Protein AF-0000000077135229 (afdb_homodimer)

Solvent-accessible surface area (backbone atoms only — not comparable to full-atom values): 32106 Å² total; per-residue (Å²): 139,83,82,78,82,80,84,83,83,83,83,83,78,80,79,79,79,79,80,78,79,81,76,78,78,77,78,77,78,74,79,75,79,81,74,82,72,80,78,78,76,81,74,76,79,72,74,76,69,78,47,70,62,56,52,45,46,47,46,44,55,57,62,52,47,89,39,40,66,57,46,25,53,42,28,49,50,28,46,51,35,31,69,74,59,44,48,7,38,28,45,39,34,13,60,58,48,51,78,85,39,72,63,26,54,50,42,15,51,40,31,17,50,50,22,53,77,52,73,19,17,30,32,29,44,67,43,47,24,39,21,38,22,27,48,51,12,7,49,73,44,72,34,52,56,35,33,34,34,72,58,50,67,42,98,77,58,75,55,66,66,87,54,63,93,80,60,66,72,82,41,44,42,66,28,81,44,69,66,22,37,51,52,27,51,49,61,24,23,42,19,83,45,89,83,52,52,41,24,39,35,40,44,69,40,32,56,62,24,50,23,53,50,29,44,54,48,32,24,49,74,60,71,61,64,79,44,76,42,91,58,56,30,39,36,49,26,52,93,51,73,42,49,47,52,50,44,26,55,69,45,51,29,28,73,74,51,43,34,59,87,72,64,58,58,87,52,41,46,81,21,60,46,62,68,52,46,53,51,50,52,53,53,58,61,53,68,76,100,139,84,82,80,81,81,84,82,84,83,85,82,80,79,80,79,80,78,78,78,82,79,79,77,78,79,78,75,79,75,80,76,79,80,74,80,72,80,82,80,75,82,75,76,78,73,76,77,70,78,47,71,63,57,50,46,47,45,47,47,56,59,60,50,48,87,39,39,66,57,46,25,52,42,27,48,49,28,47,50,36,31,68,74,60,43,48,6,37,27,46,39,35,12,59,60,49,51,79,85,39,70,66,25,54,50,42,14,51,40,32,18,49,50,22,53,76,51,73,19,16,31,31,29,45,68,44,48,25,38,20,37,22,27,48,50,12,9,49,72,45,73,34,52,55,37,34,33,32,70,57,51,65,41,97,78,58,77,52,69,66,86,55,62,95,82,59,64,71,81,39,44,41,65,25,82,45,68,65,24,38,52,52,27,51,49,60,22,21,40,17,83,45,90,82,52,51,42,23,39,34,38,43,69,39,33,57,63,26,49,22,55,48,29,45,53,50,32,24,50,73,62,71,62,63,78,43,75,41,91,59,55,32,39,35,48,26,52,93,52,73,43,49,48,52,50,46,24,56,70,45,49,28,29,74,73,50,42,36,59,84,73,63,58,58,87,53,41,46,81,22,61,45,62,66,53,46,53,52,49,52,51,51,56,61,52,67,76,100

Nearest PDB structures (foldseek):
  5wq3-assembly1_B-2  TM=8.815E-01  e=2.530E-15  Corynebacterium glutamicum
  5wq3-assembly1_C-3  TM=8.885E-01  e=1.637E-14  Corynebacterium glutamicum
  1wek-assembly1_B  TM=8.469E-01  e=7.260E-13  Thermus thermophilus
  1wek-assembly1_E  TM=8.684E-01  e=1.379E-12  Thermus thermophilus
  1wek-assembly1_C  TM=8.619E-01  e=1.797E-11  Thermus thermophilus

InterPro domains:
  IPR031100 LOG family [PF03641] (131-280)

Foldseek 3Di:
DCPPDDDPPDDPPPPPPCPPDPPPPPPPPPPPDDPPDDDPDPPPPPPPPCDPVNVVVVVCVVVVPPPPVQLVVLLVVLVQLCVVQDAAEEEQAALPADCPDPVLQQLLCLLLVRCLVLVGEYEYQLHHHSNVSNQNSCVVNVGHYAYEHEFDCPVPPDTDDQDRPPDDPSNYGYGPDPVSRLSSSLSRAAAADLSDYHAYEQDYYDPRSVVSVVVQLVCQLVVNSPHPDDHEYEYACAVNSCVVVCCCVQPVCCVVPVDPHCSSVSPYYYDHGSVRVVVVSVVVSVVSD/DCCVDDDPPDPPPPPPPCPPDCPPPPPPPPDPDDDPDDDPDPPPPPPPPCDPVNVVVVVVVVVVPPPPVQLVVLLVVLVQLCVVQDAAEEEQAAQPADCPDPVLQQLLCLLLVRCLVLVGEYEYQLHHHSNVSNQNSCVVNVGHYAYEHEFDCPVPPDTDDQDRPPDDPSNYGYGPDPVSRLSSSLSRAAAADLSDYHAYEQDYYDPRSVVSVVVQLVCQLVVNSPHPDDHEYEYACAVNSCVVVCCCVQPVCCVVPVDPHCSSVSPYYYDHGSVRVVVVSVVVSVVSD

pLDDT: mean 79.4, std 29.54, range [18.83, 99.0]

Structure (mmCIF, N/CA/C/O backbone):
data_AF-0000000077135229-model_v1
#
loop_
_entity.id
_entity.type
_entity.pdbx_description
1 polymer 'Lysine decarboxylase'
#
loop_
_atom_site.group_PDB
_atom_site.id
_atom_site.type_symbol
_atom_site.label_atom_id
_atom_site.label_alt_id
_atom_site.label_comp_id
_atom_site.label_asym_id
_atom_site.label_entity_id
_atom_site.label_seq_id
_atom_site.pdbx_PDB_ins_code
_atom_site.Cartn_x
_atom_site.Cartn_y
_atom_site.Cartn_z
_atom_site.occupancy
_atom_site.B_iso_or_equiv
_atom_site.auth_seq_id
_atom_site.auth_comp_id
_atom_site.auth_asym_id
_atom_site.auth_atom_id
_atom_site.pdbx_PDB_model_num
ATOM 1 N N . MET A 1 1 ? -25.891 65.625 -12.852 1 21.44 1 MET A N 1
ATOM 2 C CA . MET A 1 1 ? -25.469 65.062 -14.117 1 21.44 1 MET A CA 1
ATOM 3 C C . MET A 1 1 ? -23.969 64.812 -14.117 1 21.44 1 MET A C 1
ATOM 5 O O . MET A 1 1 ? -23.172 65.688 -13.906 1 21.44 1 MET A O 1
ATOM 9 N N . ARG A 1 2 ? -23.547 63.406 -13.789 1 21.59 2 ARG A N 1
ATOM 10 C CA . ARG A 1 2 ? -22.547 62.562 -13.133 1 21.59 2 ARG A CA 1
ATOM 11 C C . ARG A 1 2 ? -21.328 62.375 -14.031 1 21.59 2 ARG A C 1
ATOM 13 O O . ARG A 1 2 ? -21.125 61.281 -14.578 1 21.59 2 ARG A O 1
ATOM 20 N N . SER A 1 3 ? -21.016 63.281 -14.938 1 21.92 3 SER A N 1
ATOM 21 C CA . SER A 1 3 ? -20.25 62.969 -16.141 1 21.92 3 SER A CA 1
ATOM 22 C C . SER A 1 3 ? -18.797 62.656 -15.812 1 21.92 3 SER A C 1
ATOM 24 O O . SER A 1 3 ? -18.031 63.562 -15.477 1 21.92 3 SER A O 1
ATOM 26 N N . LEU A 1 4 ? -18.531 61.406 -15.062 1 25.11 4 LEU A N 1
ATOM 27 C CA . LEU A 1 4 ? -17.312 60.875 -14.453 1 25.11 4 LEU A CA 1
ATOM 28 C C . LEU A 1 4 ? -16.266 60.531 -15.516 1 25.11 4 LEU A C 1
ATOM 30 O O . LEU A 1 4 ? -16.484 59.656 -16.344 1 25.11 4 LEU A O 1
ATOM 34 N N . THR A 1 5 ? -15.477 61.5 -16.062 1 23.7 5 THR A N 1
ATOM 35 C CA . THR A 1 5 ? -14.516 61.562 -17.172 1 23.7 5 THR A CA 1
ATOM 36 C C . THR A 1 5 ? -13.344 60.625 -16.922 1 23.7 5 THR A C 1
ATOM 38 O O . THR A 1 5 ? -12.789 60.594 -15.82 1 23.7 5 THR A O 1
ATOM 41 N N . THR A 1 6 ? -13.18 59.375 -17.641 1 25.62 6 THR A N 1
ATOM 42 C CA . THR A 1 6 ? -12.445 58.125 -17.781 1 25.62 6 THR A CA 1
ATOM 43 C C . THR A 1 6 ? -10.984 58.406 -18.125 1 25.62 6 THR A C 1
ATOM 45 O O . THR A 1 6 ? -10.68 59.062 -19.125 1 25.62 6 THR A O 1
ATOM 48 N N . PRO A 1 7 ? -9.953 58.344 -17.125 1 22.84 7 PRO A N 1
ATOM 49 C CA . PRO A 1 7 ? -8.562 58.781 -17.25 1 22.84 7 PRO A CA 1
ATOM 50 C C . PRO A 1 7 ? -7.746 57.906 -18.188 1 22.84 7 PRO A C 1
ATOM 52 O O . PRO A 1 7 ? -7.945 56.688 -18.219 1 22.84 7 PRO A O 1
ATOM 55 N N . SER A 1 8 ? -7.254 58.281 -19.391 1 21.02 8 SER A N 1
ATOM 56 C CA . SER A 1 8 ? -6.57 57.781 -20.578 1 21.02 8 SER A CA 1
ATOM 57 C C . SER A 1 8 ? -5.137 57.375 -20.266 1 21.02 8 SER A C 1
ATOM 59 O O . SER A 1 8 ? -4.273 58.219 -20.047 1 21.02 8 SER A O 1
ATOM 61 N N . SER A 1 9 ? -4.879 56.281 -19.297 1 20.23 9 SER A N 1
ATOM 62 C CA . SER A 1 9 ? -3.549 55.938 -18.812 1 20.23 9 SER A CA 1
ATOM 63 C C . SER A 1 9 ? -2.643 55.469 -19.953 1 20.23 9 SER A C 1
ATOM 65 O O . SER A 1 9 ? -3.053 54.688 -20.812 1 20.23 9 SER A O 1
ATOM 67 N N . LEU A 1 10 ? -1.443 56.125 -20.281 1 18.83 10 LEU A N 1
ATOM 68 C CA . LEU A 1 10 ? -0.363 56.312 -21.25 1 18.83 10 LEU A CA 1
ATOM 69 C C . LEU A 1 10 ? 0.516 55.062 -21.297 1 18.83 10 LEU A C 1
ATOM 71 O O . LEU A 1 10 ? 0.853 54.5 -20.25 1 18.83 10 LEU A O 1
ATOM 75 N N . ARG A 1 11 ? 0.738 54.312 -22.484 1 20.06 11 ARG A N 1
ATOM 76 C CA . ARG A 1 11 ? 1.272 53.125 -23.156 1 20.06 11 ARG A CA 1
ATOM 77 C C . ARG A 1 11 ? 2.797 53.156 -23.172 1 20.06 11 ARG A C 1
ATOM 79 O O . ARG A 1 11 ? 3.408 53.781 -24.031 1 20.06 11 ARG A O 1
ATOM 86 N N . PHE A 1 12 ? 3.672 53.344 -22 1 19.83 12 PHE A N 1
ATOM 87 C CA . PHE A 1 12 ? 5.094 53.594 -22.219 1 19.83 12 PHE A CA 1
ATOM 88 C C . PHE A 1 12 ? 5.789 52.344 -22.719 1 19.83 12 PHE A C 1
ATOM 90 O O . PHE A 1 12 ? 5.742 51.281 -22.062 1 19.83 12 PHE A O 1
ATOM 97 N N . ILE A 1 13 ? 5.996 52.062 -24.062 1 21 13 ILE A N 1
ATOM 98 C CA . ILE A 1 13 ? 6.539 50.969 -24.844 1 21 13 ILE A CA 1
ATOM 99 C C . ILE A 1 13 ? 8.055 50.906 -24.672 1 21 13 ILE A C 1
ATOM 101 O O . ILE A 1 13 ? 8.781 51.719 -25.234 1 21 13 ILE A O 1
ATOM 105 N N . ALA A 1 14 ? 8.695 50.812 -23.453 1 20.44 14 ALA A N 1
ATOM 106 C CA . ALA A 1 14 ? 10.148 50.969 -23.391 1 20.44 14 ALA A CA 1
ATOM 107 C C . ALA A 1 14 ? 10.867 49.844 -24.094 1 20.44 14 ALA A C 1
ATOM 109 O O . ALA A 1 14 ? 10.633 48.656 -23.797 1 20.44 14 ALA A O 1
ATOM 110 N N . THR A 1 15 ? 11.344 49.969 -25.328 1 21.58 15 THR A N 1
ATOM 111 C CA . THR A 1 15 ? 12.031 49.125 -26.312 1 21.58 15 THR A CA 1
ATOM 112 C C . THR A 1 15 ? 13.445 48.781 -25.844 1 21.58 15 THR A C 1
ATOM 114 O O . THR A 1 15 ? 14.344 49.625 -25.875 1 21.58 15 THR A O 1
ATOM 117 N N . ALA A 1 16 ? 13.766 48.312 -24.578 1 20.73 16 ALA A N 1
ATOM 118 C CA . ALA A 1 16 ? 15.172 48.281 -24.172 1 20.73 16 ALA A CA 1
ATOM 119 C C . 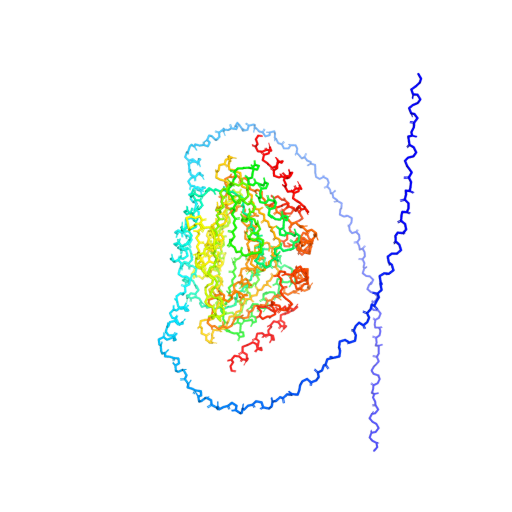ALA A 1 16 ? 15.961 47.281 -25 1 20.73 16 ALA A C 1
ATOM 121 O O . ALA A 1 16 ? 15.586 46.125 -25.109 1 20.73 16 ALA A O 1
ATOM 122 N N . THR A 1 17 ? 16.766 47.688 -26 1 21.95 17 THR A N 1
ATOM 123 C CA . THR A 1 17 ? 17.609 47.094 -27.047 1 21.95 17 THR A CA 1
ATOM 124 C C . THR A 1 17 ? 18.828 46.406 -26.438 1 21.95 17 THR A C 1
ATOM 126 O O . THR A 1 17 ? 19.734 47.094 -25.938 1 21.95 17 THR A O 1
ATOM 129 N N . THR A 1 18 ? 18.781 45.469 -25.422 1 20.81 18 THR A N 1
ATOM 130 C CA . THR A 1 18 ? 20 45.031 -24.734 1 20.81 18 THR A CA 1
ATOM 131 C C . THR A 1 18 ? 20.938 44.312 -25.688 1 20.81 18 THR A C 1
ATOM 133 O O . THR A 1 18 ? 20.562 43.312 -26.312 1 20.81 18 THR A O 1
ATOM 136 N N . ASN A 1 19 ? 21.859 44.969 -26.375 1 21.44 19 ASN A N 1
ATOM 137 C CA . ASN A 1 19 ? 22.891 44.562 -27.312 1 21.44 19 ASN A CA 1
ATOM 138 C C . ASN A 1 19 ? 23.922 43.656 -26.672 1 21.44 19 ASN A C 1
ATOM 140 O O . ASN A 1 19 ? 24.875 44.125 -26.031 1 21.44 19 ASN A O 1
ATOM 144 N N . ALA A 1 20 ? 23.594 42.719 -25.797 1 21.94 20 ALA A N 1
ATOM 145 C CA . ALA A 1 20 ? 24.641 42.062 -25 1 21.94 20 ALA A CA 1
ATOM 146 C C . ALA A 1 20 ? 25.656 41.375 -25.906 1 21.94 20 ALA A C 1
ATOM 148 O O . ALA A 1 20 ? 25.266 40.625 -26.812 1 21.94 20 ALA A O 1
ATOM 149 N N . ILE A 1 21 ? 26.922 41.781 -25.906 1 21.2 21 ILE A N 1
ATOM 150 C CA . ILE A 1 21 ? 28.203 41.594 -26.578 1 21.2 21 ILE A CA 1
ATOM 151 C C . ILE A 1 21 ? 28.672 40.156 -26.344 1 21.2 21 ILE A C 1
ATOM 153 O O . ILE A 1 21 ? 28.734 39.688 -25.203 1 21.2 21 ILE A O 1
ATOM 157 N N . GLU A 1 22 ? 28.656 39.219 -27.297 1 21.11 22 GLU A N 1
ATOM 158 C CA . GLU A 1 22 ? 28.953 37.781 -27.484 1 21.11 22 GLU A CA 1
ATOM 159 C C . GLU A 1 22 ? 30.438 37.5 -27.312 1 21.11 22 GLU A C 1
ATOM 161 O O . GLU A 1 22 ? 31.203 37.656 -28.266 1 21.11 22 GLU A O 1
ATOM 166 N N . SER A 1 23 ? 31.125 38.094 -26.297 1 20.38 23 SER A N 1
ATOM 167 C CA . SER A 1 23 ? 32.562 37.906 -26.391 1 20.38 23 SER A CA 1
ATOM 168 C C . SER A 1 23 ? 32.938 36.406 -26.297 1 20.38 23 SER A C 1
ATOM 170 O O . SER A 1 23 ? 32.469 35.719 -25.406 1 20.38 23 SER A O 1
ATOM 172 N N . ARG A 1 24 ? 33.344 35.75 -27.375 1 22.31 24 ARG A N 1
ATOM 173 C CA . ARG A 1 24 ? 33.75 34.375 -27.719 1 22.31 24 ARG A CA 1
ATOM 174 C C . ARG A 1 24 ? 35.062 34.031 -27.016 1 22.31 24 ARG A C 1
ATOM 176 O O . ARG A 1 24 ? 36.125 34.375 -27.484 1 22.31 24 ARG A O 1
ATOM 183 N N . ALA A 1 25 ? 35.156 34.25 -25.641 1 20.84 25 ALA A N 1
ATOM 184 C CA . ALA A 1 25 ? 36.469 33.938 -25.078 1 20.84 25 ALA A CA 1
ATOM 185 C C . ALA A 1 25 ? 36.906 32.531 -25.422 1 20.84 25 ALA A C 1
ATOM 187 O O . ALA A 1 25 ? 36.188 31.562 -25.188 1 20.84 25 ALA A O 1
ATOM 188 N N . ARG A 1 26 ? 37.781 32.312 -26.359 1 22.91 26 ARG A N 1
ATOM 189 C CA . ARG A 1 26 ? 38.5 31.172 -26.938 1 22.91 26 ARG A CA 1
ATOM 190 C C . ARG A 1 26 ? 39.312 30.438 -25.891 1 22.91 26 ARG A C 1
ATOM 192 O O . ARG A 1 26 ? 40.312 30.938 -25.406 1 22.91 26 ARG A O 1
ATOM 199 N N . TRP A 1 27 ? 38.656 29.812 -24.781 1 22 27 TRP A N 1
ATOM 200 C CA . TRP A 1 27 ? 39.375 29.109 -23.734 1 22 27 TRP A CA 1
ATOM 201 C C . TRP A 1 27 ? 40.312 28.047 -24.344 1 22 27 TRP A C 1
ATOM 203 O O . TRP A 1 27 ? 39.844 27.172 -25.094 1 22 27 TRP A O 1
ATOM 213 N N . ARG A 1 28 ? 41.5 28.422 -24.703 1 23.56 28 ARG A N 1
ATOM 214 C CA . ARG A 1 28 ? 42.594 27.609 -25.203 1 23.56 28 ARG A CA 1
ATOM 215 C C . ARG A 1 28 ? 42.875 26.453 -24.234 1 23.56 28 ARG A C 1
ATOM 217 O O . ARG A 1 28 ? 43.281 26.688 -23.094 1 23.56 28 ARG A O 1
ATOM 224 N N . TRP A 1 29 ? 42.156 25.344 -24.281 1 23.55 29 TRP A N 1
ATOM 225 C CA . TRP A 1 29 ? 42.281 24.109 -23.516 1 23.55 29 TRP A CA 1
ATOM 226 C C . TRP A 1 29 ? 43.656 23.5 -23.656 1 23.55 29 TRP A C 1
ATOM 228 O O . TRP A 1 29 ? 44.094 23.172 -24.766 1 23.55 29 TRP A O 1
ATOM 238 N N . HIS A 1 30 ? 44.656 24.141 -23.016 1 24.97 30 HIS A N 1
ATOM 239 C CA . HIS A 1 30 ? 46.031 23.594 -23.078 1 24.97 30 HIS A CA 1
ATOM 240 C C . HIS A 1 30 ? 46.062 22.125 -22.672 1 24.97 30 HIS A C 1
ATOM 242 O O . HIS A 1 30 ? 45.312 21.719 -21.766 1 24.97 30 HIS A O 1
ATOM 248 N N . HIS A 1 31 ? 46.469 21.25 -23.531 1 24.52 31 HIS A N 1
ATOM 249 C CA . HIS A 1 31 ? 46.656 19.797 -23.609 1 24.52 31 HIS A CA 1
ATOM 250 C C . HIS A 1 31 ? 47.656 19.312 -22.562 1 24.52 31 HIS A C 1
ATOM 252 O O . HIS A 1 31 ? 48.844 19.625 -22.641 1 24.52 31 HIS A O 1
ATOM 258 N N . VAL A 1 32 ? 47.344 19.438 -21.266 1 27.25 32 VAL A N 1
ATOM 259 C CA . VAL A 1 32 ? 48.406 19.016 -20.344 1 27.25 32 VAL A CA 1
ATOM 260 C C . VAL A 1 32 ? 48.719 17.547 -20.547 1 27.25 32 VAL A C 1
ATOM 262 O O . VAL A 1 32 ? 47.844 16.719 -20.734 1 27.25 32 VAL A O 1
ATOM 265 N N . PRO A 1 33 ? 49.938 17.234 -20.797 1 28.05 33 PRO A N 1
ATOM 266 C CA . PRO A 1 33 ? 50.5 15.93 -21.141 1 28.05 33 PRO A CA 1
ATOM 267 C C . PRO A 1 33 ? 50.312 14.898 -20.031 1 28.05 33 PRO A C 1
ATOM 269 O O . PRO A 1 33 ? 50.344 15.242 -18.844 1 28.05 33 PRO A O 1
ATOM 272 N N . ARG A 1 34 ? 49.688 13.766 -20.297 1 25.73 34 ARG A N 1
ATOM 273 C CA . ARG A 1 34 ? 49.25 12.617 -19.5 1 25.73 34 ARG A CA 1
ATOM 274 C C . ARG A 1 34 ? 50.469 11.875 -18.938 1 25.73 34 ARG A C 1
ATOM 276 O O . ARG A 1 34 ? 51.281 11.344 -19.688 1 25.73 34 ARG A O 1
ATOM 283 N N . ARG A 1 35 ? 51.062 12.445 -17.938 1 27.47 35 ARG A N 1
ATOM 284 C CA . ARG A 1 35 ? 52.188 11.703 -17.375 1 27.47 35 ARG A CA 1
ATOM 285 C C . ARG A 1 35 ? 51.781 10.297 -16.969 1 27.47 35 ARG A C 1
ATOM 287 O O . ARG A 1 35 ? 50.688 10.094 -16.469 1 27.47 35 ARG A O 1
ATOM 294 N N . ARG A 1 36 ? 52.438 9.25 -17.469 1 30.02 36 ARG A N 1
ATOM 295 C CA . ARG A 1 36 ? 52.344 7.797 -17.391 1 30.02 36 ARG A CA 1
ATOM 296 C C . ARG A 1 36 ? 52.5 7.32 -15.945 1 30.02 36 ARG A C 1
ATOM 298 O O . ARG A 1 36 ? 53.531 7.559 -15.312 1 30.02 36 ARG A O 1
ATOM 305 N N . GLY A 1 37 ? 51.5 7.598 -15.047 1 25.8 37 GLY A N 1
ATOM 306 C CA . GLY A 1 37 ? 51.719 7.23 -13.656 1 25.8 37 GLY A CA 1
ATOM 307 C C . GLY A 1 37 ? 52.062 5.766 -13.469 1 25.8 37 GLY A C 1
ATOM 308 O O . GLY A 1 37 ? 51.875 4.957 -14.375 1 25.8 37 GLY A O 1
ATOM 309 N N . PRO A 1 38 ? 52.906 5.504 -12.414 1 32.59 38 PRO A N 1
ATOM 310 C CA . PRO A 1 38 ? 53.594 4.238 -12.133 1 32.59 38 PRO A CA 1
ATOM 311 C C . PRO A 1 38 ? 52.594 3.068 -11.992 1 32.59 38 PRO A C 1
ATOM 313 O O . PRO A 1 38 ? 51.406 3.275 -11.742 1 32.59 38 PRO A O 1
ATOM 316 N N . GLU A 1 39 ? 53.062 1.867 -12.461 1 27.48 39 GLU A N 1
ATOM 317 C CA . GLU A 1 39 ? 52.375 0.589 -12.562 1 27.48 39 GLU A CA 1
ATOM 318 C C . GLU A 1 39 ? 51.844 0.134 -11.203 1 27.48 39 GLU A C 1
ATOM 320 O O . GLU A 1 39 ? 52.594 0.166 -10.211 1 27.48 39 GLU A O 1
ATOM 325 N N . PRO A 1 40 ? 50.5 0.237 -11.016 1 27.17 40 PRO A N 1
ATOM 326 C CA . PRO A 1 40 ? 50 -0.16 -9.695 1 27.17 40 PRO A CA 1
ATOM 327 C C . PRO A 1 40 ? 50.406 -1.584 -9.32 1 27.17 40 PRO A C 1
ATOM 329 O O . PRO A 1 40 ? 50.438 -2.473 -10.172 1 27.17 40 PRO A O 1
ATOM 332 N N . ARG A 1 41 ? 51.312 -1.7 -8.312 1 33.5 41 ARG A N 1
ATOM 333 C CA . ARG A 1 41 ? 51.656 -2.986 -7.719 1 33.5 41 ARG A CA 1
ATOM 334 C C . ARG A 1 41 ? 50.438 -3.787 -7.355 1 33.5 41 ARG A C 1
ATOM 336 O O . ARG A 1 41 ? 49.469 -3.242 -6.793 1 33.5 41 ARG A O 1
ATOM 343 N N . ALA A 1 42 ? 50.25 -5.027 -7.895 1 27.28 42 ALA A N 1
ATOM 344 C CA . ALA A 1 42 ? 49.188 -6.004 -7.746 1 27.28 42 ALA A CA 1
ATOM 345 C C . ALA A 1 42 ? 48.938 -6.324 -6.273 1 27.28 42 ALA A C 1
ATOM 347 O O . ALA A 1 42 ? 49.812 -6.883 -5.598 1 27.28 42 ALA A O 1
ATOM 348 N N . VAL A 1 43 ? 48.344 -5.391 -5.504 1 25.64 43 VAL A N 1
ATOM 349 C CA . VAL A 1 43 ? 48 -5.848 -4.164 1 25.64 43 VAL A CA 1
ATOM 350 C C . VAL A 1 43 ? 47.25 -7.176 -4.246 1 25.64 43 VAL A C 1
ATOM 352 O O . VAL A 1 43 ? 46.281 -7.309 -5.02 1 25.64 43 VAL A O 1
ATOM 355 N N . ALA A 1 44 ? 47.812 -8.273 -3.805 1 29.28 44 ALA A N 1
ATOM 356 C CA . ALA A 1 44 ? 47.312 -9.625 -3.6 1 29.28 44 ALA A CA 1
ATOM 357 C C . ALA A 1 44 ? 45.938 -9.602 -2.914 1 29.28 44 ALA A C 1
ATOM 359 O O . ALA A 1 44 ? 45.781 -8.953 -1.877 1 29.28 44 ALA A O 1
ATOM 360 N N . ALA A 1 45 ? 44.938 -9.906 -3.67 1 28.56 45 ALA A N 1
ATOM 361 C CA . ALA A 1 45 ? 43.562 -10.094 -3.254 1 28.56 45 ALA A CA 1
ATOM 362 C C . ALA A 1 45 ? 43.469 -10.984 -2.021 1 28.56 45 ALA A C 1
ATOM 364 O O . ALA A 1 45 ? 43.781 -12.18 -2.092 1 28.56 45 ALA A O 1
ATOM 365 N N . ARG A 1 46 ? 43.875 -10.477 -0.872 1 30.02 46 ARG A N 1
ATOM 366 C CA . ARG A 1 46 ? 43.562 -11.297 0.29 1 30.02 46 ARG A CA 1
ATOM 367 C C . ARG A 1 46 ? 42.094 -11.703 0.267 1 30.02 46 ARG A C 1
ATOM 369 O O . ARG A 1 46 ? 41.188 -10.859 0.142 1 30.02 46 ARG A O 1
ATOM 376 N N . GLY A 1 47 ? 41.812 -12.891 -0.123 1 28.3 47 GLY A N 1
ATOM 377 C CA . GLY A 1 47 ? 40.531 -13.57 -0.076 1 28.3 47 GLY A CA 1
ATOM 378 C C . GLY A 1 47 ? 39.812 -13.391 1.248 1 28.3 47 GLY A C 1
ATOM 379 O O . GLY A 1 47 ? 40.312 -13.805 2.295 1 28.3 47 GLY A O 1
ATOM 380 N N . THR A 1 48 ? 39.281 -12.227 1.448 1 33.94 48 THR A N 1
ATOM 381 C CA . THR A 1 48 ? 38.406 -12.062 2.625 1 33.94 48 THR A CA 1
ATOM 382 C C . THR A 1 48 ? 37.469 -13.242 2.76 1 33.94 48 THR A C 1
ATOM 384 O O . THR A 1 48 ? 36.625 -13.469 1.886 1 33.94 48 THR A O 1
ATOM 387 N N . HIS A 1 49 ? 37.938 -14.234 3.426 1 34.44 49 HIS A N 1
ATOM 388 C CA . HIS A 1 49 ? 37.156 -15.344 3.936 1 34.44 49 HIS A CA 1
ATOM 389 C C . HIS A 1 49 ? 35.938 -14.852 4.691 1 34.44 49 HIS A C 1
ATOM 391 O O . HIS A 1 49 ? 36.062 -14.18 5.719 1 34.44 49 HIS A O 1
ATOM 397 N N . ARG A 1 50 ? 35 -14.516 3.99 1 38.03 50 ARG A N 1
ATOM 398 C CA . ARG A 1 50 ? 33.75 -14.297 4.672 1 38.03 50 ARG A CA 1
ATOM 399 C C . ARG A 1 50 ? 33.438 -15.422 5.66 1 38.03 50 ARG A C 1
ATOM 401 O O . ARG A 1 50 ? 33.375 -16.594 5.277 1 38.03 50 ARG A O 1
ATOM 408 N N . THR A 1 51 ? 33.875 -15.219 6.949 1 40.25 51 THR A N 1
ATOM 409 C CA . THR A 1 51 ? 33.75 -16.188 8.023 1 40.25 51 THR A CA 1
ATOM 410 C C . THR A 1 51 ? 32.281 -16.594 8.211 1 40.25 51 THR A C 1
ATOM 412 O O . THR A 1 51 ? 31.391 -15.859 7.828 1 40.25 51 THR A O 1
ATOM 415 N N . ALA A 1 52 ? 32.031 -17.828 8.695 1 38.62 52 ALA A N 1
ATOM 416 C CA . ALA A 1 52 ? 30.797 -18.469 9.117 1 38.62 52 ALA A CA 1
ATOM 417 C C . ALA A 1 52 ? 29.938 -17.5 9.93 1 38.62 52 ALA A C 1
ATOM 419 O O . ALA A 1 52 ? 28.703 -17.562 9.883 1 38.62 52 ALA A O 1
ATOM 420 N N . ALA A 1 53 ? 30.594 -16.609 10.602 1 43.06 53 ALA A N 1
ATOM 421 C CA . ALA A 1 53 ? 29.875 -15.648 11.438 1 43.06 53 ALA A CA 1
ATOM 422 C C . ALA A 1 53 ? 29.188 -14.594 10.578 1 43.06 53 ALA A C 1
ATOM 424 O O . ALA A 1 53 ? 28.094 -14.141 10.906 1 43.06 53 ALA A O 1
ATOM 425 N N . SER A 1 54 ? 29.828 -14.211 9.539 1 39.97 54 SER A N 1
ATOM 426 C CA . SER A 1 54 ? 29.219 -13.219 8.656 1 39.97 54 SER A CA 1
ATOM 427 C C . SER A 1 54 ? 28.047 -13.82 7.883 1 39.97 54 SER A C 1
ATOM 429 O O . SER A 1 54 ? 27.016 -13.156 7.691 1 39.97 54 SER A O 1
ATOM 431 N N . LEU A 1 55 ? 28.203 -15.055 7.477 1 38.69 55 LEU A N 1
ATOM 432 C CA . LEU A 1 55 ? 27.078 -15.75 6.867 1 38.69 55 LEU A CA 1
ATOM 433 C C . LEU A 1 55 ? 25.969 -15.984 7.883 1 38.69 55 LEU A C 1
ATOM 435 O O . LEU A 1 55 ? 24.781 -15.859 7.555 1 38.69 55 LEU A O 1
ATOM 439 N N . ALA A 1 56 ? 26.312 -16.469 9.078 1 38.25 56 ALA A N 1
ATOM 440 C CA . ALA A 1 56 ? 25.344 -16.656 10.148 1 38.25 56 ALA A CA 1
ATOM 441 C C . ALA A 1 56 ? 24.641 -15.328 10.484 1 38.25 56 ALA A C 1
ATOM 443 O O . ALA A 1 56 ? 23.453 -15.312 10.773 1 38.25 56 ALA A O 1
ATOM 444 N N . ALA A 1 57 ? 25.375 -14.227 10.492 1 36.72 57 ALA A N 1
ATOM 445 C CA . ALA A 1 57 ? 24.766 -12.93 10.758 1 36.72 57 ALA A CA 1
ATOM 446 C C . ALA A 1 57 ? 23.875 -12.5 9.609 1 36.72 57 ALA A C 1
ATOM 448 O O . ALA A 1 57 ? 22.812 -11.898 9.828 1 36.72 57 ALA A O 1
ATOM 449 N N . ALA A 1 58 ? 24.266 -12.766 8.414 1 38.12 58 ALA A N 1
ATOM 450 C CA . ALA A 1 58 ? 23.422 -12.547 7.246 1 38.12 58 ALA A CA 1
ATOM 451 C C . ALA A 1 58 ? 22.219 -13.484 7.258 1 38.12 58 ALA A C 1
ATOM 453 O O . ALA A 1 58 ? 21.094 -13.078 6.934 1 38.12 58 ALA A O 1
ATOM 454 N N . ASP A 1 59 ? 22.469 -14.781 7.523 1 40.66 59 ASP A N 1
ATOM 455 C CA . ASP A 1 59 ? 21.375 -15.734 7.738 1 40.66 59 ASP A CA 1
ATOM 456 C C . ASP A 1 59 ? 20.516 -15.32 8.938 1 40.66 59 ASP A C 1
ATOM 458 O O . ASP A 1 59 ? 19.297 -15.438 8.891 1 40.66 59 ASP A O 1
ATOM 462 N N . ALA A 1 60 ? 21.219 -15.062 10.07 1 38.94 60 ALA A N 1
ATOM 463 C CA . ALA A 1 60 ? 20.531 -14.547 11.258 1 38.94 60 ALA A CA 1
ATOM 464 C C . ALA A 1 60 ? 19.797 -13.25 10.945 1 38.94 60 ALA A C 1
ATOM 466 O O . ALA A 1 60 ? 18.672 -13.039 11.414 1 38.94 60 ALA A O 1
ATOM 467 N N . ALA A 1 61 ? 20.391 -12.352 10.266 1 37.03 61 ALA A N 1
ATOM 468 C CA . ALA A 1 61 ? 19.797 -11.117 9.773 1 37.03 61 ALA A CA 1
ATOM 469 C C . ALA A 1 61 ? 18.719 -11.406 8.734 1 37.03 61 ALA A C 1
ATOM 471 O O . ALA A 1 61 ? 17.688 -10.727 8.695 1 37.03 61 ALA A O 1
ATOM 472 N N . ALA A 1 62 ? 18.938 -12.281 7.809 1 40.31 62 ALA A N 1
ATOM 473 C CA . ALA A 1 62 ? 17.922 -12.828 6.922 1 40.31 62 ALA A CA 1
ATOM 474 C C . ALA A 1 62 ? 16.844 -13.562 7.719 1 40.31 62 ALA A C 1
ATOM 476 O O . ALA A 1 62 ? 15.664 -13.492 7.387 1 40.31 62 ALA A O 1
ATOM 477 N N . ASN A 1 63 ? 17.281 -14.453 8.672 1 42.19 63 ASN A N 1
ATOM 478 C CA . ASN A 1 63 ? 16.359 -15.117 9.602 1 42.19 63 ASN A CA 1
ATOM 479 C C . ASN A 1 63 ? 15.781 -14.133 10.609 1 42.19 63 ASN A C 1
ATOM 481 O O . ASN A 1 63 ? 15.008 -14.516 11.484 1 42.19 63 ASN A O 1
ATOM 485 N N . GLU A 1 64 ? 16.562 -13.18 10.875 1 41.28 64 GLU A N 1
ATOM 486 C CA . GLU A 1 64 ? 15.852 -12.195 11.68 1 41.28 64 GLU A CA 1
ATOM 487 C C . GLU A 1 64 ? 14.555 -11.758 11.008 1 41.28 64 GLU A C 1
ATOM 489 O O . GLU A 1 64 ? 14.539 -10.789 10.25 1 41.28 64 GLU A O 1
ATOM 494 N N . ARG A 1 65 ? 13.984 -12.484 10.102 1 44.94 65 ARG A N 1
ATOM 495 C CA . ARG A 1 65 ? 12.586 -12.422 9.68 1 44.94 65 ARG A CA 1
ATOM 496 C C . ARG A 1 65 ? 11.797 -11.43 10.531 1 44.94 65 ARG A C 1
ATOM 498 O O . ARG A 1 65 ? 12.117 -11.227 11.711 1 44.94 65 ARG A O 1
ATOM 505 N N . GLU A 1 66 ? 10.953 -10.727 9.727 1 58.84 66 GLU A N 1
ATOM 506 C CA . GLU A 1 66 ? 9.93 -9.789 10.18 1 58.84 66 GLU A CA 1
ATOM 507 C C . GLU A 1 66 ? 9.18 -10.336 11.391 1 58.84 66 GLU A C 1
ATOM 509 O O . GLU A 1 66 ? 8.289 -11.18 11.242 1 58.84 66 GLU A O 1
ATOM 514 N N . SER A 1 67 ? 9.898 -10.367 12.414 1 82.31 67 SER A N 1
ATOM 515 C CA . SER A 1 67 ? 9.305 -10.852 13.656 1 82.31 67 SER A CA 1
ATOM 516 C C . SER A 1 67 ? 8.008 -10.109 13.977 1 82.31 67 SER A C 1
ATOM 518 O O . SER A 1 67 ? 8.008 -8.875 14.078 1 82.31 67 SER A O 1
ATOM 520 N N . PRO A 1 68 ? 6.934 -10.891 13.695 1 94.69 68 PRO A N 1
ATOM 521 C CA . PRO A 1 68 ? 5.672 -10.281 14.117 1 94.69 68 PRO A CA 1
ATOM 522 C C . PRO A 1 68 ? 5.781 -9.57 15.469 1 94.69 68 PRO A C 1
ATOM 524 O O . PRO A 1 68 ? 5.156 -8.523 15.672 1 94.69 68 PRO A O 1
ATOM 527 N N . GLY A 1 69 ? 6.637 -10.102 16.312 1 95.88 69 GLY A N 1
ATOM 528 C CA . GLY A 1 69 ? 6.852 -9.461 17.594 1 95.88 69 GLY A CA 1
ATOM 529 C C . GLY A 1 69 ? 7.52 -8.102 17.484 1 95.88 69 GLY A C 1
ATOM 530 O O . GLY A 1 69 ? 7.148 -7.168 18.203 1 95.88 69 GLY A O 1
ATOM 531 N N . LYS A 1 70 ? 8.516 -8.023 16.672 1 95.44 70 LYS A N 1
ATOM 532 C CA . LYS A 1 70 ? 9.188 -6.746 16.453 1 95.44 70 LYS A CA 1
ATOM 533 C C . LYS A 1 70 ? 8.25 -5.734 15.797 1 95.44 70 LYS A C 1
ATOM 535 O O . LYS A 1 70 ? 8.258 -4.555 16.141 1 95.44 70 LYS A O 1
ATOM 540 N N . VAL A 1 71 ? 7.477 -6.176 14.844 1 96.12 71 VAL A N 1
ATOM 541 C CA . VAL A 1 71 ? 6.508 -5.297 14.195 1 96.12 71 VAL A CA 1
ATOM 542 C C . VAL A 1 71 ? 5.535 -4.742 15.234 1 96.12 71 VAL A C 1
ATOM 544 O O . VAL A 1 71 ? 5.242 -3.545 15.242 1 96.12 71 VAL A O 1
ATOM 547 N N . LYS A 1 72 ? 5.043 -5.656 16.109 1 97.44 72 LYS A N 1
ATOM 548 C CA . LYS A 1 72 ? 4.133 -5.246 17.172 1 97.44 72 LYS A CA 1
ATOM 549 C C . LYS A 1 72 ? 4.766 -4.172 18.062 1 97.44 72 LYS A C 1
ATOM 551 O O . LYS A 1 72 ? 4.125 -3.166 18.375 1 97.44 72 LYS A O 1
ATOM 556 N N . LYS A 1 73 ? 5.961 -4.395 18.438 1 97.5 73 LYS A N 1
ATOM 557 C CA . LYS A 1 73 ? 6.668 -3.451 19.312 1 97.5 73 LYS A CA 1
ATOM 558 C C . LYS A 1 73 ? 6.82 -2.092 18.625 1 97.5 73 LYS A C 1
ATOM 560 O O . LYS A 1 73 ? 6.633 -1.053 19.266 1 97.5 73 LYS A O 1
ATOM 565 N N . GLU A 1 74 ? 7.145 -2.119 17.359 1 96.81 74 GLU A N 1
ATOM 566 C CA . GLU A 1 74 ? 7.32 -0.865 16.641 1 96.81 74 GLU A CA 1
ATOM 567 C C . GLU A 1 74 ? 5.984 -0.152 16.438 1 96.81 74 GLU A C 1
ATOM 569 O O . GLU A 1 74 ? 5.918 1.077 16.484 1 96.81 74 GLU A O 1
ATOM 574 N N . MET A 1 75 ? 4.941 -0.907 16.219 1 97.94 75 MET A N 1
ATOM 575 C CA . MET A 1 75 ? 3.617 -0.298 16.141 1 97.94 75 MET A CA 1
ATOM 576 C C . MET A 1 75 ? 3.26 0.394 17.453 1 97.94 75 MET A C 1
ATOM 578 O O . MET A 1 75 ? 2.773 1.525 17.453 1 97.94 75 MET A O 1
ATOM 582 N N . ASP A 1 76 ? 3.545 -0.314 18.531 1 98.06 76 ASP A N 1
ATOM 583 C CA . ASP A 1 76 ? 3.295 0.274 19.844 1 98.06 76 ASP A CA 1
ATOM 584 C C . ASP A 1 76 ? 4.07 1.579 20.016 1 98.06 76 ASP A C 1
ATOM 586 O O . ASP A 1 76 ? 3.529 2.564 20.531 1 98.06 76 ASP A O 1
ATOM 590 N N . ALA A 1 77 ? 5.281 1.571 19.594 1 98.06 77 ALA A N 1
ATOM 591 C CA . ALA A 1 77 ? 6.117 2.766 19.719 1 98.06 77 ALA A CA 1
ATOM 592 C C . ALA A 1 77 ? 5.547 3.912 18.875 1 98.06 77 ALA A C 1
ATOM 594 O O . ALA A 1 77 ? 5.547 5.062 19.312 1 98.06 77 ALA A O 1
ATOM 595 N N . CYS A 1 78 ? 5.125 3.609 17.719 1 98.44 78 CYS A N 1
ATOM 596 C CA . CYS A 1 78 ? 4.523 4.625 16.859 1 98.44 78 CYS A CA 1
ATOM 597 C C . CYS A 1 78 ? 3.264 5.199 17.5 1 98.44 78 CYS A C 1
ATOM 599 O O . CYS A 1 78 ? 3.066 6.414 17.516 1 98.44 78 CYS A O 1
ATOM 601 N N . PHE A 1 79 ? 2.412 4.328 18.047 1 98.12 79 PHE A N 1
ATOM 602 C CA . PHE A 1 79 ? 1.172 4.77 18.672 1 98.12 79 PHE A CA 1
ATOM 603 C C . PHE A 1 79 ? 1.46 5.637 19.891 1 98.12 79 PHE A C 1
ATOM 605 O O . PHE A 1 79 ? 0.733 6.594 20.172 1 98.12 79 PHE A O 1
ATOM 612 N N . ASP A 1 80 ? 2.496 5.262 20.594 1 98.38 80 ASP A N 1
ATOM 613 C CA . ASP A 1 80 ? 2.893 6.066 21.75 1 98.38 80 ASP A CA 1
ATOM 614 C C . ASP A 1 80 ? 3.25 7.492 21.328 1 98.38 80 ASP A C 1
ATOM 616 O O . ASP A 1 80 ? 2.904 8.453 22.016 1 98.38 80 ASP A O 1
ATOM 620 N N . VAL A 1 81 ? 3.977 7.605 20.219 1 98.69 81 VAL A N 1
ATOM 621 C CA . VAL A 1 81 ? 4.344 8.922 19.719 1 98.69 81 VAL A CA 1
ATOM 622 C C . VAL A 1 81 ? 3.086 9.703 19.344 1 98.69 81 VAL A C 1
ATOM 624 O O . VAL A 1 81 ? 2.973 10.898 19.641 1 98.69 81 VAL A O 1
ATOM 627 N N . VAL A 1 82 ? 2.135 9.039 18.703 1 98.5 82 VAL A N 1
ATOM 628 C CA . VAL A 1 82 ? 0.9 9.703 18.297 1 98.5 82 VAL A CA 1
ATOM 629 C C . VAL A 1 82 ? 0.147 10.195 19.531 1 98.5 82 VAL A C 1
ATOM 631 O O . VAL A 1 82 ? -0.377 11.312 19.547 1 98.5 82 VAL A O 1
ATOM 634 N N . GLU A 1 83 ? 0.08 9.359 20.547 1 97.75 83 GLU A N 1
ATOM 635 C CA . GLU A 1 83 ? -0.589 9.742 21.781 1 97.75 83 GLU A CA 1
ATOM 636 C C . GLU A 1 83 ? 0.08 10.961 22.422 1 97.75 83 GLU A C 1
ATOM 638 O O . GLU A 1 83 ? -0.6 11.867 22.906 1 97.75 83 GLU A O 1
ATOM 643 N N . ARG A 1 84 ? 1.335 10.984 22.391 1 98.25 84 ARG A N 1
ATOM 644 C CA . ARG A 1 84 ? 2.105 12.055 23.016 1 98.25 84 ARG A CA 1
ATOM 645 C C . ARG A 1 84 ? 1.989 13.352 22.234 1 98.25 84 ARG A C 1
ATOM 647 O O . ARG A 1 84 ? 1.879 14.438 22.812 1 98.25 84 ARG A O 1
ATOM 654 N N . MET A 1 85 ? 2.002 13.289 20.891 1 98.62 85 MET A N 1
ATOM 655 C CA . MET A 1 85 ? 2.15 14.484 20.062 1 98.62 85 MET A CA 1
ATOM 656 C C . MET A 1 85 ? 0.797 14.953 19.547 1 98.62 85 MET A C 1
ATOM 658 O O . MET A 1 85 ? 0.672 16.078 19.062 1 98.62 85 MET A O 1
ATOM 662 N N . GLY A 1 86 ? -0.217 14.062 19.672 1 98.12 86 GLY A N 1
ATOM 663 C CA . GLY A 1 86 ? -1.543 14.406 19.172 1 98.12 86 GLY A CA 1
ATOM 664 C C . GLY A 1 86 ? -1.712 14.141 17.688 1 98.12 86 GLY A C 1
ATOM 665 O O . GLY A 1 86 ? -0.753 14.25 16.922 1 98.12 86 GLY A O 1
ATOM 666 N N . ARG A 1 87 ? -2.951 13.844 17.297 1 98.31 87 ARG A N 1
ATOM 667 C CA . ARG A 1 87 ? -3.283 13.609 15.891 1 98.31 87 ARG A CA 1
ATOM 668 C C . ARG A 1 87 ? -3.305 14.922 15.109 1 98.31 87 ARG A C 1
ATOM 670 O O . ARG A 1 87 ? -3.379 16 15.703 1 98.31 87 ARG A O 1
ATOM 677 N N . GLY A 1 88 ? -3.213 14.82 13.75 1 98.81 88 GLY A N 1
ATOM 678 C CA . GLY A 1 88 ? -3.17 16.031 12.945 1 98.81 88 GLY A CA 1
ATOM 679 C C . GLY A 1 88 ? -3.078 15.742 11.453 1 98.81 88 GLY A C 1
ATOM 680 O O . GLY A 1 88 ? -3.709 14.805 10.953 1 98.81 88 GLY A O 1
ATOM 681 N N . ALA A 1 89 ? -2.393 16.641 10.727 1 98.94 89 ALA A N 1
ATOM 682 C CA . ALA A 1 89 ? -2.266 16.531 9.281 1 98.94 89 ALA A CA 1
ATOM 683 C C . ALA A 1 89 ? -1.105 15.625 8.891 1 98.94 89 ALA A C 1
ATOM 685 O O . ALA A 1 89 ? 0.03 15.836 9.32 1 98.94 89 ALA A O 1
ATOM 686 N N . VAL A 1 90 ? -1.387 14.586 8.117 1 99 90 VAL A N 1
ATOM 687 C CA . VAL A 1 90 ? -0.398 13.609 7.668 1 99 90 VAL A CA 1
ATOM 688 C C . VAL A 1 90 ? -0.054 13.852 6.203 1 99 90 VAL A C 1
ATOM 690 O O . VAL A 1 90 ? -0.936 13.844 5.34 1 99 90 VAL A O 1
ATOM 693 N N . TYR A 1 91 ? 1.228 14.07 5.965 1 99 91 TYR A N 1
ATOM 694 C CA . TYR A 1 91 ? 1.691 14.336 4.609 1 99 91 TYR A CA 1
ATOM 695 C C . TYR A 1 91 ? 2.498 13.164 4.066 1 99 91 TYR A C 1
ATOM 697 O O . TYR A 1 91 ? 3.486 12.75 4.676 1 99 91 TYR A O 1
ATOM 705 N N . LEU A 1 92 ? 2.051 12.609 2.939 1 98.88 92 LEU A N 1
ATOM 706 C CA . LEU A 1 92 ? 2.703 11.516 2.23 1 98.88 92 LEU A CA 1
ATOM 707 C C . LEU A 1 92 ? 3.406 12.023 0.975 1 98.88 92 LEU A C 1
ATOM 709 O O . LEU A 1 92 ? 2.752 12.438 0.017 1 98.88 92 LEU A O 1
ATOM 713 N N . GLY A 1 93 ? 4.746 12.016 1.018 1 97.62 93 GLY A N 1
ATOM 714 C CA . GLY A 1 93 ? 5.422 12.633 -0.111 1 97.62 93 GLY A CA 1
ATOM 715 C C . GLY A 1 93 ? 6.848 12.156 -0.289 1 97.62 93 GLY A C 1
ATOM 716 O O . GLY A 1 93 ? 7.398 11.484 0.588 1 97.62 93 GLY A O 1
ATOM 717 N N . SER A 1 94 ? 7.469 12.602 -1.281 1 92.81 94 SER A N 1
ATOM 718 C CA . SER A 1 94 ? 8.75 12.164 -1.825 1 92.81 94 SER A CA 1
ATOM 719 C C . SER A 1 94 ? 9.898 12.531 -0.892 1 92.81 94 SER A C 1
ATOM 721 O O . SER A 1 94 ? 9.891 13.602 -0.282 1 92.81 94 SER A O 1
ATOM 723 N N . ALA A 1 95 ? 10.891 11.695 -0.986 1 92.12 95 ALA A N 1
ATOM 724 C CA . ALA A 1 95 ? 12.18 12.008 -0.375 1 92.12 95 ALA A CA 1
ATOM 725 C C . ALA A 1 95 ? 13.102 12.711 -1.372 1 92.12 95 ALA A C 1
ATOM 727 O O . ALA A 1 95 ? 14.148 13.234 -0.994 1 92.12 95 ALA A O 1
ATOM 728 N N . ARG A 1 96 ? 12.68 12.859 -2.584 1 93.5 96 ARG A N 1
ATOM 729 C CA . ARG A 1 96 ? 13.672 13.148 -3.619 1 93.5 96 ARG A CA 1
ATOM 730 C C . ARG A 1 96 ? 13.492 14.555 -4.176 1 93.5 96 ARG A C 1
ATOM 732 O O . ARG A 1 96 ? 14.344 15.047 -4.922 1 93.5 96 ARG A O 1
ATOM 739 N N . VAL A 1 97 ? 12.391 15.211 -3.867 1 92.69 97 VAL A N 1
ATOM 740 C CA . VAL A 1 97 ? 12.164 16.547 -4.406 1 92.69 97 VAL A CA 1
ATOM 741 C C . VAL A 1 97 ? 13.148 17.531 -3.787 1 92.69 97 VAL A C 1
ATOM 743 O O . VAL A 1 97 ? 13.203 17.688 -2.564 1 92.69 97 VAL A O 1
ATOM 746 N N . PRO A 1 98 ? 13.898 18.203 -4.633 1 95.31 98 PRO A N 1
ATOM 747 C CA . PRO A 1 98 ? 14.898 19.109 -4.078 1 95.31 98 PRO A CA 1
ATOM 748 C C . PRO A 1 98 ? 14.273 20.391 -3.494 1 95.31 98 PRO A C 1
ATOM 750 O O . PRO A 1 98 ? 13.164 20.75 -3.867 1 95.31 98 PRO A O 1
ATOM 753 N N . GLU A 1 99 ? 15.039 21.047 -2.664 1 95.69 99 GLU A N 1
ATOM 754 C CA . GLU A 1 99 ? 14.547 22.203 -1.91 1 95.69 99 GLU A CA 1
ATOM 755 C C . GLU A 1 99 ? 14.258 23.375 -2.834 1 95.69 99 GLU A C 1
ATOM 757 O O . GLU A 1 99 ? 13.414 24.219 -2.523 1 95.69 99 GLU A O 1
ATOM 762 N N . ASP A 1 100 ? 14.938 23.422 -3.928 1 96.81 100 ASP A N 1
ATOM 763 C CA . ASP A 1 100 ? 14.758 24.562 -4.82 1 96.81 100 ASP A CA 1
ATOM 764 C C . ASP A 1 100 ? 13.594 24.328 -5.785 1 96.81 100 ASP A C 1
ATOM 766 O O . ASP A 1 100 ? 13.258 25.219 -6.574 1 96.81 100 ASP A O 1
ATOM 770 N N . HIS A 1 101 ? 13.039 23.125 -5.715 1 96.75 101 HIS A N 1
ATOM 771 C CA . HIS A 1 101 ? 11.828 22.875 -6.5 1 96.75 101 HIS A CA 1
ATOM 772 C C . HIS A 1 101 ? 10.656 23.703 -5.984 1 96.75 101 HIS A C 1
ATOM 774 O O . HIS A 1 101 ? 10.453 23.812 -4.773 1 96.75 101 HIS A O 1
ATOM 780 N N . PRO A 1 102 ? 9.844 24.328 -6.895 1 97.94 102 PRO A N 1
ATOM 781 C CA . PRO A 1 102 ? 8.711 25.156 -6.457 1 97.94 102 PRO A CA 1
ATOM 782 C C . PRO A 1 102 ? 7.73 24.391 -5.57 1 97.94 102 PRO A C 1
ATOM 784 O O . PRO A 1 102 ? 7.141 24.969 -4.656 1 97.94 102 PRO A O 1
ATOM 787 N N . HIS A 1 103 ? 7.59 23.141 -5.805 1 98.56 103 HIS A N 1
ATOM 788 C CA . HIS A 1 103 ? 6.637 22.359 -5.031 1 98.56 103 HIS A CA 1
ATOM 789 C C . HIS A 1 103 ? 7.109 22.172 -3.594 1 98.56 103 HIS A C 1
ATOM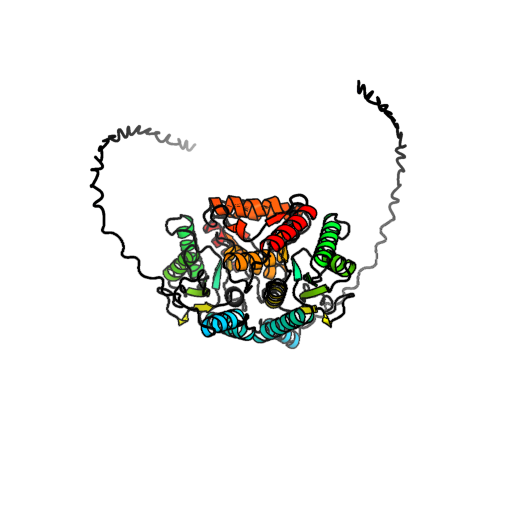 791 O O . HIS A 1 103 ? 6.305 21.891 -2.703 1 98.56 103 HIS A O 1
ATOM 797 N N . PHE A 1 104 ? 8.406 22.281 -3.365 1 98.44 104 PHE A N 1
ATOM 798 C CA . PHE A 1 104 ? 8.938 22.25 -2.008 1 98.44 104 PHE A CA 1
ATOM 799 C C . PHE A 1 104 ? 8.375 23.406 -1.182 1 98.44 104 PHE A C 1
ATOM 801 O O . PHE A 1 104 ? 7.824 23.188 -0.099 1 98.44 104 PHE A O 1
ATOM 808 N N . ALA A 1 105 ? 8.461 24.562 -1.724 1 98.69 105 ALA A N 1
ATOM 809 C CA . ALA A 1 105 ? 7.949 25.734 -1.041 1 98.69 105 ALA A CA 1
ATOM 810 C C . ALA A 1 105 ? 6.438 25.656 -0.86 1 98.69 105 ALA A C 1
ATOM 812 O O . ALA A 1 105 ? 5.906 26.062 0.176 1 98.69 105 ALA A O 1
ATOM 813 N N . MET A 1 106 ? 5.754 25.141 -1.824 1 98.81 106 MET A N 1
ATOM 814 C CA . MET A 1 106 ? 4.301 25.016 -1.75 1 98.81 106 MET A CA 1
ATOM 815 C C . MET A 1 106 ? 3.895 24.062 -0.627 1 98.81 106 MET A C 1
ATOM 817 O O . MET A 1 106 ? 2.973 24.359 0.135 1 98.81 106 MET A O 1
ATOM 821 N N . ALA A 1 107 ? 4.566 22.922 -0.561 1 98.94 107 ALA A N 1
ATOM 822 C CA . ALA A 1 107 ? 4.27 21.953 0.491 1 98.94 107 ALA A CA 1
ATOM 823 C C . ALA A 1 107 ? 4.574 22.531 1.87 1 98.94 107 ALA A C 1
ATOM 825 O O . ALA A 1 107 ? 3.822 22.312 2.822 1 98.94 107 ALA A O 1
ATOM 826 N N . ARG A 1 108 ? 5.695 23.25 1.975 1 98.94 108 ARG A N 1
ATOM 827 C CA . ARG A 1 108 ? 6.051 23.922 3.221 1 98.94 108 ARG A CA 1
ATOM 828 C C . ARG A 1 108 ? 4.953 24.891 3.652 1 98.94 108 ARG A C 1
ATOM 830 O O . ARG A 1 108 ? 4.512 24.875 4.805 1 98.94 108 ARG A O 1
ATOM 837 N N . ASP A 1 109 ? 4.488 25.688 2.738 1 98.94 109 ASP A N 1
ATOM 838 C CA . ASP A 1 109 ? 3.445 26.672 3.02 1 98.94 109 ASP A CA 1
ATOM 839 C C . ASP A 1 109 ? 2.135 25.984 3.404 1 98.94 109 ASP A C 1
ATOM 841 O O . ASP A 1 109 ? 1.431 26.438 4.305 1 98.94 109 ASP A O 1
ATOM 845 N N . LEU A 1 110 ? 1.841 24.922 2.703 1 98.94 110 LEU A N 1
ATOM 846 C CA . LEU A 1 110 ? 0.625 24.188 3.018 1 98.94 110 LEU A CA 1
ATOM 847 C C . LEU A 1 110 ? 0.651 23.688 4.457 1 98.94 110 LEU A C 1
ATOM 849 O O . LEU A 1 110 ? -0.315 23.875 5.203 1 98.94 110 LEU A O 1
ATOM 853 N N . ALA A 1 111 ? 1.719 23.016 4.828 1 98.94 111 ALA A N 1
ATOM 854 C CA . ALA A 1 111 ? 1.84 22.469 6.176 1 98.94 111 ALA A CA 1
ATOM 855 C C . ALA A 1 111 ? 1.751 23.562 7.23 1 98.94 111 ALA A C 1
ATOM 857 O O . ALA A 1 111 ? 1.112 23.391 8.273 1 98.94 111 ALA A O 1
ATOM 858 N N . ARG A 1 112 ? 2.43 24.719 6.973 1 98.94 112 ARG A N 1
ATOM 859 C CA . ARG A 1 112 ? 2.357 25.859 7.879 1 98.94 112 ARG A CA 1
ATOM 860 C C . ARG A 1 112 ? 0.918 26.344 8.047 1 98.94 112 ARG A C 1
ATOM 862 O O . ARG A 1 112 ? 0.448 26.531 9.172 1 98.94 112 ARG A O 1
ATOM 869 N N . ASP A 1 113 ? 0.212 26.5 6.949 1 98.94 113 ASP A N 1
ATOM 870 C CA . ASP A 1 113 ? -1.139 27.047 6.957 1 98.94 113 ASP A CA 1
ATOM 871 C C . ASP A 1 113 ? -2.119 26.094 7.633 1 98.94 113 ASP A C 1
ATOM 873 O O . ASP A 1 113 ? -2.975 26.516 8.414 1 98.94 113 ASP A O 1
ATOM 877 N N . VAL A 1 114 ? -2.027 24.828 7.371 1 98.94 114 VAL A N 1
ATOM 878 C CA . VAL A 1 114 ? -2.922 23.844 7.957 1 98.94 114 VAL A CA 1
ATOM 879 C C . VAL A 1 114 ? -2.695 23.766 9.469 1 98.94 114 VAL A C 1
ATOM 881 O O . VAL A 1 114 ? -3.652 23.797 10.242 1 98.94 114 VAL A O 1
ATOM 884 N N . ALA A 1 115 ? -1.412 23.641 9.852 1 98.88 115 ALA A N 1
ATOM 885 C CA . ALA A 1 115 ? -1.091 23.562 11.273 1 98.88 115 ALA A CA 1
ATOM 886 C C . ALA A 1 115 ? -1.589 24.797 12.023 1 98.88 115 ALA A C 1
ATOM 888 O O . ALA A 1 115 ? -2.1 24.688 13.141 1 98.88 115 ALA A O 1
ATOM 889 N N . THR A 1 116 ? -1.427 25.969 11.422 1 98.81 116 THR A N 1
ATOM 890 C CA . THR A 1 116 ? -1.862 27.219 12.031 1 98.81 116 THR A CA 1
ATOM 891 C C . THR A 1 116 ? -3.385 27.281 12.117 1 98.81 116 THR A C 1
ATOM 893 O O . THR A 1 116 ? -3.939 27.562 13.18 1 98.81 116 THR A O 1
ATOM 896 N N . ALA A 1 117 ? -4.074 26.953 11.07 1 98.69 117 ALA A N 1
ATOM 897 C CA . ALA A 1 117 ? -5.523 27.125 10.984 1 98.69 117 ALA A CA 1
ATOM 898 C C . ALA A 1 117 ? -6.238 26.125 11.898 1 98.69 117 ALA A C 1
ATOM 900 O O . ALA A 1 117 ? -7.285 26.453 12.469 1 98.69 117 ALA A O 1
ATOM 901 N N . TYR A 1 118 ? -5.664 24.938 12.07 1 98.31 118 TYR A N 1
ATOM 902 C CA . TYR A 1 118 ? -6.422 23.891 12.734 1 98.31 118 TYR A CA 1
ATOM 903 C C . TYR A 1 118 ? -5.73 23.453 14.016 1 98.31 118 TYR A C 1
ATOM 905 O O . TYR A 1 118 ? -6.16 22.484 14.664 1 98.31 118 TYR A O 1
ATOM 913 N N . ASP A 1 119 ? -4.668 24.156 14.375 1 98.25 119 ASP A N 1
ATOM 914 C CA . ASP A 1 119 ? -3.951 23.906 15.625 1 98.25 119 ASP A CA 1
ATOM 915 C C . ASP A 1 119 ? -3.666 22.422 15.82 1 98.25 119 ASP A C 1
ATOM 917 O O . ASP A 1 119 ? -4.039 21.844 16.844 1 98.25 119 ASP A O 1
ATOM 921 N N . CYS A 1 120 ? -3.002 21.906 14.828 1 98.44 120 CYS A N 1
ATOM 922 C CA . CYS A 1 120 ? -2.797 20.453 14.852 1 98.44 120 CYS A CA 1
ATOM 923 C C . CYS A 1 120 ? -1.341 20.109 14.578 1 98.44 120 CYS A C 1
ATOM 925 O O . CYS A 1 120 ? -0.563 20.969 14.148 1 98.44 120 CYS A O 1
ATOM 927 N N . THR A 1 121 ? -0.944 18.844 14.875 1 98.88 121 THR A N 1
ATOM 928 C CA . THR A 1 121 ? 0.398 18.328 14.648 1 98.88 121 THR A CA 1
ATOM 929 C C . THR A 1 121 ? 0.625 18.031 13.172 1 98.88 121 THR A C 1
ATOM 931 O O . THR A 1 121 ? -0.283 17.578 12.477 1 98.88 121 THR A O 1
ATOM 934 N N . THR A 1 122 ? 1.84 18.391 12.672 1 98.94 122 THR A N 1
ATOM 935 C CA . THR A 1 122 ? 2.268 18 11.336 1 98.94 122 THR A CA 1
ATOM 936 C C . THR A 1 122 ? 2.992 16.656 11.375 1 98.94 122 THR A C 1
ATOM 938 O O . THR A 1 122 ? 3.967 16.484 12.109 1 98.94 122 THR A O 1
ATOM 941 N N . TRP A 1 123 ? 2.5 15.664 10.602 1 98.94 123 TRP A N 1
ATOM 942 C CA . TRP A 1 123 ? 3.059 14.32 10.578 1 98.94 123 TRP A CA 1
ATOM 943 C C . TRP A 1 123 ? 3.615 13.984 9.195 1 98.94 123 TRP A C 1
ATOM 945 O O . TRP A 1 123 ? 3.006 14.32 8.18 1 98.94 123 TRP A O 1
ATOM 955 N N . SER A 1 124 ? 4.758 13.344 9.109 1 98.75 124 SER A N 1
ATOM 956 C CA . SER A 1 124 ? 5.328 12.805 7.879 1 98.75 124 SER A CA 1
ATOM 957 C C . SER A 1 124 ? 6.301 11.672 8.172 1 98.75 124 SER A C 1
ATOM 959 O O . SER A 1 124 ? 6.328 11.141 9.289 1 98.75 124 SER A O 1
ATOM 961 N N . GLY A 1 125 ? 7.051 11.234 7.133 1 97.38 125 GLY A N 1
ATOM 962 C CA . GLY A 1 125 ? 8.109 10.258 7.309 1 97.38 125 GLY A CA 1
ATOM 963 C C . GLY A 1 125 ? 9.422 10.867 7.75 1 97.38 125 GLY A C 1
ATOM 964 O O . GLY A 1 125 ? 10.414 10.156 7.934 1 97.38 125 GLY A O 1
ATOM 965 N N . LEU A 1 126 ? 9.531 12.148 7.828 1 97.44 126 LEU A N 1
ATOM 966 C CA . LEU A 1 126 ? 10.625 12.922 8.414 1 97.44 126 LEU A CA 1
ATOM 967 C C . LEU A 1 126 ? 11.914 12.703 7.629 1 97.44 126 LEU A C 1
ATOM 969 O O . LEU A 1 126 ? 13.008 12.742 8.203 1 97.44 126 LEU A O 1
ATOM 973 N N . GLY A 1 127 ? 11.828 12.383 6.352 1 94.38 127 GLY A N 1
ATOM 974 C CA . GLY A 1 127 ? 12.977 12.32 5.465 1 94.38 127 GLY A CA 1
ATOM 975 C C . GLY A 1 127 ? 13.188 13.594 4.66 1 94.38 127 GLY A C 1
ATOM 976 O O . GLY A 1 127 ? 12.633 14.641 5 1 94.38 127 GLY A O 1
ATOM 977 N N . ALA A 1 128 ? 14 13.547 3.68 1 95.12 128 ALA A N 1
ATOM 978 C CA . ALA A 1 128 ? 14.305 14.672 2.799 1 95.12 128 ALA A CA 1
ATOM 979 C C . ALA A 1 128 ? 13.133 14.969 1.864 1 95.12 128 ALA A C 1
ATOM 981 O O . ALA A 1 128 ? 12.047 14.406 2.029 1 95.12 128 ALA A O 1
ATOM 982 N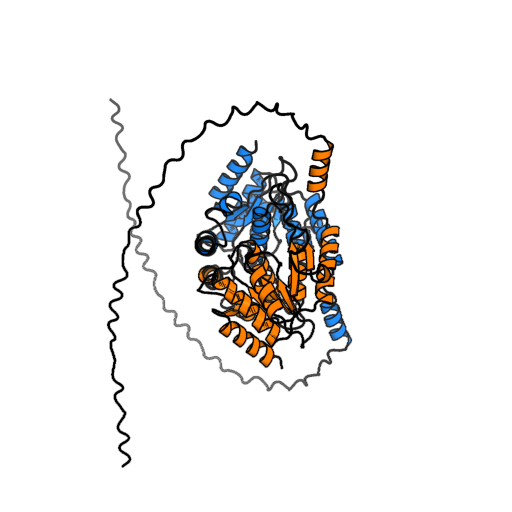 N . GLY A 1 129 ? 13.234 15.93 1.006 1 97.06 129 GLY A N 1
ATOM 983 C CA . GLY A 1 129 ? 12.242 16.219 -0.016 1 97.06 129 GLY A CA 1
ATOM 984 C C . GLY A 1 129 ? 10.969 16.828 0.545 1 97.06 129 GLY A C 1
ATOM 985 O O . GLY A 1 129 ? 11.023 17.781 1.331 1 97.06 129 GLY A O 1
ATOM 986 N N . MET A 1 130 ? 9.859 16.312 0.074 1 98.38 130 MET A N 1
ATOM 987 C CA . MET A 1 130 ? 8.562 16.812 0.513 1 98.38 130 MET A CA 1
ATOM 988 C C . MET A 1 130 ? 8.398 16.656 2.02 1 98.38 130 MET A C 1
ATOM 990 O O . MET A 1 130 ? 7.766 17.484 2.674 1 98.38 130 MET A O 1
ATOM 994 N N . MET A 1 131 ? 8.938 15.562 2.549 1 98.25 131 MET A N 1
ATOM 995 C CA . MET A 1 131 ? 8.852 15.312 3.984 1 98.25 131 MET A CA 1
ATOM 996 C C . MET A 1 131 ? 9.555 16.406 4.773 1 98.25 131 MET A C 1
ATOM 998 O O . MET A 1 131 ? 9.047 16.859 5.801 1 98.25 131 MET A O 1
ATOM 1002 N N . GLU A 1 132 ? 10.664 16.859 4.281 1 98.12 132 GLU A N 1
ATOM 1003 C CA . GLU A 1 132 ? 11.375 17.969 4.898 1 98.12 132 GLU A CA 1
ATOM 1004 C C . GLU A 1 132 ? 10.594 19.281 4.77 1 98.12 132 GLU A C 1
ATOM 1006 O O . GLU A 1 132 ? 10.523 20.062 5.715 1 98.12 132 GLU A O 1
ATOM 1011 N N . ALA A 1 133 ? 10.016 19.484 3.629 1 98.81 133 ALA A N 1
ATOM 1012 C CA . ALA A 1 133 ? 9.234 20.703 3.385 1 98.81 133 ALA A CA 1
ATOM 1013 C C . ALA A 1 133 ? 8.125 20.859 4.422 1 98.81 133 ALA A C 1
ATOM 1015 O O . ALA A 1 133 ? 7.996 21.922 5.039 1 98.81 133 ALA A O 1
ATOM 1016 N N . VAL A 1 134 ? 7.398 19.812 4.645 1 98.94 134 VAL A N 1
ATOM 1017 C CA . VAL A 1 134 ? 6.246 19.938 5.531 1 98.94 134 VAL A CA 1
ATOM 1018 C C . VAL A 1 134 ? 6.715 19.984 6.984 1 98.94 134 VAL A C 1
ATOM 1020 O O . VAL A 1 134 ? 6.082 20.641 7.82 1 98.94 134 VAL A O 1
ATOM 1023 N N . THR A 1 135 ? 7.816 19.297 7.297 1 98.75 135 THR A N 1
ATOM 1024 C CA . THR A 1 135 ? 8.398 19.422 8.633 1 98.75 135 THR A CA 1
ATOM 1025 C C . THR A 1 135 ? 8.75 20.875 8.93 1 98.75 135 THR A C 1
ATOM 1027 O O . THR A 1 135 ? 8.375 21.391 9.984 1 98.75 135 THR A O 1
ATOM 1030 N N . ARG A 1 136 ? 9.367 21.531 8.016 1 98.81 136 ARG A N 1
ATOM 1031 C CA . ARG A 1 136 ? 9.742 22.938 8.18 1 98.81 136 ARG A CA 1
ATOM 1032 C C . ARG A 1 136 ? 8.5 23.812 8.281 1 98.81 136 ARG A C 1
ATOM 1034 O O . ARG A 1 136 ? 8.461 24.75 9.086 1 98.81 136 ARG A O 1
ATOM 1041 N N . GLY A 1 137 ? 7.504 23.531 7.473 1 98.94 137 GLY A N 1
ATOM 1042 C CA . GLY A 1 137 ? 6.262 24.281 7.543 1 98.94 137 GLY A CA 1
ATOM 1043 C C . GLY A 1 137 ? 5.582 24.188 8.898 1 98.94 137 GLY A C 1
ATOM 1044 O O . GLY A 1 137 ? 5.141 25.203 9.445 1 98.94 137 GLY A O 1
ATOM 1045 N N . GLY A 1 138 ? 5.453 22.938 9.422 1 98.88 138 GLY A N 1
ATOM 1046 C CA . GLY A 1 138 ? 4.891 22.766 10.75 1 98.88 138 GLY A CA 1
ATOM 1047 C C . GLY A 1 138 ? 5.656 23.516 11.828 1 98.88 138 GLY A C 1
ATOM 1048 O O . GLY A 1 138 ? 5.051 24.125 12.711 1 98.88 138 GLY A O 1
ATOM 1049 N N . MET A 1 139 ? 6.977 23.484 11.719 1 98.75 139 MET A N 1
ATOM 1050 C CA . MET A 1 139 ? 7.816 24.172 12.688 1 98.75 139 MET A CA 1
ATOM 1051 C C . MET A 1 139 ? 7.617 25.688 12.586 1 98.75 139 MET A C 1
ATOM 1053 O O . MET A 1 139 ? 7.559 26.375 13.602 1 98.75 139 MET A O 1
ATOM 1057 N N . GLU A 1 140 ? 7.555 26.188 11.391 1 98.75 140 GLU A N 1
ATOM 1058 C CA . GLU A 1 140 ? 7.332 27.609 11.164 1 98.75 140 GLU A CA 1
ATOM 1059 C C . GLU A 1 140 ? 6.012 28.062 11.781 1 98.75 140 GLU A C 1
ATOM 1061 O O . GLU A 1 140 ? 5.891 29.203 12.234 1 98.75 140 GLU A O 1
ATOM 1066 N N . ALA A 1 141 ? 5.027 27.172 11.789 1 98.81 141 ALA A N 1
ATOM 1067 C CA . ALA A 1 141 ? 3.721 27.484 12.367 1 98.81 141 ALA A CA 1
ATOM 1068 C C . ALA A 1 141 ? 3.789 27.5 13.891 1 98.81 141 ALA A C 1
ATOM 1070 O O . ALA A 1 141 ? 2.846 27.938 14.555 1 98.81 141 ALA A O 1
ATOM 1071 N N . GLY A 1 142 ? 4.934 27.031 14.469 1 98.56 142 GLY A N 1
ATOM 1072 C CA . GLY A 1 142 ? 5.059 26.922 15.914 1 98.56 142 GLY A CA 1
ATOM 1073 C C . GLY A 1 142 ? 4.18 25.828 16.516 1 98.56 142 GLY A C 1
ATOM 1074 O O . GLY A 1 142 ? 3.766 25.922 17.672 1 98.56 142 GLY A O 1
ATOM 1075 N N . LYS A 1 143 ? 3.703 24.891 15.734 1 98.62 143 LYS A N 1
ATOM 1076 C CA . LYS A 1 143 ? 2.893 23.75 16.156 1 98.62 143 LYS A CA 1
ATOM 1077 C C . LYS A 1 143 ? 3.729 22.484 16.234 1 98.62 143 LYS A C 1
ATOM 1079 O O . LYS A 1 143 ? 4.84 22.422 15.711 1 98.62 143 LYS A O 1
ATOM 1084 N N . PRO A 1 144 ? 3.273 21.438 16.922 1 98.75 144 PRO A N 1
ATOM 1085 C CA . PRO A 1 144 ? 4.059 20.219 17.031 1 98.75 144 PRO A CA 1
ATOM 1086 C C . PRO A 1 144 ? 4.328 19.562 15.664 1 98.75 144 PRO A C 1
ATOM 1088 O O . PRO A 1 144 ? 3.475 19.625 14.773 1 98.75 144 PRO A O 1
ATOM 1091 N N . VAL A 1 145 ? 5.512 19.047 15.555 1 98.88 145 VAL A N 1
ATOM 1092 C CA . VAL A 1 145 ? 5.934 18.25 14.406 1 98.88 145 VAL A CA 1
ATOM 1093 C C . VAL A 1 145 ? 6.395 16.875 14.867 1 98.88 145 VAL A C 1
ATOM 1095 O O . VAL A 1 145 ? 7.129 16.75 15.852 1 98.88 145 VAL A O 1
ATOM 1098 N N . ALA A 1 146 ? 5.93 15.82 14.18 1 98.94 146 ALA A N 1
ATOM 1099 C CA . ALA A 1 146 ? 6.273 14.445 14.531 1 98.94 146 ALA A CA 1
ATOM 1100 C C . ALA A 1 146 ? 6.254 13.547 13.305 1 98.94 146 ALA A C 1
ATOM 1102 O O . ALA A 1 146 ? 5.812 13.961 12.227 1 98.94 146 ALA A O 1
ATOM 1103 N N . GLY A 1 147 ? 6.789 12.375 13.469 1 98.75 147 GLY A N 1
ATOM 1104 C CA . GLY A 1 147 ? 6.773 11.469 12.328 1 98.75 147 GLY A CA 1
ATOM 1105 C C . GLY A 1 147 ? 7.457 10.141 12.602 1 98.75 147 GLY A C 1
ATOM 1106 O O . GLY A 1 147 ? 7.805 9.844 13.75 1 98.75 147 GLY A O 1
ATOM 1107 N N . PHE A 1 148 ? 7.582 9.359 11.578 1 98.19 148 PHE A N 1
ATOM 1108 C CA . PHE A 1 148 ? 8.172 8.031 11.672 1 98.19 148 PHE A CA 1
ATOM 1109 C C . PHE A 1 148 ? 9.188 7.809 10.555 1 98.19 148 PHE A C 1
ATOM 1111 O O . PHE A 1 148 ? 8.812 7.719 9.383 1 98.19 148 PHE A O 1
ATOM 1118 N N . MET A 1 149 ? 10.391 7.75 10.984 1 96.38 149 MET A N 1
ATOM 1119 C CA . MET A 1 149 ? 11.477 7.469 10.047 1 96.38 149 MET A CA 1
ATOM 1120 C C . MET A 1 149 ? 11.578 5.977 9.758 1 96.38 149 MET A C 1
ATOM 1122 O O . MET A 1 149 ? 11.055 5.156 10.516 1 96.38 149 MET A O 1
ATOM 1126 N N . ILE A 1 150 ? 12.078 5.668 8.586 1 93.38 150 ILE A N 1
ATOM 1127 C CA . ILE A 1 150 ? 12.312 4.273 8.227 1 93.38 150 ILE A CA 1
ATOM 1128 C C . ILE A 1 150 ? 13.812 4.023 8.094 1 93.38 150 ILE A C 1
ATOM 1130 O O . ILE A 1 150 ? 14.523 4.801 7.457 1 93.38 150 ILE A O 1
ATOM 1134 N N . LEU A 1 151 ? 14.266 3.033 8.812 1 84.56 151 LEU A N 1
ATOM 1135 C CA . LEU A 1 151 ? 15.664 2.641 8.727 1 84.56 151 LEU A CA 1
ATOM 1136 C C . LEU A 1 151 ? 15.953 1.921 7.41 1 84.56 151 LEU A C 1
ATOM 1138 O O . LEU A 1 151 ? 15.32 0.907 7.105 1 84.56 151 LEU A O 1
ATOM 1142 N N . LEU A 1 152 ? 16.469 2.615 6.457 1 70.69 152 LEU A N 1
ATOM 1143 C CA . LEU A 1 152 ? 16.828 1.959 5.203 1 70.69 152 LEU A CA 1
ATOM 1144 C C . LEU A 1 152 ? 18.281 1.492 5.227 1 70.69 152 LEU A C 1
ATOM 1146 O O . LEU A 1 152 ? 19.156 2.219 5.691 1 70.69 152 LEU A O 1
ATOM 1150 N N . GLU A 1 153 ? 18.484 0.253 5.469 1 48.53 153 GLU A N 1
ATOM 1151 C CA . GLU A 1 153 ? 19.859 -0.226 5.379 1 48.53 153 GLU A CA 1
ATOM 1152 C C . GLU A 1 153 ? 20.391 -0.113 3.953 1 48.53 153 GLU A C 1
ATOM 1154 O O . GLU A 1 153 ? 19.75 -0.568 3.008 1 48.53 153 GLU A O 1
ATOM 1159 N N . ALA A 1 154 ? 20.625 0.924 3.361 1 34.56 154 ALA A N 1
ATOM 1160 C CA . ALA A 1 154 ? 21.234 1.136 2.049 1 34.56 154 ALA A CA 1
ATOM 1161 C C . ALA A 1 154 ? 22.141 -0.026 1.675 1 34.56 154 ALA A C 1
ATOM 1163 O O . ALA A 1 154 ? 23.047 -0.388 2.438 1 34.56 154 ALA A O 1
ATOM 1164 N N . GLY A 1 155 ? 21.781 -0.793 0.407 1 37.31 155 GLY A N 1
ATOM 1165 C CA . GLY A 1 155 ? 22.75 -1.558 -0.351 1 37.31 155 GLY A CA 1
ATOM 1166 C C . GLY A 1 155 ? 24 -1.878 0.443 1 37.31 155 GLY A C 1
ATOM 1167 O O . GLY A 1 155 ? 25.094 -2.029 -0.129 1 37.31 155 GLY A O 1
ATOM 1168 N N . GLY A 1 156 ? 24.312 -1.937 1.542 1 37.78 156 GLY A N 1
ATOM 1169 C CA . GLY A 1 156 ? 25.578 -2.053 2.264 1 37.78 156 GLY A CA 1
ATOM 1170 C C . GLY A 1 156 ? 25.938 -0.803 3.049 1 37.78 156 GLY A C 1
ATOM 1171 O O . GLY A 1 156 ? 26.875 -0.806 3.834 1 37.78 156 GLY A O 1
ATOM 1172 N N . GLN A 1 157 ? 26 0.436 2.229 1 35.28 157 GLN A N 1
ATOM 1173 C CA . GLN A 1 157 ? 26.469 1.516 3.09 1 35.28 157 GLN A CA 1
ATOM 1174 C C . GLN A 1 157 ? 25.422 1.882 4.133 1 35.28 157 GLN A C 1
ATOM 1176 O O . GLN A 1 157 ? 24.219 1.771 3.879 1 35.28 157 GLN A O 1
ATOM 1181 N N . ARG A 1 158 ? 25.828 2.023 5.336 1 38.59 158 ARG A N 1
ATOM 1182 C CA . ARG A 1 158 ? 25.375 2.301 6.695 1 38.59 158 ARG A CA 1
ATOM 1183 C C . ARG A 1 158 ? 24.172 3.232 6.688 1 38.59 158 ARG A C 1
ATOM 1185 O O . ARG A 1 158 ? 23.984 4.012 5.754 1 38.59 158 ARG A O 1
ATOM 1192 N N . GLN A 1 159 ? 23.125 3.004 7.547 1 46.12 159 GLN A N 1
ATOM 1193 C CA . GLN A 1 159 ? 22 3.609 8.25 1 46.12 159 GLN A CA 1
ATOM 1194 C C . GLN A 1 159 ? 22.094 5.133 8.234 1 46.12 159 GLN A C 1
ATOM 1196 O O . GLN A 1 159 ? 23.094 5.699 8.68 1 46.12 159 GLN A O 1
ATOM 1201 N N . ALA A 1 160 ? 21.312 5.652 7.367 1 54.06 160 ALA A N 1
ATOM 1202 C CA . ALA A 1 160 ? 20.953 6.992 7.824 1 54.06 160 ALA A CA 1
ATOM 1203 C C . ALA A 1 160 ? 20.656 7.004 9.32 1 54.06 160 ALA A C 1
ATOM 1205 O O . ALA A 1 160 ? 20.312 5.969 9.898 1 54.06 160 ALA A O 1
ATOM 1206 N N . SER A 1 161 ? 21.172 7.77 10.133 1 63.94 161 SER A N 1
ATOM 1207 C CA . SER A 1 161 ? 21.047 7.992 11.57 1 63.94 161 SER A CA 1
ATOM 1208 C C . SER A 1 161 ? 19.641 7.695 12.062 1 63.94 161 SER A C 1
ATOM 1210 O O . SER A 1 161 ? 18.672 7.848 11.32 1 63.94 161 SER A O 1
ATOM 1212 N N . ARG A 1 162 ? 19.594 6.762 13.039 1 78.69 162 ARG A N 1
ATOM 1213 C CA . ARG A 1 162 ? 18.359 6.566 13.789 1 78.69 162 ARG A CA 1
ATOM 1214 C C . ARG A 1 162 ? 17.875 7.875 14.406 1 78.69 162 ARG A C 1
ATOM 1216 O O . ARG A 1 162 ? 16.781 7.934 14.977 1 78.69 162 ARG A O 1
ATOM 1223 N N . THR A 1 163 ? 18.703 8.867 14.062 1 89.88 163 THR A N 1
ATOM 1224 C CA . THR A 1 163 ? 18.359 10.141 14.695 1 89.88 163 THR A CA 1
ATOM 1225 C C . THR A 1 163 ? 18.062 11.203 13.641 1 89.88 163 THR A C 1
ATOM 1227 O O . THR A 1 163 ? 18.734 11.281 12.617 1 89.88 163 THR A O 1
ATOM 1230 N N . HIS A 1 164 ? 17.062 11.875 13.906 1 94.12 164 HIS A N 1
ATOM 1231 C CA . HIS A 1 164 ? 16.75 13.008 13.039 1 94.12 164 HIS A CA 1
ATOM 1232 C C . HIS A 1 164 ? 17.766 14.133 13.211 1 94.12 164 HIS A C 1
ATOM 1234 O O . HIS A 1 164 ? 18.25 14.375 14.32 1 94.12 164 HIS A O 1
ATOM 1240 N N . PRO A 1 165 ? 18.031 14.82 12.156 1 92.75 165 PRO A N 1
ATOM 1241 C CA . PRO A 1 165 ? 19.109 15.805 12.211 1 92.75 165 PRO A CA 1
ATOM 1242 C C . PRO A 1 165 ? 18.828 16.938 13.195 1 92.75 165 PRO A C 1
ATOM 1244 O O . PRO A 1 165 ? 19.766 17.531 13.742 1 92.75 165 PRO A O 1
ATOM 1247 N N . TYR A 1 166 ? 17.531 17.344 13.461 1 95.62 166 TYR A N 1
ATOM 1248 C CA . TYR A 1 166 ? 17.344 18.516 14.312 1 95.62 166 TYR A CA 1
ATOM 1249 C C . TYR A 1 166 ? 16.094 18.359 15.18 1 95.62 166 TYR A C 1
ATOM 1251 O O . TYR A 1 166 ? 15.852 19.172 16.078 1 95.62 166 TYR A O 1
ATOM 1259 N N . LEU A 1 167 ? 15.289 17.328 14.977 1 97.44 167 LEU A N 1
ATOM 1260 C CA . LEU A 1 167 ? 14.141 17.109 15.852 1 97.44 167 LEU A CA 1
ATOM 1261 C C . LEU A 1 167 ? 14.539 16.297 17.078 1 97.44 167 LEU A C 1
ATOM 1263 O O . LEU A 1 167 ? 15.359 15.383 16.984 1 97.44 167 LEU A O 1
ATOM 1267 N N . PRO A 1 168 ? 13.969 16.609 18.25 1 96.94 168 PRO A N 1
ATOM 1268 C CA . PRO A 1 168 ? 14.25 15.805 19.453 1 96.94 168 PRO A CA 1
ATOM 1269 C C . PRO A 1 168 ? 13.672 14.391 19.359 1 96.94 168 PRO A C 1
ATOM 1271 O O . PRO A 1 168 ? 12.609 14.195 18.766 1 96.94 168 PRO A O 1
ATOM 1274 N N . PRO A 1 169 ? 14.219 13.414 19.953 1 95.62 169 PRO A N 1
ATOM 1275 C CA . PRO A 1 169 ? 13.859 12.008 19.781 1 95.62 169 PRO A CA 1
ATOM 1276 C C . PRO A 1 169 ? 12.461 11.688 20.312 1 95.62 169 PRO A C 1
ATOM 1278 O O . PRO A 1 169 ? 11.875 10.672 19.938 1 95.62 169 PRO A O 1
ATOM 1281 N N . GLU A 1 170 ? 11.898 12.555 21.141 1 96.81 170 GLU A N 1
ATOM 1282 C CA . GLU A 1 170 ? 10.609 12.281 21.75 1 96.81 170 GLU A CA 1
ATOM 1283 C C . GLU A 1 170 ? 9.477 12.422 20.734 1 96.81 170 GLU A C 1
ATOM 1285 O O . GLU A 1 170 ? 8.359 11.953 20.984 1 96.81 170 GLU A O 1
ATOM 1290 N N . VAL A 1 171 ? 9.75 13.031 19.578 1 98.44 171 VAL A N 1
ATOM 1291 C CA . VAL A 1 171 ? 8.641 13.375 18.688 1 98.44 171 VAL A CA 1
ATOM 1292 C C . VAL A 1 171 ? 8.602 12.406 17.516 1 98.44 171 VAL A C 1
ATOM 1294 O O . VAL A 1 171 ? 7.828 12.594 16.562 1 98.44 171 VAL A O 1
ATOM 1297 N N . TYR A 1 172 ? 9.508 11.414 17.5 1 98.12 172 TYR A N 1
ATOM 1298 C CA . TYR A 1 172 ? 9.477 10.469 16.375 1 98.12 172 TYR A CA 1
ATOM 1299 C C . TYR A 1 172 ? 9.914 9.078 16.828 1 98.12 172 TYR A C 1
ATOM 1301 O O . TYR A 1 172 ? 10.367 8.898 17.953 1 98.12 172 TYR A O 1
ATOM 1309 N N . HIS A 1 173 ? 9.617 8.102 16.016 1 97.62 173 HIS A N 1
ATOM 1310 C CA . HIS A 1 173 ? 10.164 6.75 16.094 1 97.62 173 HIS A CA 1
ATOM 1311 C C . HIS A 1 173 ? 10.805 6.34 14.773 1 97.62 173 HIS A C 1
ATOM 1313 O O . HIS A 1 173 ? 10.289 6.656 13.695 1 97.62 173 HIS A O 1
ATOM 1319 N N . THR A 1 174 ? 11.969 5.754 14.891 1 96.12 174 THR A N 1
ATOM 1320 C CA . THR A 1 174 ? 12.594 5.164 13.711 1 96.12 174 THR A CA 1
ATOM 1321 C C . THR A 1 174 ? 12.242 3.686 13.594 1 96.12 174 THR A C 1
ATOM 1323 O O . THR A 1 174 ? 12.711 2.865 14.383 1 96.12 174 THR A O 1
ATOM 1326 N N . ALA A 1 175 ? 11.453 3.369 12.57 1 94.31 175 ALA A N 1
ATOM 1327 C CA . ALA A 1 175 ? 10.969 2.004 12.391 1 94.31 175 ALA A CA 1
ATOM 1328 C C . ALA A 1 175 ? 11.875 1.216 11.453 1 94.31 175 ALA A C 1
ATOM 1330 O O . ALA A 1 175 ? 12.547 1.795 10.594 1 94.31 175 ALA A O 1
ATOM 1331 N N . SER A 1 176 ? 11.875 -0.109 11.656 1 92 176 SER A N 1
ATOM 1332 C CA . SER A 1 176 ? 12.555 -1.032 10.75 1 92 176 SER A CA 1
ATOM 1333 C C . SER A 1 176 ? 11.578 -1.599 9.719 1 92 176 SER A C 1
ATOM 1335 O O . SER A 1 176 ? 12 -2.072 8.664 1 92 176 SER A O 1
ATOM 1337 N N . PHE A 1 177 ? 10.297 -1.513 10.094 1 92.56 177 PHE A N 1
ATOM 1338 C CA . PHE A 1 177 ? 9.281 -2.098 9.234 1 92.56 177 PHE A CA 1
ATOM 1339 C C . PHE A 1 177 ? 8.359 -1.021 8.672 1 92.56 177 PHE A C 1
ATOM 1341 O O . PHE A 1 177 ? 7.82 -0.206 9.43 1 92.56 177 PHE A O 1
ATOM 1348 N N . PHE A 1 178 ? 8.164 -1.084 7.391 1 94.62 178 PHE A N 1
ATOM 1349 C CA . PHE A 1 178 ? 7.293 -0.12 6.73 1 94.62 178 PHE A CA 1
ATOM 1350 C C . PHE A 1 178 ? 5.871 -0.206 7.277 1 94.62 178 PHE A C 1
ATOM 1352 O O . PHE A 1 178 ? 5.18 0.808 7.387 1 94.62 178 PHE A O 1
ATOM 1359 N N . SER A 1 179 ? 5.453 -1.438 7.602 1 95.88 179 SER A N 1
ATOM 1360 C CA . SER A 1 179 ? 4.098 -1.631 8.109 1 95.88 179 SER A CA 1
ATOM 1361 C C . SER A 1 179 ? 3.875 -0.846 9.398 1 95.88 179 SER A C 1
ATOM 1363 O O . SER A 1 179 ? 2.828 -0.218 9.57 1 95.88 179 SER A O 1
ATOM 1365 N N . ALA A 1 180 ? 4.82 -0.827 10.297 1 96.75 180 ALA A N 1
ATOM 1366 C CA . ALA A 1 180 ? 4.684 -0.082 11.547 1 96.75 180 ALA A CA 1
ATOM 1367 C C . ALA A 1 180 ? 4.574 1.417 11.281 1 96.75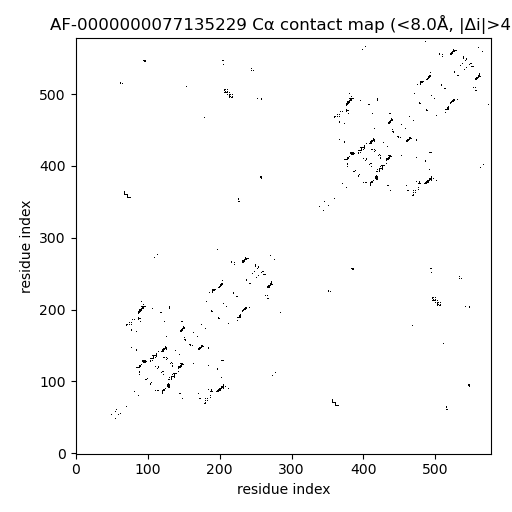 180 ALA A C 1
ATOM 1369 O O . ALA A 1 180 ? 3.744 2.1 11.883 1 96.75 180 ALA A O 1
ATOM 1370 N N . ARG A 1 181 ? 5.406 1.881 10.406 1 97.06 181 ARG A N 1
ATOM 1371 C CA . ARG A 1 181 ? 5.359 3.287 10.016 1 97.06 181 ARG A CA 1
ATOM 1372 C C . ARG A 1 181 ? 3.98 3.662 9.484 1 97.06 181 ARG A C 1
ATOM 1374 O O . ARG A 1 181 ? 3.412 4.684 9.875 1 97.06 181 ARG A O 1
ATOM 1381 N N . LYS A 1 182 ? 3.453 2.859 8.586 1 98.12 182 LYS A N 1
ATOM 1382 C CA . LYS A 1 182 ? 2.162 3.158 7.977 1 98.12 182 LYS A CA 1
ATOM 1383 C C . LYS A 1 182 ? 1.038 3.098 9.008 1 98.12 182 LYS A C 1
ATOM 1385 O O . LYS A 1 182 ? 0.112 3.91 8.969 1 98.12 182 LYS A O 1
ATOM 1390 N N . HIS A 1 183 ? 1.104 2.156 9.945 1 97.94 183 HIS A N 1
ATOM 1391 C CA . HIS A 1 183 ? 0.126 2.119 11.023 1 97.94 183 HIS A CA 1
ATOM 1392 C C . HIS A 1 183 ? 0.184 3.393 11.867 1 97.94 183 HIS A C 1
ATOM 1394 O O . HIS A 1 183 ? -0.854 3.939 12.242 1 97.94 183 HIS A O 1
ATOM 1400 N N . GLY A 1 184 ? 1.376 3.848 12.148 1 98.56 184 GLY A N 1
ATOM 1401 C CA . GLY A 1 184 ? 1.537 5.086 12.891 1 98.56 184 GLY A CA 1
ATOM 1402 C C . GLY A 1 184 ? 0.953 6.293 12.172 1 98.56 184 GLY A C 1
ATOM 1403 O O . GLY A 1 184 ? 0.221 7.082 12.773 1 98.56 184 GLY A O 1
ATOM 1404 N N . LEU A 1 185 ? 1.282 6.367 10.914 1 98.81 185 LEU A N 1
ATOM 1405 C CA . LEU A 1 185 ? 0.813 7.508 10.133 1 98.81 185 LEU A CA 1
ATOM 1406 C C . LEU A 1 185 ? -0.707 7.496 10.008 1 98.81 185 LEU A C 1
ATOM 1408 O O . LEU A 1 185 ? -1.35 8.547 10.094 1 98.81 185 LEU A O 1
ATOM 1412 N N . VAL A 1 186 ? -1.274 6.32 9.82 1 98.69 186 VAL A N 1
ATOM 1413 C CA . VAL A 1 186 ? -2.729 6.219 9.766 1 98.69 186 VAL A CA 1
ATOM 1414 C C . VAL A 1 186 ? -3.328 6.633 11.109 1 98.69 186 VAL A C 1
ATOM 1416 O O . VAL A 1 186 ? -4.277 7.418 11.156 1 98.69 186 VAL A O 1
ATOM 1419 N N . ASP A 1 187 ? -2.787 6.172 12.195 1 98.25 187 ASP A N 1
ATOM 1420 C CA . ASP A 1 187 ? -3.281 6.516 13.523 1 98.25 187 ASP A CA 1
ATOM 1421 C C . ASP A 1 187 ? -3.203 8.023 13.773 1 98.25 187 ASP A C 1
ATOM 1423 O O . ASP A 1 187 ? -4.074 8.594 14.43 1 98.25 187 ASP A O 1
ATOM 1427 N N . ALA A 1 188 ? -2.207 8.641 13.25 1 98.69 188 ALA A N 1
ATOM 1428 C CA . ALA A 1 188 ? -1.988 10.078 13.422 1 98.69 188 ALA A CA 1
ATOM 1429 C C . ALA A 1 188 ? -3.053 10.883 12.68 1 98.69 188 ALA A C 1
ATOM 1431 O O . ALA A 1 188 ? -3.301 12.039 13.016 1 98.69 188 ALA A O 1
ATOM 1432 N N . GLY A 1 189 ? -3.623 10.25 11.656 1 98.75 189 GLY A N 1
ATOM 1433 C CA . GLY A 1 189 ? -4.5 11.016 10.781 1 98.75 189 GLY A CA 1
ATOM 1434 C C . GLY A 1 189 ? -5.973 10.734 11.031 1 98.75 189 GLY A C 1
ATOM 1435 O O . GLY A 1 189 ? -6.84 11.414 10.469 1 98.75 189 GLY A O 1
ATOM 1436 N N . ILE A 1 190 ? -6.324 9.734 11.836 1 97.94 190 ILE A N 1
ATOM 1437 C CA . ILE A 1 190 ? -7.727 9.391 12.055 1 97.94 190 ILE A CA 1
ATOM 1438 C C . ILE A 1 190 ? -8.336 10.352 13.07 1 97.94 190 ILE A C 1
ATOM 1440 O O . ILE A 1 190 ? -7.625 11.141 13.703 1 97.94 190 ILE A O 1
ATOM 1444 N N . ARG A 1 191 ? -9.68 10.344 13.188 1 97.31 191 ARG A N 1
ATOM 1445 C CA . ARG A 1 191 ? -10.43 11.188 14.109 1 97.31 191 ARG A CA 1
ATOM 1446 C C . ARG A 1 191 ? -11.234 10.336 15.094 1 97.31 191 ARG A C 1
ATOM 1448 O O . ARG A 1 191 ? -12.203 9.688 14.711 1 97.31 191 ARG A O 1
ATOM 1455 N N . ALA A 1 192 ? -10.797 10.359 16.328 1 92 192 ALA A N 1
ATOM 1456 C CA . ALA A 1 192 ? -11.508 9.641 17.391 1 92 192 ALA A CA 1
ATOM 1457 C C . ALA A 1 192 ? -12.633 10.492 17.969 1 92 192 ALA A C 1
ATOM 1459 O O . ALA A 1 192 ? -13.648 9.961 18.422 1 92 192 ALA A O 1
ATOM 1460 N N . ASN A 1 193 ? -12.391 11.766 17.906 1 92.94 193 ASN A N 1
ATOM 1461 C CA . ASN A 1 193 ? -13.352 12.734 18.422 1 92.94 193 ASN A CA 1
ATOM 1462 C C . ASN A 1 193 ? -13.742 13.75 17.344 1 92.94 193 ASN A C 1
ATOM 1464 O O . ASN A 1 193 ? -12.969 14.031 16.438 1 92.94 193 ASN A O 1
ATOM 1468 N N . LYS A 1 194 ? -14.891 14.312 17.562 1 91.88 194 LYS A N 1
ATOM 1469 C CA . LYS A 1 194 ? -15.398 15.312 16.625 1 91.88 194 LYS A CA 1
ATOM 1470 C C . LYS A 1 194 ? -14.5 16.547 16.578 1 91.88 194 LYS A C 1
ATOM 1472 O O . LYS A 1 194 ? -14.422 17.219 15.555 1 91.88 194 LYS A O 1
ATOM 1477 N N . THR A 1 195 ? -13.82 16.766 17.688 1 93.44 195 THR A N 1
ATOM 1478 C CA . THR A 1 195 ? -13 17.969 17.812 1 93.44 195 THR A CA 1
ATOM 1479 C C . THR A 1 195 ? -11.641 17.766 17.141 1 93.44 195 THR A C 1
ATOM 1481 O O . THR A 1 195 ? -10.898 18.719 16.938 1 93.44 195 THR A O 1
ATOM 1484 N N . ASP A 1 196 ? -11.344 16.484 16.75 1 94.81 196 ASP A N 1
ATOM 1485 C CA . ASP A 1 196 ? -10.086 16.234 16.047 1 94.81 196 ASP A CA 1
ATOM 1486 C C . ASP A 1 196 ? -10.062 16.922 14.688 1 94.81 196 ASP A C 1
ATOM 1488 O O . ASP A 1 196 ? -11.031 16.844 13.922 1 94.81 196 ASP A O 1
ATOM 1492 N N . ARG A 1 197 ? -9.055 17.656 14.484 1 97.44 197 ARG A N 1
ATOM 1493 C CA . ARG A 1 197 ? -8.82 18.297 13.188 1 97.44 197 ARG A CA 1
ATOM 1494 C C . ARG A 1 197 ? -7.629 17.656 12.477 1 97.44 197 ARG A C 1
ATOM 1496 O O . ARG A 1 197 ? -6.48 18.047 12.719 1 97.44 197 ARG A O 1
ATOM 1503 N N . THR A 1 198 ? -7.918 16.641 11.672 1 98.56 198 THR A N 1
ATOM 1504 C CA . THR A 1 198 ? -6.879 15.914 10.961 1 98.56 198 THR A CA 1
ATOM 1505 C C . THR A 1 198 ? -7.133 15.938 9.453 1 98.56 198 THR A C 1
ATOM 1507 O O . THR A 1 198 ? -8.188 16.391 9.008 1 98.56 198 THR A O 1
ATOM 1510 N N . ALA A 1 199 ? -6.172 15.508 8.695 1 98.88 199 ALA A N 1
ATOM 1511 C CA . ALA A 1 199 ? -6.258 15.344 7.242 1 98.88 199 ALA A CA 1
ATOM 1512 C C . ALA A 1 199 ? -5.098 14.508 6.715 1 98.88 199 ALA A C 1
ATOM 1514 O O . ALA A 1 199 ? -4.008 14.508 7.297 1 98.88 199 ALA A O 1
ATOM 1515 N N . PHE A 1 200 ? -5.348 13.789 5.676 1 98.94 200 PHE A N 1
ATOM 1516 C CA . PHE A 1 200 ? -4.277 13.203 4.883 1 98.94 200 PHE A CA 1
ATOM 1517 C C . PHE A 1 200 ? -4.027 14.023 3.623 1 98.94 200 PHE A C 1
ATOM 1519 O O . PHE A 1 200 ? -4.969 14.5 2.984 1 98.94 200 PHE A O 1
ATOM 1526 N N . PHE A 1 201 ? -2.742 14.195 3.311 1 99 201 PHE A N 1
ATOM 1527 C CA . PHE A 1 201 ? -2.344 14.883 2.09 1 99 201 PHE A CA 1
ATOM 1528 C C . PHE A 1 201 ? -1.423 14.008 1.249 1 99 201 PHE A C 1
ATOM 1530 O O . PHE A 1 201 ? -0.392 13.539 1.734 1 99 201 PHE A O 1
ATOM 1537 N N . ALA A 1 202 ? -1.81 13.734 0.017 1 98.94 202 ALA A N 1
ATOM 1538 C CA . ALA A 1 202 ? -0.91 13.148 -0.972 1 98.94 202 ALA A CA 1
ATOM 1539 C C . ALA A 1 202 ? -0.099 14.227 -1.686 1 98.94 202 ALA A C 1
ATOM 1541 O O . ALA A 1 202 ? -0.656 15.055 -2.412 1 98.94 202 ALA A O 1
ATOM 1542 N N . LEU A 1 203 ? 1.2 14.219 -1.442 1 98.88 203 LEU A N 1
ATOM 1543 C CA . LEU A 1 203 ? 2.148 15.086 -2.135 1 98.88 203 LEU A CA 1
ATOM 1544 C C . LEU A 1 203 ? 2.891 14.312 -3.223 1 98.88 203 LEU A C 1
ATOM 1546 O O . LEU A 1 203 ? 2.867 13.086 -3.246 1 98.88 203 LEU A O 1
ATOM 1550 N N . PRO A 1 204 ? 3.477 15.062 -4.18 1 97.38 204 PRO A N 1
ATOM 1551 C CA . PRO A 1 204 ? 4.258 14.352 -5.195 1 97.38 204 PRO A CA 1
ATOM 1552 C C . PRO A 1 204 ? 5.316 13.438 -4.586 1 97.38 204 PRO A C 1
ATOM 1554 O O . PRO A 1 204 ? 5.945 13.789 -3.586 1 97.38 204 PRO A O 1
ATOM 1557 N N . GLY A 1 205 ? 5.473 12.25 -5.254 1 96.69 205 GLY A N 1
ATOM 1558 C CA . GLY A 1 205 ? 6.445 11.312 -4.719 1 96.69 205 GLY A CA 1
ATOM 1559 C C . GLY A 1 205 ? 6.676 10.117 -5.621 1 96.69 205 GLY A C 1
ATOM 1560 O O . GLY A 1 205 ? 6.406 10.18 -6.824 1 96.69 205 GLY A O 1
ATOM 1561 N N . GLY A 1 206 ? 7.355 9.133 -5.066 1 96.31 206 GLY A N 1
ATOM 1562 C CA . GLY A 1 206 ? 7.707 7.93 -5.797 1 96.31 206 GLY A CA 1
ATOM 1563 C C . GLY A 1 206 ? 6.898 6.719 -5.375 1 96.31 206 GLY A C 1
ATOM 1564 O O . GLY A 1 206 ? 5.758 6.852 -4.922 1 96.31 206 GLY A O 1
ATOM 1565 N N . VAL A 1 207 ? 7.488 5.57 -5.559 1 97.5 207 VAL A N 1
ATOM 1566 C CA . VAL A 1 207 ? 6.816 4.305 -5.297 1 97.5 207 VAL A CA 1
ATOM 1567 C C . VAL A 1 207 ? 6.445 4.211 -3.818 1 97.5 207 VAL A C 1
ATOM 1569 O O . VAL A 1 207 ? 5.348 3.76 -3.475 1 97.5 207 VAL A O 1
ATOM 1572 N N . GLY A 1 208 ? 7.34 4.656 -2.918 1 96.5 208 GLY A N 1
ATOM 1573 C CA . GLY A 1 208 ? 7.023 4.668 -1.498 1 96.5 208 GLY A CA 1
ATOM 1574 C C . GLY A 1 208 ? 5.832 5.539 -1.158 1 96.5 208 GLY A C 1
ATOM 1575 O O . GLY A 1 208 ? 5.012 5.18 -0.311 1 96.5 208 GLY A O 1
ATOM 1576 N N . THR A 1 209 ? 5.73 6.656 -1.815 1 98.25 209 THR A N 1
ATOM 1577 C CA . THR A 1 209 ? 4.59 7.551 -1.63 1 98.25 209 THR A CA 1
ATOM 1578 C C . THR A 1 209 ? 3.303 6.895 -2.115 1 98.25 209 THR A C 1
ATOM 1580 O O . THR A 1 209 ? 2.279 6.938 -1.427 1 98.25 209 THR A O 1
ATOM 1583 N N . LEU A 1 210 ? 3.373 6.254 -3.256 1 98.62 210 LEU A N 1
ATOM 1584 C CA . LEU A 1 210 ? 2.199 5.57 -3.791 1 98.62 210 LEU A CA 1
ATOM 1585 C C . LEU A 1 210 ? 1.762 4.438 -2.869 1 98.62 210 LEU A C 1
ATOM 1587 O O . LEU A 1 210 ? 0.563 4.223 -2.67 1 98.62 210 LEU A O 1
ATOM 1591 N N . ASP A 1 211 ? 2.684 3.721 -2.312 1 98.44 211 ASP A N 1
ATOM 1592 C CA . ASP A 1 211 ? 2.381 2.686 -1.328 1 98.44 211 ASP A CA 1
ATOM 1593 C C . ASP A 1 211 ? 1.568 3.25 -0.167 1 98.44 211 ASP A C 1
ATOM 1595 O O . ASP A 1 211 ? 0.558 2.668 0.233 1 98.44 211 ASP A O 1
ATOM 1599 N N . GLU A 1 212 ? 1.938 4.398 0.348 1 98.56 212 GLU A N 1
ATOM 1600 C CA . GLU A 1 212 ? 1.243 5.039 1.46 1 98.56 212 GLU A CA 1
ATOM 1601 C C . GLU A 1 212 ? -0.11 5.594 1.021 1 98.56 212 GLU A C 1
ATOM 1603 O O . GLU A 1 212 ? -1.106 5.445 1.732 1 98.56 212 GLU A O 1
ATOM 1608 N N . ILE A 1 213 ? -0.15 6.176 -0.152 1 98.81 213 ILE A N 1
ATOM 1609 C CA . ILE A 1 213 ? -1.376 6.773 -0.671 1 98.81 213 ILE A CA 1
ATOM 1610 C C . ILE A 1 213 ? -2.441 5.691 -0.844 1 98.81 213 ILE A C 1
ATOM 1612 O O . ILE A 1 213 ? -3.572 5.848 -0.376 1 98.81 213 ILE A O 1
ATOM 1616 N N . PHE A 1 214 ? -2.088 4.602 -1.456 1 98.62 214 PHE A N 1
ATOM 1617 C CA . PHE A 1 214 ? -3.092 3.596 -1.778 1 98.62 214 PHE A CA 1
ATOM 1618 C C . PHE A 1 214 ? -3.486 2.807 -0.536 1 98.62 214 PHE A C 1
ATOM 1620 O O . PHE A 1 214 ? -4.605 2.299 -0.447 1 98.62 214 PHE A O 1
ATOM 1627 N N . GLU A 1 215 ? -2.578 2.742 0.459 1 98.25 215 GLU A N 1
ATOM 1628 C CA . GLU A 1 215 ? -3.004 2.154 1.726 1 98.25 215 GLU A CA 1
ATOM 1629 C C . GLU A 1 215 ? -4.109 2.982 2.373 1 98.25 215 GLU A C 1
ATOM 1631 O O . GLU A 1 215 ? -5.148 2.445 2.762 1 98.25 215 GLU A O 1
ATOM 1636 N N . VAL A 1 216 ? -3.945 4.289 2.428 1 98.56 216 VAL A N 1
ATOM 1637 C CA . VAL A 1 216 ? -4.941 5.16 3.037 1 98.56 216 VAL A CA 1
ATOM 1638 C C . VAL A 1 216 ? -6.238 5.109 2.229 1 98.56 216 VAL A C 1
ATOM 1640 O O . VAL A 1 216 ? -7.324 4.969 2.793 1 98.56 216 VAL A O 1
ATOM 1643 N N . LEU A 1 217 ? -6.082 5.16 0.914 1 98.44 217 LEU A N 1
ATOM 1644 C CA . LEU A 1 217 ? -7.266 5.172 0.056 1 98.44 217 LEU A CA 1
ATOM 1645 C C . LEU A 1 217 ? -8.047 3.871 0.189 1 98.44 217 LEU A C 1
ATOM 1647 O O . LEU A 1 217 ? -9.281 3.887 0.253 1 98.44 217 LEU A O 1
ATOM 1651 N N . ALA A 1 218 ? -7.32 2.729 0.215 1 96.81 218 ALA A N 1
ATOM 1652 C CA . ALA A 1 218 ? -7.98 1.437 0.379 1 96.81 218 ALA A CA 1
ATOM 1653 C C . ALA A 1 218 ? -8.727 1.364 1.709 1 96.81 218 ALA A C 1
ATOM 1655 O O . ALA A 1 218 ? -9.867 0.899 1.766 1 96.81 218 ALA A O 1
ATOM 1656 N N . LEU A 1 219 ? -8.117 1.835 2.756 1 96.5 219 LEU A N 1
ATOM 1657 C CA . LEU A 1 219 ? -8.727 1.8 4.082 1 96.5 219 LEU A CA 1
ATOM 1658 C C . LEU A 1 219 ? -9.969 2.684 4.129 1 96.5 219 LEU A C 1
ATOM 1660 O O . LEU A 1 219 ? -10.969 2.326 4.762 1 96.5 219 LEU A O 1
ATOM 1664 N N . LEU A 1 220 ? -9.891 3.828 3.463 1 96.25 220 LEU A N 1
ATOM 1665 C CA . LEU A 1 220 ? -11.047 4.715 3.4 1 96.25 220 LEU A CA 1
ATOM 1666 C C . LEU A 1 220 ? -12.172 4.086 2.582 1 96.25 220 LEU A C 1
ATOM 1668 O O . LEU A 1 220 ? -13.328 4.059 3.021 1 96.25 220 LEU A O 1
ATOM 1672 N N . GLN A 1 221 ? -11.828 3.574 1.41 1 93.69 221 GLN A N 1
ATOM 1673 C CA . GLN A 1 221 ? -12.812 2.977 0.516 1 93.69 221 GLN A CA 1
ATOM 1674 C C . GLN A 1 221 ? -13.539 1.817 1.193 1 93.69 221 GLN A C 1
ATOM 1676 O O . GLN A 1 221 ? -14.742 1.63 0.997 1 93.69 221 GLN A O 1
ATOM 1681 N N . LEU A 1 222 ? -12.836 1.063 2.021 1 90.31 222 LEU A N 1
ATOM 1682 C CA . LEU A 1 222 ? -13.391 -0.127 2.654 1 90.31 222 LEU A CA 1
ATOM 1683 C C . LEU A 1 222 ? -13.961 0.203 4.031 1 90.31 222 LEU A C 1
ATOM 1685 O O . LEU A 1 222 ? -14.43 -0.688 4.742 1 90.31 222 LEU A O 1
ATOM 1689 N N . ARG A 1 223 ? -13.914 1.446 4.387 1 90.38 223 ARG A N 1
ATOM 1690 C CA . ARG A 1 223 ? -14.398 1.908 5.684 1 90.38 223 ARG A CA 1
ATOM 1691 C C . ARG A 1 223 ? -13.727 1.146 6.82 1 90.38 223 ARG A C 1
ATOM 1693 O O . ARG A 1 223 ? -14.398 0.695 7.75 1 90.38 223 ARG A O 1
ATOM 1700 N N . ARG A 1 224 ? -12.375 0.994 6.641 1 91.88 224 ARG A N 1
ATOM 1701 C CA . ARG A 1 224 ? -11.602 0.219 7.609 1 91.88 224 ARG A CA 1
ATOM 1702 C C . ARG A 1 224 ? -10.43 1.029 8.148 1 91.88 224 ARG A C 1
ATOM 1704 O O . ARG A 1 224 ? -9.469 0.465 8.68 1 91.88 224 ARG A O 1
ATOM 1711 N N . ILE A 1 225 ? -10.562 2.334 8.031 1 93.62 225 ILE A N 1
ATOM 1712 C CA . ILE A 1 225 ? -9.438 3.162 8.453 1 93.62 225 ILE A CA 1
ATOM 1713 C C . ILE A 1 225 ? -9.438 3.291 9.977 1 93.62 225 ILE A C 1
ATOM 1715 O O . ILE A 1 225 ? -8.438 3.705 10.57 1 93.62 225 ILE A O 1
ATOM 1719 N N . GLY A 1 226 ? -10.508 2.961 10.68 1 91.5 226 GLY A N 1
ATOM 1720 C CA . GLY A 1 226 ? -10.555 2.98 12.133 1 91.5 226 GLY A CA 1
ATOM 1721 C C . GLY A 1 226 ? -10.805 4.363 12.703 1 91.5 226 GLY A C 1
ATOM 1722 O O . GLY A 1 226 ? -10.305 4.699 13.773 1 91.5 226 GLY A O 1
ATOM 1723 N N . SER A 1 227 ? -11.469 5.191 11.922 1 94.69 227 SER A N 1
ATOM 1724 C CA . SER A 1 227 ? -11.797 6.547 12.352 1 94.69 227 SER A CA 1
ATOM 1725 C C . SER A 1 227 ? -13.266 6.66 12.758 1 94.69 227 SER A C 1
ATOM 1727 O O . SER A 1 227 ? -14.148 6.164 12.055 1 94.69 227 SER A O 1
ATOM 1729 N N . ALA A 1 228 ? -13.594 7.289 13.883 1 94.5 228 ALA A N 1
ATOM 1730 C CA . ALA A 1 228 ? -14.961 7.488 14.352 1 94.5 228 ALA A CA 1
ATOM 1731 C C . ALA A 1 228 ? -15.672 8.555 13.523 1 94.5 228 ALA A C 1
ATOM 1733 O O . ALA A 1 228 ? -16.906 8.531 13.398 1 94.5 228 ALA A O 1
ATOM 1734 N N . HIS A 1 229 ? -14.953 9.445 13 1 95.25 229 HIS A N 1
ATOM 1735 C CA . HIS A 1 229 ? -15.469 10.523 12.164 1 95.25 229 HIS A CA 1
ATOM 1736 C C . HIS A 1 229 ? -14.789 10.539 10.797 1 95.25 229 HIS A C 1
ATOM 1738 O O . HIS A 1 229 ? -13.688 10.008 10.641 1 95.25 229 HIS A O 1
ATOM 1744 N N . LYS A 1 230 ? -15.453 11.117 9.836 1 95.31 230 LYS A N 1
ATOM 1745 C CA . LYS A 1 230 ? -14.883 11.227 8.492 1 95.31 230 LYS A CA 1
ATOM 1746 C C . LYS A 1 230 ? -13.57 12 8.516 1 95.31 230 LYS A C 1
ATOM 1748 O O . LYS A 1 230 ? -13.43 12.977 9.25 1 95.31 230 LYS A O 1
ATOM 1753 N N . VAL A 1 231 ? -12.641 11.547 7.746 1 96.69 231 VAL A N 1
ATOM 1754 C CA . VAL A 1 231 ? -11.352 12.211 7.633 1 96.69 231 VAL A CA 1
ATOM 1755 C C . VAL A 1 231 ? -11.125 12.656 6.191 1 96.69 231 VAL A C 1
ATOM 1757 O O . VAL A 1 231 ? -11.352 11.891 5.254 1 96.69 231 VAL A O 1
ATOM 1760 N N . PRO A 1 232 ? -10.75 13.914 5.984 1 97.94 232 PRO A N 1
ATOM 1761 C CA . PRO A 1 232 ? -10.469 14.352 4.617 1 97.94 232 PRO A CA 1
ATOM 1762 C C . PRO A 1 232 ? -9.156 13.805 4.078 1 97.94 232 PRO A C 1
ATOM 1764 O O . PRO A 1 232 ? -8.18 13.68 4.824 1 97.94 232 PRO A O 1
ATOM 1767 N N . PHE A 1 233 ? -9.141 13.453 2.84 1 98.88 233 PHE A N 1
ATOM 1768 C CA . PHE A 1 233 ? -7.953 13.047 2.094 1 98.88 233 PHE A CA 1
ATOM 1769 C C . PHE A 1 233 ? -7.785 13.891 0.838 1 98.88 233 PHE A C 1
ATOM 1771 O O . PHE A 1 233 ? -8.578 13.789 -0.098 1 98.88 233 PHE A O 1
ATOM 1778 N N . VAL A 1 234 ? -6.695 14.719 0.834 1 98.94 234 VAL A N 1
ATOM 1779 C CA . VAL A 1 234 ? -6.492 15.695 -0.228 1 98.94 234 VAL A CA 1
ATOM 1780 C C . VAL A 1 234 ? -5.309 15.281 -1.098 1 98.94 234 VAL A C 1
ATOM 1782 O O . VAL A 1 234 ? -4.219 15.008 -0.587 1 98.94 234 VAL A O 1
ATOM 1785 N N . VAL A 1 235 ? -5.516 15.18 -2.404 1 98.88 235 VAL A N 1
ATOM 1786 C CA . VAL A 1 235 ? -4.453 14.977 -3.383 1 98.88 235 VAL A CA 1
ATOM 1787 C C . VAL A 1 235 ? -3.992 16.312 -3.939 1 98.88 235 VAL A C 1
ATOM 1789 O O . VAL A 1 235 ? -4.742 17 -4.645 1 98.88 235 VAL A O 1
ATOM 1792 N N . MET A 1 236 ? -2.727 16.625 -3.605 1 98.94 236 MET A N 1
ATOM 1793 C CA . MET A 1 236 ? -2.182 17.891 -4.113 1 98.94 236 MET A CA 1
ATOM 1794 C C . MET A 1 236 ? -1.629 17.703 -5.523 1 98.94 236 MET A C 1
ATOM 1796 O O . MET A 1 236 ? -0.495 17.266 -5.699 1 98.94 236 MET A O 1
ATOM 1800 N N . ASN A 1 237 ? -2.402 18.094 -6.469 1 98.75 237 ASN A N 1
ATOM 1801 C CA . ASN A 1 237 ? -2.045 17.922 -7.871 1 98.75 237 ASN A CA 1
ATOM 1802 C C . ASN A 1 237 ? -1.324 19.141 -8.422 1 98.75 237 ASN A C 1
ATOM 1804 O O . ASN A 1 237 ? -1.725 19.703 -9.445 1 98.75 237 ASN A O 1
ATOM 1808 N N . TYR A 1 238 ? -0.213 19.516 -7.738 1 98.56 238 TYR A N 1
ATOM 1809 C CA . TYR A 1 238 ? 0.583 20.672 -8.148 1 98.56 238 TYR A CA 1
ATOM 1810 C C . TYR A 1 238 ? 1.019 20.547 -9.602 1 98.56 238 TYR A C 1
ATOM 1812 O O . TYR A 1 238 ? 1.624 19.547 -9.992 1 98.56 238 TYR A O 1
ATOM 1820 N N . ASP A 1 239 ? 0.684 21.562 -10.43 1 98.06 239 ASP A N 1
ATOM 1821 C CA . ASP A 1 239 ? 1.063 21.656 -11.836 1 98.06 239 ASP A CA 1
ATOM 1822 C C . ASP A 1 239 ? 0.691 20.375 -12.594 1 98.06 239 ASP A C 1
ATOM 1824 O O . ASP A 1 239 ? 1.387 19.984 -13.523 1 98.06 239 ASP A O 1
ATOM 1828 N N . GLY A 1 240 ? -0.214 19.625 -12.156 1 98.25 240 GLY A N 1
ATOM 1829 C CA . GLY A 1 240 ? -0.736 18.453 -12.844 1 98.25 240 GLY A CA 1
ATOM 1830 C C . GLY A 1 240 ? 0.116 17.219 -12.648 1 98.25 240 GLY A C 1
ATOM 1831 O O . GLY A 1 240 ? 0.109 16.312 -13.484 1 98.25 240 GLY A O 1
ATOM 1832 N N . CYS A 1 241 ? 0.862 17.125 -11.539 1 97.75 241 CYS A N 1
ATOM 1833 C CA . CYS A 1 241 ? 1.838 16.062 -11.336 1 97.75 241 CYS A CA 1
ATOM 1834 C C . CYS A 1 241 ? 1.147 14.711 -11.188 1 97.75 241 CYS A C 1
ATOM 1836 O O . CYS A 1 241 ? 1.76 13.664 -11.422 1 97.75 241 CYS A O 1
ATOM 1838 N N . PHE A 1 242 ? -0.166 14.672 -10.828 1 98.44 242 PHE A N 1
ATOM 1839 C CA . PHE A 1 242 ? -0.896 13.422 -10.641 1 98.44 242 PHE A CA 1
ATOM 1840 C C . PHE A 1 242 ? -1.9 13.211 -11.766 1 98.44 242 PHE A C 1
ATOM 1842 O O . PHE A 1 242 ? -2.719 12.289 -11.711 1 98.44 242 PHE A O 1
ATOM 1849 N N . ASP A 1 243 ? -1.872 13.984 -12.852 1 98.25 243 ASP A N 1
ATOM 1850 C CA . ASP A 1 243 ? -2.867 13.891 -13.914 1 98.25 243 ASP A CA 1
ATOM 1851 C C . ASP A 1 243 ? -2.947 12.469 -14.461 1 98.25 243 ASP A C 1
ATOM 1853 O O . ASP A 1 243 ? -4.039 11.922 -14.633 1 98.25 243 ASP A O 1
ATOM 1857 N N . GLY A 1 244 ? -1.789 11.898 -14.758 1 98.31 244 GLY A N 1
ATOM 1858 C CA . GLY A 1 244 ? -1.763 10.555 -15.305 1 98.31 244 GLY A CA 1
ATOM 1859 C C . GLY A 1 244 ? -2.344 9.516 -14.359 1 98.31 244 GLY A C 1
ATOM 1860 O O . GLY A 1 244 ? -3.053 8.602 -14.797 1 98.31 244 GLY A O 1
ATOM 1861 N N . LEU A 1 245 ? -2.061 9.641 -13.07 1 98.56 245 LEU A N 1
ATOM 1862 C CA . LEU A 1 245 ? -2.598 8.727 -12.062 1 98.56 245 LEU A CA 1
ATOM 1863 C C . LEU A 1 245 ? -4.113 8.875 -11.953 1 98.56 245 LEU A C 1
ATOM 1865 O O . LEU A 1 245 ? -4.836 7.875 -11.914 1 98.56 245 LEU A O 1
ATOM 1869 N N . ILE A 1 246 ? -4.559 10.109 -11.875 1 98.12 246 ILE A N 1
ATOM 1870 C CA . ILE A 1 246 ? -5.98 10.406 -11.734 1 98.12 246 ILE A CA 1
ATOM 1871 C C . ILE A 1 246 ? -6.742 9.867 -12.945 1 98.12 246 ILE A C 1
ATOM 1873 O O . ILE A 1 246 ? -7.793 9.234 -12.797 1 98.12 246 ILE A O 1
ATOM 1877 N N . LYS A 1 247 ? -6.199 10.055 -14.109 1 97.94 247 LYS A N 1
ATOM 1878 C CA . LYS A 1 247 ? -6.812 9.523 -15.328 1 97.94 247 LYS A CA 1
ATOM 1879 C C . LYS A 1 247 ? -6.883 8 -15.281 1 97.94 247 LYS A C 1
ATOM 1881 O O . LYS A 1 247 ? -7.898 7.41 -15.656 1 97.94 247 LYS A O 1
ATOM 1886 N N . PHE A 1 248 ? -5.84 7.367 -14.82 1 98.38 248 PHE A N 1
ATOM 1887 C CA . PHE A 1 248 ? -5.812 5.914 -14.719 1 98.38 248 PHE A CA 1
ATOM 1888 C C . PHE A 1 248 ? -6.891 5.418 -13.766 1 98.38 248 PHE A C 1
ATOM 1890 O O . PHE A 1 248 ? -7.625 4.477 -14.086 1 98.38 248 PHE A O 1
ATOM 1897 N N . LEU A 1 249 ? -7.066 6.066 -12.656 1 98.06 249 LEU A N 1
ATOM 1898 C CA . LEU A 1 249 ? -8.008 5.637 -11.625 1 98.06 249 LEU A CA 1
ATOM 1899 C C . LEU A 1 249 ? -9.445 5.934 -12.047 1 98.06 249 LEU A C 1
ATOM 1901 O O . LEU A 1 249 ? -10.312 5.062 -11.969 1 98.06 249 LEU A O 1
ATOM 1905 N N . GLU A 1 250 ? -9.672 7.09 -12.508 1 96.31 250 GLU A N 1
ATOM 1906 C CA . GLU A 1 250 ? -11.039 7.559 -12.672 1 96.31 250 GLU A CA 1
ATOM 1907 C C . GLU A 1 250 ? -11.57 7.23 -14.07 1 96.31 250 GLU A C 1
ATOM 1909 O O . GLU A 1 250 ? -12.789 7.227 -14.289 1 96.31 250 GLU A O 1
ATOM 1914 N N . ASP A 1 251 ? -10.664 6.922 -15.062 1 96.5 251 ASP A N 1
ATOM 1915 C CA . ASP A 1 251 ? -11.102 6.594 -16.406 1 96.5 251 ASP A CA 1
ATOM 1916 C C . ASP A 1 251 ? -10.789 5.141 -16.75 1 96.5 251 ASP A C 1
ATOM 1918 O O . ASP A 1 251 ? -11.695 4.348 -17.016 1 96.5 251 ASP A O 1
ATOM 1922 N N . ASP A 1 252 ? -9.492 4.766 -16.703 1 96.38 252 ASP A N 1
ATOM 1923 C CA . ASP A 1 252 ? -9.062 3.453 -17.172 1 96.38 252 ASP A CA 1
ATOM 1924 C C . ASP A 1 252 ? -9.656 2.338 -16.328 1 96.38 252 ASP A C 1
ATOM 1926 O O . ASP A 1 252 ? -10.203 1.366 -16.844 1 96.38 252 ASP A O 1
ATOM 1930 N N . MET A 1 253 ? -9.602 2.484 -15.023 1 96.88 253 MET A N 1
ATOM 1931 C CA . MET A 1 253 ? -10.086 1.429 -14.133 1 96.88 253 MET A CA 1
ATOM 1932 C C . MET A 1 253 ? -11.609 1.356 -14.156 1 96.88 253 MET A C 1
ATOM 1934 O O . MET A 1 253 ? -12.188 0.278 -14 1 96.88 253 MET A O 1
ATOM 1938 N N . VAL A 1 254 ? -12.273 2.514 -14.375 1 96.88 254 VAL A N 1
ATOM 1939 C CA . VAL A 1 254 ? -13.727 2.545 -14.508 1 96.88 254 VAL A CA 1
ATOM 1940 C C . VAL A 1 254 ? -14.148 1.85 -15.797 1 96.88 254 VAL A C 1
ATOM 1942 O O . VAL A 1 254 ? -15.055 1.017 -15.797 1 96.88 254 VAL A O 1
ATOM 1945 N N . ARG A 1 255 ? -13.469 2.148 -16.859 1 96.31 255 ARG A N 1
ATOM 1946 C CA . ARG A 1 255 ? -13.742 1.499 -18.141 1 96.31 255 ARG A CA 1
ATOM 1947 C C . ARG A 1 255 ? -13.516 -0.006 -18.047 1 96.31 255 ARG A C 1
ATOM 1949 O O . ARG A 1 255 ? -14.297 -0.79 -18.594 1 96.31 255 ARG A O 1
ATOM 1956 N N . TYR A 1 256 ? -12.516 -0.425 -17.328 1 95.81 256 TYR A N 1
ATOM 1957 C CA . TYR A 1 256 ? -12.188 -1.837 -17.156 1 95.81 256 TYR A CA 1
ATOM 1958 C C . TYR A 1 256 ? -13.242 -2.537 -16.297 1 95.81 256 TYR A C 1
ATOM 1960 O O . TYR A 1 256 ? -13.516 -3.725 -16.5 1 95.81 256 TYR A O 1
ATOM 1968 N N . GLY A 1 257 ? -13.797 -1.828 -15.297 1 94.88 257 GLY A N 1
ATOM 1969 C CA . GLY A 1 257 ? -14.828 -2.379 -14.43 1 94.88 257 GLY A CA 1
ATOM 1970 C C . GLY A 1 257 ? -14.336 -2.699 -13.039 1 94.88 257 GLY A C 1
ATOM 1971 O O . GLY A 1 257 ? -15.07 -3.25 -12.219 1 94.88 257 GLY A O 1
ATOM 1972 N N . SER A 1 258 ? -13.141 -2.277 -12.773 1 94.5 258 SER A N 1
ATOM 1973 C CA . SER A 1 258 ? -12.602 -2.557 -11.445 1 94.5 258 SER A CA 1
ATOM 1974 C C . SER A 1 258 ? -12.969 -1.456 -10.453 1 94.5 258 SER A C 1
ATOM 1976 O O . SER A 1 258 ? -12.844 -1.634 -9.242 1 94.5 258 SER A O 1
ATOM 1978 N N . LEU A 1 259 ? -13.352 -0.278 -10.938 1 95.81 259 LEU A N 1
ATOM 1979 C CA . LEU A 1 259 ? -13.938 0.807 -10.164 1 95.81 259 LEU A CA 1
ATOM 1980 C C . LEU A 1 259 ? -15.258 1.264 -10.773 1 95.81 259 LEU A C 1
ATOM 1982 O O . LEU A 1 259 ? -15.414 1.258 -12 1 95.81 259 LEU A O 1
ATOM 1986 N N . ARG A 1 260 ? -16.172 1.636 -9.922 1 95.75 260 ARG A N 1
ATOM 1987 C CA . ARG A 1 260 ? -17.406 2.25 -10.391 1 95.75 260 ARG A CA 1
ATOM 1988 C C . ARG A 1 260 ? -17.219 3.736 -10.672 1 95.75 260 ARG A C 1
ATOM 1990 O O . ARG A 1 260 ? -16.312 4.359 -10.125 1 95.75 260 ARG A O 1
ATOM 1997 N N . ASP A 1 261 ? -18.094 4.23 -11.484 1 96.12 261 ASP A N 1
ATOM 1998 C CA . ASP A 1 261 ? -18.062 5.664 -11.766 1 96.12 261 ASP A CA 1
ATOM 1999 C C . ASP A 1 261 ? -18.203 6.477 -10.477 1 96.12 261 ASP A C 1
ATOM 2001 O O . ASP A 1 261 ? -19.078 6.191 -9.648 1 96.12 261 ASP A O 1
ATOM 2005 N N . LYS A 1 262 ? -17.25 7.445 -10.195 1 96.25 262 LYS A N 1
ATOM 2006 C CA . LYS A 1 262 ? -17.25 8.398 -9.086 1 96.25 262 LYS A CA 1
ATOM 2007 C C . LYS A 1 262 ? -17.094 7.68 -7.75 1 96.25 262 LYS A C 1
ATOM 2009 O O . LYS A 1 262 ? -17.453 8.219 -6.703 1 96.25 262 LYS A O 1
ATOM 2014 N N . GLU A 1 263 ? -16.656 6.457 -7.773 1 95.19 263 GLU A N 1
ATOM 2015 C CA . GLU A 1 263 ? -16.547 5.641 -6.57 1 95.19 263 GLU A CA 1
ATOM 2016 C C . GLU A 1 263 ? -15.578 6.266 -5.566 1 95.19 263 GLU A C 1
ATOM 2018 O O . GLU A 1 263 ? -15.75 6.117 -4.355 1 95.19 263 GLU A O 1
ATOM 2023 N N . LEU A 1 264 ? -14.547 6.996 -6.082 1 96.25 264 LEU A N 1
ATOM 2024 C CA . LEU A 1 264 ? -13.492 7.496 -5.203 1 96.25 264 LEU A CA 1
ATOM 2025 C C . LEU A 1 264 ? -13.828 8.891 -4.688 1 96.25 264 LEU A C 1
ATOM 2027 O O . LEU A 1 264 ? -13.188 9.383 -3.756 1 96.25 264 LEU A O 1
ATOM 2031 N N . GLU A 1 265 ? -14.891 9.5 -5.18 1 94.19 265 GLU A N 1
ATOM 2032 C CA . GLU A 1 265 ? -15.234 10.891 -4.887 1 94.19 265 GLU A CA 1
ATOM 2033 C C . GLU A 1 265 ? -15.453 11.102 -3.393 1 94.19 265 GLU A C 1
ATOM 2035 O O . GLU A 1 265 ? -15.07 12.133 -2.842 1 94.19 265 GLU A O 1
ATOM 2040 N N . PRO A 1 266 ? -16.047 10.117 -2.75 1 94.81 266 PRO A N 1
ATOM 2041 C CA . PRO A 1 266 ? -16.281 10.336 -1.321 1 94.81 266 PRO A CA 1
ATOM 2042 C C . PRO A 1 266 ? -15.008 10.172 -0.482 1 94.81 266 PRO A C 1
ATOM 2044 O O . PRO A 1 266 ? -15 10.523 0.7 1 94.81 266 PRO A O 1
ATOM 2047 N N . HIS A 1 267 ? -13.922 9.695 -1.124 1 96.38 267 HIS A N 1
ATOM 2048 C CA . HIS A 1 267 ? -12.812 9.234 -0.299 1 96.38 267 HIS A CA 1
ATOM 2049 C C . HIS A 1 267 ? -11.602 10.148 -0.45 1 96.38 267 HIS A C 1
ATOM 2051 O O . HIS A 1 267 ? -10.695 10.125 0.386 1 96.38 267 HIS A O 1
ATOM 2057 N N . TRP A 1 268 ? -11.492 10.891 -1.539 1 97.56 268 TRP A N 1
ATOM 2058 C CA . TRP A 1 268 ? -10.43 11.875 -1.659 1 97.56 268 TRP A CA 1
ATOM 2059 C C . TRP A 1 268 ? -10.836 13.008 -2.596 1 97.56 268 TRP A C 1
ATOM 2061 O O . TRP A 1 268 ? -11.844 12.906 -3.299 1 97.56 268 TRP A O 1
ATOM 2071 N N . VAL A 1 269 ? -10.156 14.164 -2.473 1 98.5 269 VAL A N 1
ATOM 2072 C CA . VAL A 1 269 ? -10.383 15.336 -3.314 1 98.5 269 VAL A CA 1
ATOM 2073 C C . VAL A 1 269 ? -9.062 15.781 -3.936 1 98.5 269 VAL A C 1
ATOM 2075 O O . VAL A 1 269 ? -8.016 15.75 -3.281 1 98.5 269 VAL A O 1
ATOM 2078 N N . VAL A 1 270 ? -9.117 16.141 -5.207 1 98.69 270 VAL A N 1
ATOM 2079 C CA . VAL A 1 270 ? -7.949 16.641 -5.926 1 98.69 270 VAL A CA 1
ATOM 2080 C C . VAL A 1 270 ? -7.926 18.172 -5.891 1 98.69 270 VAL A C 1
ATOM 2082 O O . VAL A 1 270 ? -8.906 18.812 -6.25 1 98.69 270 VAL A O 1
ATOM 2085 N N . CYS A 1 271 ? -6.855 18.734 -5.387 1 98.88 271 CYS A N 1
ATOM 2086 C CA . CYS A 1 271 ? -6.656 20.188 -5.352 1 98.88 271 CYS A CA 1
ATOM 2087 C C . CYS A 1 271 ? -5.418 20.578 -6.145 1 98.88 271 CYS A C 1
ATOM 2089 O O . CYS A 1 271 ? -4.348 20 -5.973 1 98.88 271 CYS A O 1
ATOM 2091 N N . ASP A 1 272 ? -5.477 21.641 -6.93 1 98.56 272 ASP A N 1
ATOM 2092 C CA . ASP A 1 272 ? -4.387 22.047 -7.812 1 98.56 272 ASP A CA 1
ATOM 2093 C C . ASP A 1 272 ? -3.408 22.969 -7.09 1 98.56 272 ASP A C 1
ATOM 2095 O O . ASP A 1 272 ? -2.287 23.188 -7.555 1 98.56 272 ASP A O 1
ATOM 2099 N N . ASP A 1 273 ? -3.859 23.562 -5.992 1 98.62 273 ASP A N 1
ATOM 2100 C CA . ASP A 1 273 ? -2.994 24.469 -5.23 1 98.62 273 ASP A CA 1
ATOM 2101 C C . ASP A 1 273 ? -3.416 24.531 -3.766 1 98.62 273 ASP A C 1
ATOM 2103 O O . ASP A 1 273 ? -4.406 23.906 -3.373 1 98.62 273 ASP A O 1
ATOM 2107 N N . ASN A 1 274 ? -2.602 25.234 -2.977 1 98.94 274 ASN A N 1
ATOM 2108 C CA . ASN A 1 274 ? -2.814 25.297 -1.535 1 98.94 274 ASN A CA 1
ATOM 2109 C C . ASN A 1 274 ? -4.133 25.984 -1.192 1 98.94 274 ASN A C 1
ATOM 2111 O O . ASN A 1 274 ? -4.812 25.594 -0.241 1 98.94 274 ASN A O 1
ATOM 2115 N N . ALA A 1 275 ? -4.484 27.016 -1.947 1 98.88 275 ALA A N 1
ATOM 2116 C CA . ALA A 1 275 ? -5.727 27.75 -1.69 1 98.88 275 ALA A CA 1
ATOM 2117 C C . ALA A 1 275 ? -6.934 26.828 -1.812 1 98.88 275 ALA A C 1
ATOM 2119 O O . ALA A 1 275 ? -7.848 26.875 -0.982 1 98.88 275 ALA A O 1
ATOM 2120 N N . ALA A 1 276 ? -6.949 26 -2.812 1 98.88 276 ALA A N 1
ATOM 2121 C CA . ALA A 1 276 ? -8.039 25.047 -3.008 1 98.88 276 ALA A CA 1
ATOM 2122 C C . ALA A 1 276 ? -8.109 24.047 -1.853 1 98.88 276 ALA A C 1
ATOM 2124 O O . ALA A 1 276 ? -9.203 23.703 -1.392 1 98.88 276 ALA A O 1
ATOM 2125 N N . ALA A 1 277 ? -7.004 23.562 -1.362 1 98.94 277 ALA A N 1
ATOM 2126 C CA . ALA A 1 277 ? -6.953 22.609 -0.252 1 98.94 277 ALA A CA 1
ATOM 2127 C C . ALA A 1 277 ? -7.488 23.25 1.031 1 98.94 277 ALA A C 1
ATOM 2129 O O . ALA A 1 277 ? -8.281 22.625 1.75 1 98.94 277 ALA A O 1
ATOM 2130 N N . MET A 1 278 ? -7.055 24.5 1.287 1 98.88 278 MET A N 1
ATOM 2131 C CA . MET A 1 278 ? -7.504 25.203 2.488 1 98.88 278 MET A CA 1
ATOM 2132 C C . MET A 1 278 ? -9.008 25.453 2.445 1 98.88 278 MET A C 1
ATOM 2134 O O . MET A 1 278 ? -9.695 25.297 3.455 1 98.88 278 MET A O 1
ATOM 2138 N N . LYS A 1 279 ? -9.477 25.797 1.268 1 98.75 279 LYS A N 1
ATOM 2139 C CA . LYS A 1 279 ? -10.914 26 1.104 1 98.75 279 LYS A CA 1
ATOM 2140 C C . LYS A 1 279 ? -11.688 24.719 1.336 1 98.75 279 LYS A C 1
ATOM 2142 O O . LYS A 1 279 ? -12.742 24.719 1.978 1 98.75 279 LYS A O 1
ATOM 2147 N N . TYR A 1 280 ? -11.188 23.625 0.845 1 98.5 280 TYR A N 1
ATOM 2148 C CA . TYR A 1 280 ? -11.82 22.328 1.039 1 98.5 280 TYR A CA 1
ATOM 2149 C C . TYR A 1 280 ? -11.891 21.969 2.52 1 98.5 280 TYR A C 1
ATOM 2151 O O . TYR A 1 280 ? -12.938 21.547 3.012 1 98.5 280 TYR A O 1
ATOM 2159 N N . LEU A 1 281 ? -10.766 22.141 3.246 1 98.5 281 LEU A N 1
ATOM 2160 C CA . LEU A 1 281 ? -10.734 21.812 4.668 1 98.5 281 LEU A CA 1
ATOM 2161 C C . LEU A 1 281 ? -11.711 22.672 5.445 1 98.5 281 LEU A C 1
ATOM 2163 O O . LEU A 1 281 ? -12.383 22.203 6.363 1 98.5 281 LEU A O 1
ATOM 2167 N N . GLU A 1 282 ? -11.758 23.953 5.066 1 98 282 GLU A N 1
ATOM 2168 C CA . GLU A 1 282 ? -12.703 24.859 5.711 1 98 282 GLU A CA 1
ATOM 2169 C C . GLU A 1 282 ? -14.141 24.375 5.547 1 98 282 GLU A C 1
ATOM 2171 O O . GLU A 1 282 ? -14.906 24.328 6.516 1 98 282 GLU A O 1
ATOM 2176 N N . THR A 1 283 ? -14.5 24 4.367 1 97.38 283 THR A N 1
ATOM 2177 C CA . THR A 1 283 ? -15.844 23.516 4.082 1 97.38 283 THR A CA 1
ATOM 2178 C C . THR A 1 283 ? -16.109 22.188 4.793 1 97.38 283 THR A C 1
ATOM 2180 O O . THR A 1 283 ? -17.172 21.984 5.363 1 97.38 283 THR A O 1
ATOM 2183 N N . PHE A 1 284 ? -15.109 21.312 4.781 1 96.94 284 PHE A N 1
ATOM 2184 C CA . PHE A 1 284 ? -15.219 19.984 5.395 1 96.94 284 PHE A CA 1
ATOM 2185 C C . PHE A 1 284 ? -15.531 20.109 6.883 1 96.94 284 PHE A C 1
ATOM 2187 O O . PHE A 1 284 ? -16.438 19.453 7.387 1 96.94 284 PHE A O 1
ATOM 2194 N N . TYR A 1 285 ? -14.844 20.969 7.562 1 96.31 285 TYR A N 1
ATOM 2195 C CA . TYR A 1 285 ? -14.945 21.047 9.016 1 96.31 285 TYR A CA 1
ATOM 2196 C C . TYR A 1 285 ? -16.047 22.016 9.422 1 96.31 285 TYR A C 1
ATOM 2198 O O . TYR A 1 285 ? -16.516 22 10.562 1 96.31 285 TYR A O 1
ATOM 2206 N N . ALA A 1 286 ? -16.562 22.875 8.477 1 93.56 286 ALA A N 1
ATOM 2207 C CA . ALA A 1 286 ? -17.734 23.703 8.727 1 93.56 286 ALA A CA 1
ATOM 2208 C C . ALA A 1 286 ? -19.016 22.875 8.688 1 93.56 286 ALA A C 1
ATOM 2210 O O . ALA A 1 286 ? -19.969 23.156 9.438 1 93.56 286 ALA A O 1
ATOM 2211 N N . ASP A 1 287 ? -19.047 21.891 7.812 1 84.75 287 ASP A N 1
ATOM 2212 C CA . ASP A 1 287 ? -20.234 21.047 7.625 1 84.75 287 ASP A CA 1
ATOM 2213 C C . ASP A 1 287 ? -20.422 20.078 8.797 1 84.75 287 ASP A C 1
ATOM 2215 O O . ASP A 1 287 ? -21.5 19.547 9 1 84.75 287 ASP A O 1
ATOM 2219 N N . GLU A 1 288 ? -19.438 19.734 9.523 1 74.75 288 GLU A N 1
ATOM 2220 C CA . GLU A 1 288 ? -19.547 18.812 10.648 1 74.75 288 GLU A CA 1
ATOM 2221 C C . GLU A 1 288 ? -20.078 19.5 11.891 1 74.75 288 GLU A C 1
ATOM 2223 O O . GLU A 1 288 ? -20.625 18.844 12.789 1 74.75 288 GLU A O 1
ATOM 2228 N N . ASN A 1 289 ? -19.922 20.859 11.914 1 54.91 289 ASN A N 1
ATOM 2229 C CA . ASN A 1 289 ? -20.5 21.625 13.016 1 54.91 289 ASN A CA 1
ATOM 2230 C C . ASN A 1 289 ? -21.984 21.891 12.789 1 54.91 289 ASN A C 1
ATOM 2232 O O . ASN A 1 289 ? -22.422 22.156 11.672 1 54.91 289 ASN A O 1
ATOM 2236 N N . MET B 1 1 ? 18.828 -28.844 -64.625 1 25.62 1 MET B N 1
ATOM 2237 C CA . MET B 1 1 ? 18.125 -27.578 -64.812 1 25.62 1 MET B CA 1
ATOM 2238 C C . MET B 1 1 ? 16.656 -27.703 -64.375 1 25.62 1 MET B C 1
ATOM 2240 O O . MET B 1 1 ? 15.836 -28.234 -65.125 1 25.62 1 MET B O 1
ATOM 2244 N N . ARG B 1 2 ? 16.391 -28.016 -63 1 24.62 2 ARG B N 1
ATOM 2245 C CA . ARG B 1 2 ? 15.32 -28.594 -62.188 1 24.62 2 ARG B CA 1
ATOM 2246 C C . ARG B 1 2 ? 14.18 -27.594 -62 1 24.62 2 ARG B C 1
ATOM 2248 O O . ARG B 1 2 ? 14.305 -26.609 -61.281 1 24.62 2 ARG B O 1
ATOM 2255 N N . SER B 1 3 ? 13.445 -27.234 -63.125 1 23.78 3 SER B N 1
ATOM 2256 C CA . SER B 1 3 ? 12.477 -26.156 -63.312 1 23.78 3 SER B CA 1
ATOM 2257 C C . SER B 1 3 ? 11.242 -26.375 -62.438 1 23.78 3 SER B C 1
ATOM 2259 O O . SER B 1 3 ? 10.461 -27.297 -62.688 1 23.78 3 SER B O 1
ATOM 2261 N N . LEU B 1 4 ? 11.328 -26.234 -61 1 24.39 4 LEU B N 1
ATOM 2262 C CA . LEU B 1 4 ? 10.422 -26.516 -59.906 1 24.39 4 LEU B CA 1
ATOM 2263 C C . LEU B 1 4 ? 9.188 -25.625 -59.969 1 24.39 4 LEU B C 1
ATOM 2265 O O . LEU B 1 4 ? 9.273 -24.422 -59.656 1 24.39 4 LEU B O 1
ATOM 2269 N N . THR B 1 5 ? 8.312 -25.703 -61 1 24.61 5 THR B N 1
ATOM 2270 C CA . THR B 1 5 ? 7.195 -24.812 -61.312 1 24.61 5 THR B CA 1
ATOM 2271 C C . THR B 1 5 ? 6.148 -24.859 -60.188 1 24.61 5 THR B C 1
ATOM 2273 O O . THR B 1 5 ? 5.797 -25.938 -59.719 1 24.61 5 THR B O 1
ATOM 2276 N N . THR B 1 6 ? 5.934 -23.75 -59.344 1 26.45 6 THR B N 1
ATOM 2277 C CA . THR B 1 6 ? 5.242 -23.297 -58.125 1 26.45 6 THR B CA 1
ATOM 2278 C C . THR B 1 6 ? 3.73 -23.312 -58.344 1 26.45 6 THR B C 1
ATOM 2280 O O . THR B 1 6 ? 3.217 -22.703 -59.281 1 26.45 6 THR B O 1
ATOM 2283 N N . PRO B 1 7 ? 2.934 -24.344 -57.875 1 23.53 7 PRO B N 1
ATOM 2284 C CA . PRO B 1 7 ? 1.515 -24.594 -58.125 1 23.53 7 PRO B CA 1
ATOM 2285 C C . PRO B 1 7 ? 0.607 -23.516 -57.531 1 23.53 7 PRO B C 1
ATOM 2287 O O . PRO B 1 7 ? 0.851 -23.016 -56.438 1 23.53 7 PRO B O 1
ATOM 2290 N N . SER B 1 8 ? -0.015 -22.516 -58.281 1 22.44 8 SER B N 1
ATOM 2291 C CA . SER B 1 8 ? -0.872 -21.344 -58.125 1 22.44 8 SER B CA 1
ATOM 2292 C C . SER B 1 8 ? -2.225 -21.719 -57.531 1 22.44 8 SER B C 1
ATOM 2294 O O . SER B 1 8 ? -3.02 -22.406 -58.156 1 22.44 8 SER B O 1
ATOM 2296 N N . SER B 1 9 ? -2.303 -22.172 -56.125 1 21.45 9 SER B N 1
ATOM 2297 C CA . SER B 1 9 ? -3.494 -22.625 -55.438 1 21.45 9 SER B CA 1
ATOM 2298 C C . SER B 1 9 ? -4.609 -21.594 -55.5 1 21.45 9 SER B C 1
ATOM 2300 O O . SER B 1 9 ? -4.359 -20.391 -55.344 1 21.45 9 SER B O 1
ATOM 2302 N N . LEU B 1 10 ? -5.824 -21.891 -56.094 1 21.31 10 LEU B N 1
ATOM 2303 C CA . LEU B 1 10 ? -7.109 -21.359 -56.531 1 21.31 10 LEU B CA 1
ATOM 2304 C C . LEU B 1 10 ? -7.918 -20.844 -55.375 1 21.31 10 LEU B C 1
ATOM 2306 O O . LEU B 1 10 ? -8.047 -21.531 -54.344 1 21.31 10 LEU B O 1
ATOM 2310 N N . ARG B 1 11 ? -8.242 -19.484 -55.188 1 21.23 11 ARG B N 1
ATOM 2311 C CA . ARG B 1 11 ? -8.867 -18.453 -54.375 1 21.23 11 ARG B CA 1
ATOM 2312 C C . ARG B 1 11 ? -10.367 -18.672 -54.281 1 21.23 11 ARG B C 1
ATOM 2314 O O . ARG B 1 11 ? -11.117 -18.266 -55.156 1 21.23 11 ARG B O 1
ATOM 2321 N N . PHE B 1 12 ? -10.953 -19.891 -53.781 1 20.62 12 PHE B N 1
ATOM 2322 C CA . PHE B 1 12 ? -12.398 -20.062 -53.906 1 20.62 12 PHE B CA 1
ATOM 2323 C C . PHE B 1 12 ? -13.133 -19.078 -53 1 20.62 12 PHE B C 1
ATOM 2325 O O . PHE B 1 12 ? -12.875 -19.031 -51.781 1 20.62 12 PHE B O 1
ATOM 2332 N N . ILE B 1 13 ? -13.664 -17.906 -53.438 1 21.45 13 ILE B N 1
ATOM 2333 C CA . ILE B 1 13 ? -14.367 -16.75 -52.906 1 21.45 13 ILE B CA 1
ATOM 2334 C C . ILE B 1 13 ? -15.773 -17.172 -52.469 1 21.45 13 ILE B C 1
ATOM 2336 O O . ILE B 1 13 ? -16.656 -17.375 -53.312 1 21.45 13 ILE B O 1
ATOM 2340 N N . ALA B 1 14 ? -15.992 -18.234 -51.594 1 20.91 14 ALA B N 1
ATOM 2341 C CA . ALA B 1 14 ? -17.375 -18.688 -51.406 1 20.91 14 ALA B CA 1
ATOM 2342 C C . ALA B 1 14 ? -18.219 -17.594 -50.75 1 20.91 14 ALA B C 1
ATOM 2344 O O . ALA B 1 14 ? -17.828 -17.016 -49.75 1 20.91 14 ALA B O 1
ATOM 2345 N N . THR B 1 15 ? -19.047 -16.859 -51.469 1 22.23 15 THR B N 1
ATOM 2346 C CA . THR B 1 15 ? -20 -15.766 -51.25 1 22.23 15 THR B CA 1
ATOM 2347 C C . THR B 1 15 ? -21.141 -16.203 -50.344 1 22.23 15 THR B C 1
ATOM 2349 O O . THR B 1 15 ? -22.047 -16.938 -50.781 1 22.23 15 THR B O 1
ATOM 2352 N N . ALA B 1 16 ? -20.969 -16.922 -49.125 1 21.14 16 ALA B N 1
ATOM 2353 C CA . ALA B 1 16 ? -22.156 -17.484 -48.5 1 21.14 16 ALA B CA 1
ATOM 2354 C C . ALA B 1 16 ? -23.125 -16.391 -48.062 1 21.14 16 ALA B C 1
ATOM 2356 O O . ALA B 1 16 ? -22.75 -15.469 -47.344 1 21.14 16 ALA B O 1
ATOM 2357 N N . THR B 1 17 ? -24.219 -16.125 -48.812 1 22.3 17 THR B N 1
ATOM 2358 C CA . THR B 1 17 ? -25.344 -15.203 -48.781 1 22.3 17 THR B CA 1
ATOM 2359 C C . THR B 1 17 ? -26.219 -15.477 -47.562 1 22.3 17 THR B C 1
ATOM 2361 O O . THR B 1 17 ? -26.875 -16.516 -47.469 1 22.3 17 THR B O 1
ATOM 2364 N N . THR B 1 18 ? -25.75 -15.352 -46.25 1 21.41 18 THR B N 1
ATOM 2365 C CA . THR B 1 18 ? -26.516 -15.727 -45.062 1 21.41 18 THR B CA 1
ATOM 2366 C C . THR B 1 18 ? -27.797 -14.898 -44.969 1 21.41 18 THR B C 1
ATOM 2368 O O . THR B 1 18 ? -27.734 -13.672 -44.812 1 21.41 18 THR B O 1
ATOM 2371 N N . ASN B 1 19 ? -28.859 -15.141 -45.688 1 21.73 19 ASN B N 1
ATOM 2372 C CA . ASN B 1 19 ? -30.172 -14.508 -45.719 1 21.73 19 ASN B CA 1
ATOM 2373 C C . ASN B 1 19 ? -30.875 -14.641 -44.375 1 21.73 19 ASN B C 1
ATOM 2375 O O . ASN B 1 19 ? -31.516 -15.664 -44.094 1 21.73 19 ASN B O 1
ATOM 2379 N N . ALA B 1 20 ? -30.203 -14.578 -43.188 1 21.45 20 ALA B N 1
ATOM 2380 C CA . ALA B 1 20 ? -30.891 -14.953 -41.969 1 21.45 20 ALA B CA 1
ATOM 2381 C C . ALA B 1 20 ? -32.156 -14.109 -41.75 1 21.45 20 ALA B C 1
ATOM 2383 O O . ALA B 1 20 ? -32.125 -12.898 -41.969 1 21.45 20 ALA B O 1
ATOM 2384 N N . ILE B 1 21 ? -33.344 -14.758 -41.656 1 20.95 21 ILE B N 1
ATOM 2385 C CA . ILE B 1 21 ? -34.781 -14.539 -41.562 1 20.95 21 ILE B CA 1
ATOM 2386 C C . ILE B 1 21 ? -35.125 -13.742 -40.312 1 20.95 21 ILE B C 1
ATOM 2388 O O . ILE B 1 21 ? -34.719 -14.109 -39.219 1 20.95 21 ILE B O 1
ATOM 2392 N N . GLU B 1 22 ? -35.5 -12.43 -40.344 1 21.69 22 GLU B N 1
ATOM 2393 C CA . GLU B 1 22 ? -35.906 -11.344 -39.438 1 21.69 22 GLU B CA 1
ATOM 2394 C C . GLU B 1 22 ? -37.188 -11.672 -38.688 1 21.69 22 GLU B C 1
ATOM 2396 O O . GLU B 1 22 ? -38.25 -11.219 -39.062 1 21.69 22 GLU B O 1
ATOM 2401 N N . SER B 1 23 ? -37.5 -12.945 -38.312 1 21.62 23 SER B N 1
ATOM 2402 C CA . SER B 1 23 ? -38.875 -13.039 -37.875 1 21.62 23 SER B CA 1
ATOM 2403 C C . SER B 1 23 ? -39.125 -12.211 -36.594 1 21.62 23 SER B C 1
ATOM 2405 O O . SER B 1 23 ? -38.375 -12.336 -35.625 1 21.62 23 SER B O 1
ATOM 2407 N N . ARG B 1 24 ? -39.719 -11.07 -36.656 1 21.59 24 ARG B N 1
ATOM 2408 C CA . ARG B 1 24 ? -40.125 -10 -35.75 1 21.59 24 ARG B CA 1
ATOM 2409 C C . ARG B 1 24 ? -41.156 -10.492 -34.75 1 21.59 24 ARG B C 1
ATOM 2411 O O . ARG B 1 24 ? -42.344 -10.547 -35.094 1 21.59 24 ARG B O 1
ATOM 2418 N N . ALA B 1 25 ? -40.938 -11.609 -33.938 1 21.8 25 ALA B N 1
ATOM 2419 C CA . ALA B 1 25 ? -42 -12.039 -33.062 1 21.8 25 ALA B CA 1
ATOM 2420 C C . ALA B 1 25 ? -42.438 -10.898 -32.125 1 21.8 25 ALA B C 1
ATOM 2422 O O . ALA B 1 25 ? -41.625 -10.297 -31.438 1 21.8 25 ALA B O 1
ATOM 2423 N N . ARG B 1 26 ? -43.562 -10.227 -32.344 1 22.91 26 ARG B N 1
ATOM 2424 C CA . ARG B 1 26 ? -44.312 -9.164 -31.703 1 22.91 26 ARG B CA 1
ATOM 2425 C C . ARG B 1 26 ? -44.75 -9.578 -30.312 1 22.91 26 ARG B C 1
ATOM 2427 O O . ARG B 1 26 ? -45.625 -10.438 -30.156 1 22.91 26 ARG B O 1
ATOM 2434 N N . TRP B 1 27 ? -43.812 -9.75 -29.266 1 22.36 27 TRP B N 1
ATOM 2435 C CA . TRP B 1 27 ? -44.125 -10.172 -27.906 1 22.36 27 TRP B CA 1
ATOM 2436 C C . TRP B 1 27 ? -45.156 -9.234 -27.281 1 22.36 27 TRP B C 1
ATOM 2438 O O . TRP B 1 27 ? -44.969 -8.023 -27.219 1 22.36 27 TRP B O 1
ATOM 2448 N N . ARG B 1 28 ? -46.438 -9.453 -27.547 1 23.56 28 ARG B N 1
ATOM 2449 C CA . ARG B 1 28 ? -47.594 -8.758 -26.984 1 23.56 28 ARG B CA 1
ATOM 2450 C C . ARG B 1 28 ? -47.562 -8.766 -25.453 1 23.56 28 ARG B C 1
ATOM 2452 O O . ARG B 1 28 ? -47.625 -9.836 -24.844 1 23.56 28 ARG B O 1
ATOM 2459 N N . TRP B 1 29 ? -46.875 -7.82 -24.797 1 23.61 29 TRP B N 1
ATOM 2460 C CA . TRP B 1 29 ? -46.719 -7.555 -23.375 1 23.61 29 TRP B CA 1
ATOM 2461 C C . TRP B 1 29 ? -48.094 -7.375 -22.703 1 23.61 29 TRP B C 1
ATOM 2463 O O . TRP B 1 29 ? -48.844 -6.469 -23.062 1 23.61 29 TRP B O 1
ATOM 2473 N N . HIS B 1 30 ? -48.844 -8.484 -22.547 1 25.39 30 HIS B N 1
ATOM 2474 C CA . HIS B 1 30 ? -50.156 -8.383 -21.875 1 25.39 30 HIS B CA 1
ATOM 2475 C C . HIS B 1 30 ? -50 -7.703 -20.516 1 25.39 30 HIS B C 1
ATOM 2477 O O . HIS B 1 30 ? -49.031 -7.926 -19.797 1 25.39 30 HIS B O 1
ATOM 2483 N N . HIS B 1 31 ? -50.656 -6.605 -20.281 1 24.84 31 HIS B N 1
ATOM 2484 C CA . HIS B 1 31 ? -50.812 -5.637 -19.203 1 24.84 31 HIS B CA 1
ATOM 2485 C C . HIS B 1 31 ? -51.438 -6.281 -17.969 1 24.84 31 HIS B C 1
ATOM 2487 O O . HIS B 1 31 ? -52.594 -6.723 -18.016 1 24.84 31 HIS B O 1
ATOM 2493 N N . VAL B 1 32 ? -50.75 -7.168 -17.266 1 27.5 32 VAL B N 1
ATOM 2494 C CA . VAL B 1 32 ? -51.406 -7.766 -16.109 1 27.5 32 VAL B CA 1
ATOM 2495 C C . VAL B 1 32 ? -51.812 -6.676 -15.109 1 27.5 32 VAL B C 1
ATOM 2497 O O . VAL B 1 32 ? -51 -5.789 -14.805 1 27.5 32 VAL B O 1
ATOM 2500 N N . PRO B 1 33 ? -53.031 -6.559 -14.797 1 28.2 33 PRO B N 1
ATOM 2501 C CA . PRO B 1 33 ? -53.656 -5.543 -13.961 1 28.2 33 PRO B CA 1
ATOM 2502 C C . PRO B 1 33 ? -53.156 -5.562 -12.523 1 28.2 33 PRO B C 1
ATOM 2504 O O . PRO B 1 33 ? -52.844 -6.633 -11.984 1 28.2 33 PRO B O 1
ATOM 2507 N N . ARG B 1 34 ? -52.625 -4.457 -11.992 1 26.92 34 ARG B N 1
ATOM 2508 C CA . ARG B 1 34 ? -52.031 -4.148 -10.703 1 26.92 34 ARG B CA 1
ATOM 2509 C C . ARG B 1 34 ? -53.031 -4.305 -9.57 1 26.92 34 ARG B C 1
ATOM 2511 O O . ARG B 1 34 ? -54.031 -3.584 -9.508 1 26.92 34 ARG B O 1
ATOM 2518 N N . ARG B 1 35 ? -53.219 -5.535 -9.18 1 26.89 35 ARG B N 1
ATOM 2519 C CA . ARG B 1 35 ? -54.125 -5.68 -8.039 1 26.89 35 ARG B CA 1
ATOM 2520 C C . ARG B 1 35 ? -53.625 -4.867 -6.848 1 26.89 35 ARG B C 1
ATOM 2522 O O . ARG B 1 35 ? -52.406 -4.812 -6.582 1 26.89 35 ARG B O 1
ATOM 2529 N N . ARG B 1 36 ? -54.406 -3.92 -6.344 1 30.2 36 ARG B N 1
ATOM 2530 C CA . ARG B 1 36 ? -54.281 -2.939 -5.27 1 30.2 36 ARG B CA 1
ATOM 2531 C C . ARG B 1 36 ? -54 -3.623 -3.934 1 30.2 36 ARG B C 1
ATOM 2533 O O . ARG B 1 36 ? -54.812 -4.449 -3.475 1 30.2 36 ARG B O 1
ATOM 2540 N N . GLY B 1 37 ? -52.75 -4.16 -3.725 1 25.62 37 GLY B N 1
ATOM 2541 C CA . GLY B 1 37 ? -52.469 -4.871 -2.488 1 25.62 37 GLY B CA 1
ATOM 2542 C C . GLY B 1 37 ? -52.812 -4.066 -1.247 1 25.62 37 GLY B C 1
ATOM 2543 O O . GLY B 1 37 ? -52.969 -2.85 -1.317 1 25.62 37 GLY B O 1
ATOM 2544 N N . PRO B 1 38 ? -53.25 -4.793 -0.203 1 32.41 38 PRO B N 1
ATOM 2545 C CA . PRO B 1 38 ? -53.875 -4.27 1.021 1 32.41 38 PRO B CA 1
ATOM 2546 C C . PRO B 1 38 ? -52.969 -3.297 1.768 1 32.41 38 PRO B C 1
ATOM 2548 O O . PRO B 1 38 ? -51.75 -3.303 1.562 1 32.41 38 PRO B O 1
ATOM 2551 N N . GLU B 1 39 ? -53.562 -2.268 2.406 1 27.73 39 GLU B N 1
ATOM 2552 C CA . GLU B 1 39 ? -53.031 -1.13 3.131 1 27.73 39 GLU B CA 1
ATOM 2553 C C . GLU B 1 39 ? -52.094 -1.593 4.266 1 27.73 39 GLU B C 1
ATOM 2555 O O . GLU B 1 39 ? -52.469 -2.475 5.043 1 27.73 39 GLU B O 1
ATOM 2560 N N . PRO B 1 40 ? -50.75 -1.42 4.074 1 27.61 40 PRO B N 1
ATOM 2561 C CA . PRO B 1 40 ? -49.812 -1.865 5.117 1 27.61 40 PRO B CA 1
ATOM 2562 C C . PRO B 1 40 ? -50.125 -1.238 6.477 1 27.61 40 PRO B C 1
ATOM 2564 O O . PRO B 1 40 ? -50.438 -0.051 6.555 1 27.61 40 PRO B O 1
ATOM 2567 N N . ARG B 1 41 ? -50.594 -2.07 7.395 1 31.58 41 ARG B N 1
ATOM 2568 C CA . ARG B 1 41 ? -50.812 -1.683 8.789 1 31.58 41 ARG B CA 1
ATOM 2569 C C . ARG B 1 41 ? -49.562 -1.048 9.375 1 31.58 41 ARG B C 1
ATOM 2571 O O . ARG B 1 41 ? -48.438 -1.518 9.125 1 31.58 41 ARG B O 1
ATOM 2578 N N . ALA B 1 42 ? -49.625 0.21 9.93 1 27.73 42 ALA B N 1
ATOM 2579 C CA . ALA B 1 42 ? -48.594 1.068 10.531 1 27.73 42 ALA B CA 1
ATOM 2580 C C . ALA B 1 42 ? -47.875 0.352 11.672 1 27.73 42 ALA B C 1
ATOM 2582 O O . ALA B 1 42 ? -48.5 0.031 12.695 1 27.73 42 ALA B O 1
ATOM 2583 N N . VAL B 1 43 ? -47.031 -0.649 11.391 1 24.77 43 VAL B N 1
ATOM 2584 C CA . VAL B 1 43 ? -46.281 -1.174 12.523 1 24.77 43 VAL B CA 1
ATOM 2585 C C . VAL B 1 43 ? -45.594 -0.027 13.258 1 24.77 43 VAL B C 1
ATOM 2587 O O . VAL B 1 43 ? -44.906 0.803 12.641 1 24.77 43 VAL B O 1
ATOM 2590 N N . ALA B 1 44 ? -46.031 0.323 14.5 1 29.47 44 ALA B N 1
ATOM 2591 C CA . ALA B 1 44 ? -45.469 1.228 15.5 1 29.47 44 ALA B CA 1
ATOM 2592 C C . ALA B 1 44 ? -43.969 1.007 15.672 1 29.47 44 ALA B C 1
ATOM 2594 O O . ALA B 1 44 ? -43.5 -0.129 15.836 1 29.47 44 ALA B O 1
ATOM 2595 N N . ALA B 1 45 ? -43.188 1.976 15.219 1 29.94 45 ALA B N 1
ATOM 2596 C CA . ALA B 1 45 ? -41.75 2.119 15.328 1 29.94 45 ALA B CA 1
ATOM 2597 C C . ALA B 1 45 ? -41.281 1.878 16.766 1 29.94 45 ALA B C 1
ATOM 2599 O O . ALA B 1 45 ? -41.594 2.662 17.656 1 29.94 45 ALA B O 1
ATOM 2600 N N . ARG B 1 46 ? -41.281 0.644 17.219 1 29.72 46 ARG B N 1
ATOM 2601 C CA . ARG B 1 46 ? -40.625 0.471 18.5 1 29.72 46 ARG B CA 1
ATOM 2602 C C . ARG B 1 46 ? -39.219 1.049 18.453 1 29.72 46 ARG B C 1
ATOM 2604 O O . ARG B 1 46 ? -38.406 0.701 17.578 1 29.72 46 ARG B O 1
ATOM 2611 N N . GLY B 1 47 ? -39.031 2.24 19 1 28.44 47 GLY B N 1
ATOM 2612 C CA . GLY B 1 47 ? -37.781 2.957 19.219 1 28.44 47 GLY B CA 1
ATOM 2613 C C . GLY B 1 47 ? -36.688 2.102 19.859 1 28.44 47 GLY B C 1
ATOM 2614 O O . GLY B 1 47 ? -36.844 1.637 21 1 28.44 47 GLY B O 1
ATOM 2615 N N . THR B 1 48 ? -36.062 1.227 19.094 1 33 48 THR B N 1
ATOM 2616 C CA . THR B 1 48 ? -34.906 0.514 19.594 1 33 48 THR B CA 1
ATOM 2617 C C . THR B 1 48 ? -33.938 1.482 20.25 1 33 48 THR B C 1
ATOM 2619 O O . THR B 1 48 ? -33.375 2.367 19.594 1 33 48 THR B O 1
ATOM 2622 N N . HIS B 1 49 ? -34.188 1.727 21.484 1 32.78 49 HIS B N 1
ATOM 2623 C CA . HIS B 1 49 ? -33.219 2.352 22.375 1 32.78 49 HIS B CA 1
ATOM 2624 C C . HIS B 1 49 ? -31.859 1.63 22.328 1 32.78 49 HIS B C 1
ATOM 2626 O O . HIS B 1 49 ? -31.766 0.455 22.688 1 32.78 49 HIS B O 1
ATOM 2632 N N . ARG B 1 50 ? -31.156 1.926 21.375 1 37.91 50 ARG B N 1
ATOM 2633 C CA . ARG B 1 50 ? -29.766 1.489 21.406 1 37.91 50 ARG B CA 1
ATOM 2634 C C . ARG B 1 50 ? -29.141 1.745 22.781 1 37.91 50 ARG B C 1
ATOM 2636 O O . ARG B 1 50 ? -29.125 2.883 23.25 1 37.91 50 ARG B O 1
ATOM 2643 N N . THR B 1 51 ? -29.203 0.663 23.609 1 40.53 51 THR B N 1
ATOM 2644 C CA . THR B 1 51 ? -28.719 0.703 24.984 1 40.53 51 THR B CA 1
ATOM 2645 C C . THR B 1 51 ? -27.25 1.118 25.016 1 40.53 51 THR B C 1
ATOM 2647 O O . THR B 1 51 ? -26.531 0.972 24.031 1 40.53 51 THR B O 1
ATOM 2650 N N . ALA B 1 52 ? -26.75 1.699 26.109 1 37.31 52 ALA B N 1
ATOM 2651 C CA . ALA B 1 52 ? -25.391 2.08 26.484 1 37.31 52 ALA B CA 1
ATOM 2652 C C . ALA B 1 52 ? -24.406 0.95 26.203 1 37.31 52 ALA B C 1
ATOM 2654 O O . ALA B 1 52 ? -23.234 1.2 25.906 1 37.31 52 ALA B O 1
ATOM 2655 N N . ALA B 1 53 ? -24.922 -0.249 26.266 1 42.41 53 ALA B N 1
ATOM 2656 C CA . ALA B 1 53 ? -24.062 -1.403 26.031 1 42.41 53 ALA B CA 1
ATOM 2657 C C . ALA B 1 53 ? -23.703 -1.535 24.562 1 42.41 53 ALA B C 1
ATOM 2659 O O . ALA B 1 53 ? -22.594 -1.917 24.219 1 42.41 53 ALA B O 1
ATOM 2660 N N . SER B 1 54 ? -24.656 -1.203 23.719 1 40.03 54 SER B N 1
ATOM 2661 C CA . SER B 1 54 ? -24.391 -1.262 22.281 1 40.03 54 SER B CA 1
ATOM 2662 C C . SER B 1 54 ? -23.453 -0.144 21.844 1 40.03 54 SER B C 1
ATOM 2664 O O . SER B 1 54 ? -22.594 -0.351 20.984 1 40.03 54 SER B O 1
ATOM 2666 N N . LEU B 1 55 ? -23.656 1.024 22.453 1 36.97 55 LEU B N 1
ATOM 2667 C CA . LEU B 1 55 ? -22.688 2.098 22.203 1 36.97 55 LEU B CA 1
ATOM 2668 C C . LEU B 1 55 ? -21.312 1.745 22.75 1 36.97 55 LEU B C 1
ATOM 2670 O O . LEU B 1 55 ? -20.297 2.023 22.109 1 36.97 55 LEU B O 1
ATOM 2674 N N . ALA B 1 56 ? -21.234 1.287 23.984 1 37.16 56 ALA B N 1
ATOM 2675 C CA . ALA B 1 56 ? -19.969 0.852 24.594 1 37.16 56 ALA B CA 1
ATOM 2676 C C . ALA B 1 56 ? -19.328 -0.262 23.766 1 37.16 56 ALA B C 1
ATOM 2678 O O . ALA B 1 56 ? -18.109 -0.308 23.625 1 37.16 56 ALA B O 1
ATOM 2679 N N . ALA B 1 57 ? -20.109 -1.18 23.281 1 36.53 57 ALA B N 1
ATOM 2680 C CA . ALA B 1 57 ? -19.594 -2.221 22.406 1 36.53 57 ALA B CA 1
ATOM 2681 C C . ALA B 1 57 ? -19.094 -1.63 21.078 1 36.53 57 ALA B C 1
ATOM 2683 O O . ALA B 1 57 ? -18.078 -2.057 20.547 1 36.53 57 ALA B O 1
ATOM 2684 N N . ALA B 1 58 ? -19.812 -0.675 20.594 1 37.88 58 ALA B N 1
ATOM 2685 C CA . ALA B 1 58 ? -19.375 0.087 19.438 1 37.88 58 ALA B CA 1
ATOM 2686 C C . ALA B 1 58 ? -18.156 0.927 19.75 1 37.88 58 ALA B C 1
ATOM 2688 O O . ALA B 1 58 ? -17.234 1.025 18.938 1 37.88 58 ALA B O 1
ATOM 2689 N N . ASP B 1 59 ? -18.172 1.624 20.797 1 37.91 59 ASP B N 1
ATOM 2690 C CA . ASP B 1 59 ? -17 2.324 21.297 1 37.91 59 ASP B CA 1
ATOM 2691 C C . ASP B 1 59 ? -15.867 1.347 21.594 1 37.91 59 ASP B C 1
ATOM 2693 O O . ASP B 1 59 ? -14.703 1.636 21.328 1 37.91 59 ASP B O 1
ATOM 2697 N N . ALA B 1 60 ? -16.172 0.282 22.359 1 38.34 60 ALA B N 1
ATOM 2698 C CA . ALA B 1 60 ? -15.219 -0.804 22.609 1 38.34 60 ALA B CA 1
ATOM 2699 C C . ALA B 1 60 ? -14.758 -1.438 21.297 1 38.34 60 ALA B C 1
ATOM 2701 O O . ALA B 1 60 ? -13.578 -1.77 21.156 1 38.34 60 ALA B O 1
ATOM 2702 N N . ALA B 1 61 ? -15.617 -1.686 20.344 1 36.5 61 ALA B N 1
ATOM 2703 C CA . ALA B 1 61 ? -15.312 -2.137 18.984 1 36.5 61 ALA B CA 1
ATOM 2704 C C . ALA B 1 61 ? -14.547 -1.066 18.203 1 36.5 61 ALA B C 1
ATOM 2706 O O . ALA B 1 61 ? -13.664 -1.382 17.406 1 36.5 61 ALA B O 1
ATOM 2707 N N . ALA B 1 62 ? -14.945 0.157 18.25 1 39.81 62 ALA B N 1
ATOM 2708 C CA . ALA B 1 62 ? -14.164 1.298 17.766 1 39.81 62 ALA B CA 1
ATOM 2709 C C . ALA B 1 62 ? -12.852 1.415 18.531 1 39.81 62 ALA B C 1
ATOM 2711 O O . ALA B 1 62 ? -11.82 1.779 17.969 1 39.81 62 ALA B O 1
ATOM 2712 N N . ASN B 1 63 ? -12.891 1.311 19.891 1 42.5 63 ASN B N 1
ATOM 2713 C CA . ASN B 1 63 ? -11.695 1.271 20.734 1 42.5 63 ASN B CA 1
ATOM 2714 C C . ASN B 1 63 ? -10.938 -0.043 20.562 1 42.5 63 ASN B C 1
ATOM 2716 O O . ASN B 1 63 ? -9.953 -0.292 21.266 1 42.5 63 ASN B O 1
ATOM 2720 N N . GLU B 1 64 ? -11.656 -1.005 20.203 1 41.88 64 GLU B N 1
ATOM 2721 C CA . GLU B 1 64 ? -10.797 -2.139 19.875 1 41.88 64 GLU B CA 1
ATOM 2722 C C . GLU B 1 64 ? -9.727 -1.744 18.859 1 41.88 64 GLU B C 1
ATOM 2724 O O . GLU B 1 64 ? -9.945 -1.854 17.656 1 41.88 64 GLU B O 1
ATOM 2729 N N . ARG B 1 65 ? -9.281 -0.553 18.828 1 45 65 ARG B N 1
ATOM 2730 C CA . ARG B 1 65 ? -8.031 -0.172 18.172 1 45 65 ARG B CA 1
ATOM 2731 C C . ARG B 1 65 ? -7.258 -1.401 17.719 1 45 65 ARG B C 1
ATOM 2733 O O . ARG B 1 65 ? -7.312 -2.453 18.359 1 45 65 ARG B O 1
ATOM 2740 N N . GLU B 1 66 ? -6.867 -1.234 16.438 1 59.06 66 GLU B N 1
ATOM 2741 C CA . GLU B 1 66 ? -5.938 -2.154 15.781 1 59.06 66 GLU B CA 1
ATOM 2742 C C . GLU B 1 66 ? -4.844 -2.605 16.75 1 59.06 66 GLU B C 1
ATOM 2744 O O . GLU B 1 66 ? -3.926 -1.842 17.047 1 59.06 66 GLU B O 1
ATOM 2749 N N . SER B 1 67 ? -5.246 -3.432 17.625 1 82.44 67 SER B N 1
ATOM 2750 C CA . SER B 1 67 ? -4.336 -3.957 18.641 1 82.44 67 SER B CA 1
ATOM 2751 C C . SER B 1 67 ? -3.086 -4.555 18 1 82.44 67 SER B C 1
ATOM 2753 O O . SER B 1 67 ? -3.182 -5.445 17.156 1 82.44 67 SER B O 1
ATOM 2755 N N . PRO B 1 68 ? -2.033 -3.703 18.156 1 94.62 68 PRO B N 1
ATOM 2756 C CA . PRO B 1 68 ? -0.774 -4.293 17.703 1 94.62 68 PRO B CA 1
ATOM 2757 C C . PRO B 1 68 ? -0.653 -5.773 18.047 1 94.62 68 PRO B C 1
ATOM 2759 O O . PRO B 1 68 ? -0.102 -6.555 17.266 1 94.62 68 PRO B O 1
ATOM 2762 N N . GLY B 1 69 ? -1.237 -6.121 19.172 1 95.88 69 GLY B N 1
ATOM 2763 C CA . GLY B 1 69 ? -1.222 -7.52 19.562 1 95.88 69 GLY B CA 1
ATOM 2764 C C . GLY B 1 69 ? -2.029 -8.406 18.641 1 95.88 69 GLY B C 1
ATOM 2765 O O . GLY B 1 69 ? -1.606 -9.516 18.312 1 95.88 69 GLY B O 1
ATOM 2766 N N . LYS B 1 70 ? -3.182 -7.961 18.266 1 95.38 70 LYS B N 1
ATOM 2767 C CA . LYS B 1 70 ? -4.008 -8.719 17.344 1 95.38 70 LYS B CA 1
ATOM 2768 C C . LYS B 1 70 ? -3.35 -8.805 15.969 1 95.38 70 LYS B C 1
ATOM 2770 O O . LYS B 1 70 ? -3.395 -9.852 15.312 1 95.38 70 LYS B O 1
ATOM 2775 N N . VAL B 1 71 ? -2.764 -7.727 15.516 1 96.12 71 VAL B N 1
ATOM 2776 C CA . VAL B 1 71 ? -2.053 -7.734 14.242 1 96.12 71 VAL B CA 1
ATOM 2777 C C . VAL B 1 71 ? -0.938 -8.773 14.281 1 96.12 71 VAL B C 1
ATOM 2779 O O . VAL B 1 71 ? -0.772 -9.547 13.328 1 96.12 71 VAL B O 1
ATOM 2782 N N . LYS B 1 72 ? -0.182 -8.781 15.398 1 97.5 72 LYS B N 1
ATOM 2783 C CA . LYS B 1 72 ? 0.896 -9.75 15.57 1 97.5 72 LYS B CA 1
ATOM 2784 C C . LYS B 1 72 ? 0.373 -11.18 15.477 1 97.5 72 LYS B C 1
ATOM 2786 O O . LYS B 1 72 ? 0.961 -12.016 14.789 1 97.5 72 LYS B O 1
ATOM 2791 N N . LYS B 1 73 ? -0.68 -11.422 16.141 1 97.44 73 LYS B N 1
ATOM 2792 C CA . LYS B 1 73 ? -1.268 -12.758 16.156 1 97.44 73 LYS B CA 1
ATOM 2793 C C . LYS B 1 73 ? -1.698 -13.18 14.758 1 97.44 73 LYS B C 1
ATOM 2795 O O . LYS B 1 73 ? -1.474 -14.32 14.352 1 97.44 73 LYS B O 1
ATOM 2800 N N . GLU B 1 74 ? -2.283 -12.266 14.039 1 96.75 74 GLU B N 1
ATOM 2801 C CA . GLU B 1 74 ? -2.738 -12.578 12.695 1 96.75 74 GLU B CA 1
ATOM 2802 C C . GLU B 1 74 ? -1.56 -12.773 11.742 1 96.75 74 GLU B C 1
ATOM 2804 O O . GLU B 1 74 ? -1.603 -13.617 10.852 1 96.75 74 GLU B O 1
ATOM 2809 N N . MET B 1 75 ? -0.519 -12 11.93 1 97.94 75 MET B N 1
ATOM 2810 C CA . MET B 1 75 ? 0.69 -12.219 11.141 1 97.94 75 MET B CA 1
ATOM 2811 C C . MET B 1 75 ? 1.258 -13.609 11.383 1 97.94 75 MET B C 1
ATOM 2813 O O . MET B 1 75 ? 1.619 -14.312 10.438 1 97.94 75 MET B O 1
ATOM 2817 N N . ASP B 1 76 ? 1.286 -13.961 12.656 1 98.06 76 ASP B N 1
ATOM 2818 C CA . ASP B 1 76 ? 1.762 -15.297 13 1 98.06 76 ASP B CA 1
ATOM 2819 C C . ASP B 1 76 ? 0.92 -16.375 12.32 1 98.06 76 ASP B C 1
ATOM 2821 O O . ASP B 1 76 ? 1.459 -17.344 11.789 1 98.06 76 ASP B O 1
ATOM 2825 N N . ALA B 1 77 ? -0.352 -16.188 12.328 1 98 77 ALA B N 1
ATOM 2826 C CA . ALA B 1 77 ? -1.253 -17.141 11.695 1 98 77 ALA B CA 1
ATOM 2827 C C . ALA B 1 77 ? -1 -17.234 10.195 1 98 77 ALA B C 1
ATOM 2829 O O . ALA B 1 77 ? -1.014 -18.328 9.625 1 98 77 ALA B O 1
ATOM 2830 N N . CYS B 1 78 ? -0.815 -16.141 9.586 1 98.44 78 CYS B N 1
ATOM 2831 C CA . CYS B 1 78 ? -0.522 -16.109 8.156 1 98.44 78 CYS B CA 1
ATOM 2832 C C . CYS B 1 78 ? 0.785 -16.844 7.859 1 98.44 78 CYS B C 1
ATOM 2834 O O . CYS B 1 78 ? 0.858 -17.641 6.922 1 98.44 78 CYS B O 1
ATOM 2836 N N . PHE B 1 79 ? 1.816 -16.594 8.672 1 98.12 79 PHE B N 1
ATOM 2837 C CA . PHE B 1 79 ? 3.115 -17.219 8.477 1 98.12 79 PHE B CA 1
ATOM 2838 C C . PHE B 1 79 ? 3.02 -18.734 8.672 1 98.12 79 PHE B C 1
ATOM 2840 O O . PHE B 1 79 ? 3.689 -19.5 7.977 1 98.12 79 PHE B O 1
ATOM 2847 N N . ASP B 1 80 ? 2.209 -19.094 9.617 1 98.38 80 ASP B N 1
ATOM 2848 C CA . ASP B 1 80 ? 1.997 -20.531 9.844 1 98.38 80 ASP B CA 1
ATOM 2849 C C . ASP B 1 80 ? 1.415 -21.203 8.602 1 98.38 80 ASP B C 1
ATOM 2851 O O . ASP B 1 80 ? 1.808 -22.312 8.25 1 98.38 80 ASP B O 1
ATOM 2855 N N . VAL B 1 81 ? 0.454 -20.531 7.973 1 98.69 81 VAL B N 1
ATOM 2856 C CA . VAL B 1 81 ? -0.144 -21.078 6.758 1 98.69 81 VAL B CA 1
ATOM 2857 C C . VAL B 1 81 ? 0.916 -21.203 5.664 1 98.69 81 VAL B C 1
ATOM 2859 O O . VAL B 1 81 ? 0.971 -22.203 4.945 1 98.69 81 VAL B O 1
ATOM 2862 N N . VAL B 1 82 ? 1.764 -20.188 5.539 1 98.5 82 VAL B N 1
ATOM 2863 C CA . VAL B 1 82 ? 2.805 -20.203 4.52 1 98.5 82 VAL B CA 1
ATOM 2864 C C . VAL B 1 82 ? 3.76 -21.359 4.773 1 98.5 82 VAL B C 1
ATOM 2866 O O . VAL B 1 82 ? 4.156 -22.062 3.838 1 98.5 82 VAL B O 1
ATOM 2869 N N . GLU B 1 83 ? 4.125 -21.562 6.016 1 97.75 83 GLU B N 1
ATOM 2870 C CA . GLU B 1 83 ? 5.008 -22.656 6.371 1 97.75 83 GLU B CA 1
ATOM 2871 C C . GLU B 1 83 ? 4.375 -24 6.02 1 97.75 83 GLU B C 1
ATOM 2873 O O . GLU B 1 83 ? 5.051 -24.906 5.508 1 97.75 83 GLU B O 1
ATOM 2878 N N . ARG B 1 84 ? 3.154 -24.141 6.266 1 98.25 84 ARG B N 1
ATOM 2879 C CA . ARG B 1 84 ? 2.436 -25.391 6.043 1 98.25 84 ARG B CA 1
ATOM 2880 C C . ARG B 1 84 ? 2.242 -25.656 4.555 1 98.25 84 ARG B C 1
ATOM 2882 O O . ARG B 1 84 ? 2.365 -26.797 4.102 1 98.25 84 ARG B O 1
ATOM 2889 N N . MET B 1 85 ? 1.949 -24.625 3.762 1 98.62 85 MET B N 1
ATOM 2890 C CA . MET B 1 85 ? 1.501 -24.812 2.385 1 98.62 85 MET B CA 1
ATOM 2891 C C . MET B 1 85 ? 2.654 -24.609 1.406 1 98.62 85 MET B C 1
ATOM 2893 O O . MET B 1 85 ? 2.555 -24.984 0.238 1 98.62 85 MET B O 1
ATOM 2897 N N . GLY B 1 86 ? 3.754 -23.984 1.914 1 98.12 86 GLY B N 1
ATOM 2898 C CA . GLY B 1 86 ? 4.898 -23.719 1.058 1 98.12 86 GLY B CA 1
ATOM 2899 C C . GLY B 1 86 ? 4.762 -22.422 0.267 1 98.12 86 GLY B C 1
ATOM 2900 O O . GLY B 1 86 ? 3.65 -22.031 -0.094 1 98.12 86 GLY B O 1
ATOM 2901 N N . ARG B 1 87 ? 5.895 -21.812 -0.034 1 98.31 87 ARG B N 1
ATOM 2902 C CA . ARG B 1 87 ? 5.934 -20.594 -0.823 1 98.31 87 ARG B CA 1
ATOM 2903 C C . ARG B 1 87 ? 5.652 -20.875 -2.295 1 98.31 87 ARG B C 1
ATOM 2905 O O . ARG B 1 87 ? 5.75 -22.031 -2.738 1 98.31 87 ARG B O 1
ATOM 2912 N N . GLY B 1 88 ? 5.273 -19.828 -3.057 1 98.81 88 GLY B N 1
ATOM 2913 C CA . GLY B 1 88 ? 4.934 -20.031 -4.453 1 98.81 88 GLY B CA 1
ATOM 2914 C C . GLY B 1 88 ? 4.543 -18.75 -5.168 1 98.81 88 GLY B C 1
ATOM 2915 O O . GLY B 1 88 ? 5.137 -17.688 -4.926 1 98.81 88 GLY B O 1
ATOM 2916 N N . ALA B 1 89 ? 3.629 -18.875 -6.137 1 98.94 89 ALA B N 1
ATOM 2917 C CA . ALA B 1 89 ? 3.195 -17.734 -6.953 1 98.94 89 ALA B CA 1
ATOM 2918 C C . ALA B 1 89 ? 2.072 -16.969 -6.266 1 98.94 89 ALA B C 1
ATOM 2920 O O . ALA B 1 89 ? 1.047 -17.547 -5.898 1 98.94 89 ALA B O 1
ATOM 2921 N N . VAL B 1 90 ? 2.277 -15.664 -6.055 1 99 90 VAL B N 1
ATOM 2922 C CA . VAL B 1 90 ? 1.315 -14.789 -5.398 1 99 90 VAL B CA 1
ATOM 2923 C C . VAL B 1 90 ? 0.632 -13.898 -6.438 1 99 90 VAL B C 1
ATOM 2925 O O . VAL B 1 90 ? 1.298 -13.164 -7.168 1 99 90 VAL B O 1
ATOM 2928 N N . TYR B 1 91 ? -0.681 -14 -6.473 1 99 91 TYR B N 1
ATOM 2929 C CA . TYR B 1 91 ? -1.459 -13.219 -7.43 1 99 91 TYR B CA 1
ATOM 2930 C C . TYR B 1 91 ? -2.244 -12.117 -6.727 1 99 91 TYR B C 1
ATOM 2932 O O . TYR B 1 91 ? -3.029 -12.391 -5.816 1 99 91 TYR B O 1
ATOM 2940 N N . LEU B 1 92 ? -2.012 -10.875 -7.129 1 98.88 92 LEU B N 1
ATOM 2941 C CA . LEU B 1 92 ? -2.693 -9.688 -6.625 1 98.88 92 LEU B CA 1
ATOM 2942 C C . LEU B 1 92 ? -3.701 -9.164 -7.645 1 98.88 92 LEU B C 1
ATOM 2944 O O . LEU B 1 92 ? -3.318 -8.68 -8.703 1 98.88 92 LEU B O 1
ATOM 2948 N N . GLY B 1 93 ? -4.984 -9.312 -7.316 1 97.56 93 GLY B N 1
ATOM 2949 C CA . GLY B 1 93 ? -5.949 -8.953 -8.344 1 97.56 93 GLY B CA 1
ATOM 2950 C C . GLY B 1 93 ? -7.328 -8.648 -7.781 1 97.56 93 GLY B C 1
ATOM 2951 O O . GLY B 1 93 ? -7.594 -8.898 -6.605 1 97.56 93 GLY B O 1
ATOM 2952 N N . SER B 1 94 ? -8.188 -8.289 -8.609 1 92.75 94 SER B N 1
ATOM 2953 C CA . SER B 1 94 ? -9.508 -7.73 -8.352 1 92.75 94 SER B CA 1
ATOM 2954 C C . SER B 1 94 ? -10.453 -8.781 -7.773 1 92.75 94 SER B C 1
ATOM 2956 O O . SER B 1 94 ? -10.422 -9.945 -8.18 1 92.75 94 SER B O 1
ATOM 2958 N N . ALA B 1 95 ? -11.352 -8.242 -6.992 1 92.12 95 ALA B N 1
ATOM 2959 C CA . ALA B 1 95 ? -12.5 -9.031 -6.559 1 92.12 95 ALA B CA 1
ATOM 2960 C C . ALA B 1 95 ? -13.68 -8.852 -7.504 1 92.12 95 ALA B C 1
ATOM 2962 O O . ALA B 1 95 ? -14.664 -9.586 -7.418 1 92.12 95 ALA B O 1
ATOM 2963 N N . ARG B 1 96 ? -13.562 -8.023 -8.484 1 93.44 96 ARG B N 1
ATOM 2964 C CA . ARG B 1 96 ? -14.781 -7.543 -9.133 1 93.44 96 ARG B CA 1
ATOM 2965 C C . ARG B 1 96 ? -14.867 -8.047 -10.57 1 93.44 96 ARG B C 1
ATOM 2967 O O . ARG B 1 96 ? -15.906 -7.91 -11.219 1 93.44 96 ARG B O 1
ATOM 2974 N N . VAL B 1 97 ? -13.797 -8.602 -11.109 1 92.62 97 VAL B N 1
ATOM 2975 C CA . VAL B 1 97 ? -13.82 -9.07 -12.484 1 92.62 97 VAL B CA 1
ATOM 2976 C C . VAL B 1 97 ? -14.75 -10.281 -12.602 1 92.62 97 VAL B C 1
ATOM 2978 O O . VAL B 1 97 ? -14.547 -11.289 -11.922 1 92.62 97 VAL B O 1
ATOM 2981 N N . PRO B 1 98 ? -15.734 -10.18 -13.469 1 95.25 98 PRO B N 1
ATOM 2982 C CA . PRO B 1 98 ? -16.672 -11.297 -13.57 1 95.25 98 PRO B CA 1
ATOM 2983 C C . PRO B 1 98 ? -16.062 -12.516 -14.273 1 95.25 98 PRO B C 1
ATOM 2985 O O . PRO B 1 98 ? -15.102 -12.383 -15.031 1 95.25 98 PRO B O 1
ATOM 2988 N N . GLU B 1 99 ? -16.688 -13.648 -14.062 1 95.56 99 GLU B N 1
ATOM 2989 C CA . GLU B 1 99 ? -16.156 -14.922 -14.539 1 95.56 99 GLU B CA 1
ATOM 2990 C C . GLU B 1 99 ? -16.188 -15 -16.062 1 95.56 99 GLU B C 1
ATOM 2992 O O . GLU B 1 99 ? -15.383 -15.703 -16.672 1 95.56 99 GLU B O 1
ATOM 2997 N N . ASP B 1 100 ? -17.094 -14.281 -16.641 1 96.75 100 ASP B N 1
ATOM 2998 C CA . ASP B 1 100 ? -17.234 -14.367 -18.078 1 96.75 100 ASP B CA 1
ATOM 2999 C C . ASP B 1 100 ? -16.297 -13.383 -18.781 1 96.75 100 ASP B C 1
ATOM 3001 O O . ASP B 1 100 ? -16.234 -13.359 -20.016 1 96.75 100 ASP B O 1
ATOM 3005 N N . HIS B 1 101 ? -15.625 -12.57 -17.984 1 96.69 101 HIS B N 1
ATOM 3006 C CA . HIS B 1 101 ? -14.602 -11.711 -18.562 1 96.69 101 HIS B CA 1
ATOM 3007 C C . HIS B 1 101 ? -13.43 -12.523 -19.109 1 96.69 101 HIS B C 1
ATOM 3009 O O . HIS B 1 101 ? -12.977 -13.461 -18.469 1 96.69 101 HIS B O 1
ATOM 3015 N N . PRO B 1 102 ? -12.906 -12.188 -20.328 1 97.94 102 PRO B N 1
ATOM 3016 C CA . PRO B 1 102 ? -11.797 -12.945 -20.906 1 97.94 102 PRO B CA 1
ATOM 3017 C C . PRO B 1 102 ? -10.57 -12.992 -20 1 97.94 102 PRO B C 1
ATOM 3019 O O . PRO B 1 102 ? -9.852 -13.992 -19.969 1 97.94 102 PRO B O 1
ATOM 3022 N N . HIS B 1 103 ? -10.359 -11.969 -19.25 1 98.56 103 HIS B N 1
ATOM 3023 C CA . HIS B 1 103 ? -9.188 -11.922 -18.391 1 98.56 103 HIS B CA 1
ATOM 3024 C C . HIS B 1 103 ? -9.305 -12.906 -17.234 1 98.56 103 HIS B C 1
ATOM 3026 O O . HIS B 1 103 ? -8.305 -13.297 -16.625 1 98.56 103 HIS B O 1
ATOM 3032 N N . PHE B 1 104 ? -10.539 -13.281 -16.875 1 98.38 104 PHE B N 1
ATOM 3033 C CA . PHE B 1 104 ? -10.75 -14.32 -15.875 1 98.38 104 PHE B CA 1
ATOM 3034 C C . PHE B 1 104 ? -10.133 -15.641 -16.328 1 98.38 104 PHE B C 1
ATOM 3036 O O . PHE B 1 104 ? -9.344 -16.25 -15.602 1 98.38 104 PHE B O 1
ATOM 3043 N N . ALA B 1 105 ? -10.453 -16.031 -17.5 1 98.69 105 ALA B N 1
ATOM 3044 C CA . ALA B 1 105 ? -9.922 -17.266 -18.062 1 98.69 105 ALA B CA 1
ATOM 3045 C C . ALA B 1 105 ? -8.406 -17.188 -18.219 1 98.69 105 ALA B C 1
ATOM 3047 O O . ALA B 1 105 ? -7.699 -18.172 -17.969 1 98.69 105 ALA B O 1
ATOM 3048 N N . MET B 1 106 ? -7.902 -16.062 -18.594 1 98.81 106 MET B N 1
ATOM 3049 C CA . MET B 1 106 ? -6.465 -15.883 -18.781 1 98.81 106 MET B CA 1
ATOM 3050 C C . MET B 1 106 ? -5.727 -16.031 -17.453 1 98.81 106 MET B C 1
ATOM 3052 O O . MET B 1 106 ? -4.691 -16.703 -17.391 1 98.81 106 MET B O 1
ATOM 3056 N N . ALA B 1 107 ? -6.25 -15.406 -16.422 1 98.94 107 ALA B N 1
ATOM 3057 C CA . ALA B 1 107 ? -5.633 -15.508 -15.102 1 98.94 107 ALA B CA 1
ATOM 3058 C C . ALA B 1 107 ? -5.68 -16.938 -14.586 1 98.94 107 ALA B C 1
ATOM 3060 O O . ALA B 1 107 ? -4.715 -17.422 -13.992 1 98.94 107 ALA B O 1
ATOM 3061 N N . ARG B 1 108 ? -6.809 -17.609 -14.805 1 98.94 108 ARG B N 1
ATOM 3062 C CA . ARG B 1 108 ? -6.941 -19.016 -14.43 1 98.94 108 ARG B CA 1
ATOM 3063 C C . ARG B 1 108 ? -5.883 -19.875 -15.117 1 98.94 108 ARG B C 1
ATOM 3065 O O . ARG B 1 108 ? -5.195 -20.656 -14.461 1 98.94 108 ARG B O 1
ATOM 3072 N N . ASP B 1 109 ? -5.719 -19.672 -16.391 1 98.94 109 ASP B N 1
ATOM 3073 C CA . ASP B 1 109 ? -4.746 -20.438 -17.172 1 98.94 109 ASP B CA 1
ATOM 3074 C C . ASP B 1 109 ? -3.318 -20.125 -16.703 1 98.94 109 ASP B C 1
ATOM 3076 O O . ASP B 1 109 ? -2.482 -21.031 -16.641 1 98.94 109 ASP B O 1
ATOM 3080 N N . LEU B 1 110 ? -3.074 -18.875 -16.438 1 98.94 110 LEU B N 1
ATOM 3081 C CA . LEU B 1 110 ? -1.752 -18.484 -15.953 1 98.94 110 LEU B CA 1
ATOM 3082 C C . LEU B 1 110 ? -1.408 -19.219 -14.664 1 98.94 110 LEU B C 1
ATOM 3084 O O . LEU B 1 110 ? -0.325 -19.797 -14.547 1 98.94 110 LEU B O 1
ATOM 3088 N N . ALA B 1 111 ? -2.299 -19.156 -13.711 1 98.94 111 ALA B N 1
ATOM 3089 C CA . ALA B 1 111 ? -2.062 -19.797 -12.422 1 98.94 111 ALA B CA 1
ATOM 3090 C C . ALA B 1 111 ? -1.852 -21.297 -12.586 1 98.94 111 ALA B C 1
ATOM 3092 O O . ALA B 1 111 ? -0.983 -21.891 -11.938 1 98.94 111 ALA B O 1
ATOM 3093 N N . ARG B 1 112 ? -2.68 -21.953 -13.438 1 98.94 112 ARG B N 1
ATOM 3094 C CA . ARG B 1 112 ? -2.523 -23.375 -13.727 1 98.94 112 ARG B CA 1
ATOM 3095 C C . ARG B 1 112 ? -1.138 -23.672 -14.289 1 98.94 112 ARG B C 1
ATOM 3097 O O . ARG B 1 112 ? -0.452 -24.578 -13.812 1 98.94 112 ARG B O 1
ATOM 3104 N N . ASP B 1 113 ? -0.707 -22.906 -15.25 1 98.94 113 ASP B N 1
ATOM 3105 C CA . ASP B 1 113 ? 0.551 -23.141 -15.953 1 98.94 113 ASP B CA 1
ATOM 3106 C C . ASP B 1 113 ? 1.746 -22.906 -15.031 1 98.94 113 ASP B C 1
ATOM 3108 O O . ASP B 1 113 ? 2.707 -23.672 -15.039 1 98.94 113 ASP B O 1
ATOM 3112 N N . VAL B 1 114 ? 1.722 -21.875 -14.242 1 98.94 114 VAL B N 1
ATOM 3113 C CA . VAL B 1 114 ? 2.818 -21.547 -13.328 1 98.94 114 VAL B CA 1
ATOM 3114 C C . VAL B 1 114 ? 2.939 -22.641 -12.266 1 98.94 114 VAL B C 1
ATOM 3116 O O . VAL B 1 114 ? 4.035 -23.141 -12 1 98.94 114 VAL B O 1
ATOM 3119 N N . ALA B 1 115 ? 1.787 -22.969 -11.656 1 98.88 115 ALA B N 1
ATOM 3120 C CA . ALA B 1 115 ? 1.799 -24 -10.625 1 98.88 115 ALA B CA 1
ATOM 3121 C C . ALA B 1 115 ? 2.326 -25.328 -11.172 1 98.88 115 ALA B C 1
ATOM 3123 O O . ALA B 1 115 ? 3.086 -26.031 -10.492 1 98.88 115 ALA B O 1
ATOM 3124 N N . THR B 1 116 ? 1.914 -25.688 -12.383 1 98.81 116 THR B N 1
ATOM 3125 C CA . THR B 1 116 ? 2.346 -26.938 -13.023 1 98.81 116 THR B CA 1
ATOM 3126 C C . THR B 1 116 ? 3.838 -26.891 -13.336 1 98.81 116 THR B C 1
ATOM 3128 O O . THR B 1 116 ? 4.582 -27.812 -13 1 98.81 116 THR B O 1
ATOM 3131 N N . ALA B 1 117 ? 4.312 -25.828 -13.922 1 98.69 117 ALA B N 1
ATOM 3132 C CA . ALA B 1 117 ? 5.684 -25.719 -14.414 1 98.69 117 ALA B CA 1
ATOM 3133 C C . ALA B 1 117 ? 6.68 -25.672 -13.258 1 98.69 117 ALA B C 1
ATOM 3135 O O . ALA B 1 117 ? 7.789 -26.203 -13.359 1 98.69 117 ALA B O 1
ATOM 3136 N N . TYR B 1 118 ? 6.273 -25.062 -12.148 1 98.31 118 TYR B N 1
ATOM 3137 C CA . TYR B 1 118 ? 7.262 -24.781 -11.109 1 98.31 118 TYR B CA 1
ATOM 3138 C C . TYR B 1 118 ? 6.918 -25.5 -9.82 1 98.31 118 TYR B C 1
ATOM 3140 O O . TYR B 1 118 ? 7.574 -25.297 -8.789 1 98.31 118 TYR B O 1
ATOM 3148 N N . ASP B 1 119 ? 5.891 -26.344 -9.883 1 98.25 119 ASP B N 1
ATOM 3149 C CA . ASP B 1 119 ? 5.496 -27.188 -8.758 1 98.25 119 ASP B CA 1
ATOM 3150 C C . ASP B 1 119 ? 5.41 -26.375 -7.465 1 98.25 119 ASP B C 1
ATOM 3152 O O . ASP B 1 119 ? 6.055 -26.703 -6.469 1 98.25 119 ASP B O 1
ATOM 3156 N N . CYS B 1 120 ? 4.605 -25.344 -7.555 1 98.44 120 CYS B N 1
ATOM 3157 C CA . CYS B 1 120 ? 4.555 -24.438 -6.422 1 98.44 120 CYS B CA 1
ATOM 3158 C C . CYS B 1 120 ? 3.115 -24.141 -6.02 1 98.44 120 CYS B C 1
ATOM 3160 O O . CYS B 1 120 ? 2.182 -24.469 -6.754 1 98.44 120 CYS B O 1
ATOM 3162 N N . THR B 1 121 ? 2.92 -23.562 -4.816 1 98.88 121 THR B N 1
ATOM 3163 C CA . THR B 1 121 ? 1.621 -23.172 -4.273 1 98.88 121 THR B CA 1
ATOM 3164 C C . THR B 1 121 ? 1.102 -21.906 -4.953 1 98.88 121 THR B C 1
ATOM 3166 O O . THR B 1 121 ? 1.876 -21 -5.258 1 98.88 121 THR B O 1
ATOM 3169 N N . THR B 1 122 ? -0.224 -21.906 -5.266 1 98.94 122 THR B N 1
ATOM 3170 C CA . THR B 1 122 ? -0.897 -20.688 -5.73 1 98.94 122 THR B CA 1
ATOM 3171 C C . THR B 1 122 ? -1.458 -19.906 -4.555 1 98.94 122 THR B C 1
ATOM 3173 O O . THR B 1 122 ? -2.227 -20.438 -3.75 1 98.94 122 THR B O 1
ATOM 3176 N N . TRP B 1 123 ? -1.052 -18.625 -4.418 1 98.94 123 TRP B N 1
ATOM 3177 C CA . TRP B 1 123 ? -1.466 -17.766 -3.312 1 98.94 123 TRP B CA 1
ATOM 3178 C C . TRP B 1 123 ? -2.277 -16.578 -3.818 1 98.94 123 TRP B C 1
ATOM 3180 O O . TRP B 1 123 ? -1.947 -15.984 -4.852 1 98.94 123 TRP B O 1
ATOM 3190 N N . SER B 1 124 ? -3.332 -16.203 -3.16 1 98.75 124 SER B N 1
ATOM 3191 C CA . SER B 1 124 ? -4.105 -14.984 -3.414 1 98.75 124 SER B CA 1
ATOM 3192 C C . SER B 1 124 ? -4.871 -14.547 -2.172 1 98.75 124 SER B C 1
ATOM 3194 O O . SER B 1 124 ? -4.602 -15.023 -1.067 1 98.75 124 SER B O 1
ATOM 3196 N N . GLY B 1 125 ? -5.789 -13.57 -2.35 1 97.38 125 GLY B N 1
ATOM 3197 C CA . GLY B 1 125 ? -6.68 -13.148 -1.278 1 97.38 125 GLY B CA 1
ATOM 3198 C C . GLY B 1 125 ? -7.918 -14.016 -1.159 1 97.38 125 GLY B C 1
ATOM 3199 O O . GLY B 1 125 ? -8.766 -13.781 -0.293 1 97.38 125 GLY B O 1
ATOM 3200 N N . LEU B 1 126 ? -8.125 -14.938 -2.037 1 97.44 126 LEU B N 1
ATOM 3201 C CA . LEU B 1 126 ? -9.133 -15.984 -1.996 1 97.44 126 LEU B CA 1
ATOM 3202 C C . LEU B 1 126 ? -10.539 -15.391 -2.051 1 97.44 126 LEU B C 1
ATOM 3204 O O . LEU B 1 126 ? -11.477 -15.961 -1.486 1 97.44 126 LEU B O 1
ATOM 3208 N N . GLY B 1 127 ? -10.711 -14.234 -2.639 1 94.38 127 GLY B N 1
ATOM 3209 C CA . GLY B 1 127 ? -12.016 -13.648 -2.9 1 94.38 127 GLY B CA 1
ATOM 3210 C C . GLY B 1 127 ? -12.516 -13.922 -4.305 1 94.38 127 GLY B C 1
ATOM 3211 O O . GLY B 1 127 ? -12.016 -14.82 -4.988 1 94.38 127 GLY B O 1
ATOM 3212 N N . ALA B 1 128 ? -13.523 -13.25 -4.719 1 95.06 128 ALA B N 1
ATOM 3213 C CA . ALA B 1 128 ? -14.117 -13.375 -6.043 1 95.06 128 ALA B CA 1
ATOM 3214 C C . ALA B 1 128 ? -13.219 -12.758 -7.113 1 95.06 128 ALA B C 1
ATOM 3216 O O . ALA B 1 128 ? -12.078 -12.391 -6.832 1 95.06 128 ALA B O 1
ATOM 3217 N N . GLY B 1 129 ? -13.602 -12.766 -8.344 1 97.06 129 GLY B N 1
ATOM 3218 C CA . GLY B 1 129 ? -12.898 -12.117 -9.43 1 97.06 129 GLY B CA 1
ATOM 3219 C C . GLY B 1 129 ? -11.602 -12.805 -9.805 1 97.06 129 GLY B C 1
ATOM 3220 O O . GLY B 1 129 ? -11.57 -14.023 -9.984 1 97.06 129 GLY B O 1
ATOM 3221 N N . MET B 1 130 ? -10.57 -12 -9.969 1 98.38 130 MET B N 1
ATOM 3222 C CA . MET B 1 130 ? -9.266 -12.531 -10.344 1 98.38 130 MET B CA 1
ATOM 3223 C C . MET B 1 130 ? -8.758 -13.523 -9.305 1 98.38 130 MET B C 1
ATOM 3225 O O . MET B 1 130 ? -8.078 -14.492 -9.641 1 98.38 130 MET B O 1
ATOM 3229 N N . MET B 1 131 ? -9.062 -13.242 -8.039 1 98.19 131 MET B N 1
ATOM 3230 C CA . MET B 1 131 ? -8.633 -14.133 -6.969 1 98.19 131 MET B CA 1
ATOM 3231 C C . MET B 1 131 ? -9.25 -15.516 -7.125 1 98.19 131 MET B C 1
ATOM 3233 O O . MET B 1 131 ? -8.578 -16.531 -6.918 1 98.19 131 MET B O 1
ATOM 3237 N N . GLU B 1 132 ? -10.484 -15.555 -7.516 1 98.06 132 GLU B N 1
ATOM 3238 C CA . GLU B 1 132 ? -11.156 -16.828 -7.789 1 98.06 132 GLU B CA 1
ATOM 3239 C C . GLU B 1 132 ? -10.547 -17.516 -9.008 1 98.06 132 GLU B C 1
ATOM 3241 O O . GLU B 1 132 ? -10.352 -18.734 -9 1 98.06 132 GLU B O 1
ATOM 3246 N N . ALA B 1 133 ? -10.258 -16.766 -10.008 1 98.81 133 ALA B N 1
ATOM 3247 C CA . ALA B 1 133 ? -9.68 -17.312 -11.234 1 98.81 133 ALA B CA 1
ATOM 3248 C C . ALA B 1 133 ? -8.391 -18.062 -10.945 1 98.81 133 ALA B C 1
ATOM 3250 O O . ALA B 1 133 ? -8.234 -19.219 -11.367 1 98.81 133 ALA B O 1
ATOM 3251 N N . VAL B 1 134 ? -7.523 -17.453 -10.188 1 98.94 134 VAL B N 1
ATOM 3252 C CA . VAL B 1 134 ? -6.223 -18.078 -9.969 1 98.94 134 VAL B CA 1
ATOM 3253 C C . VAL B 1 134 ? -6.359 -19.25 -8.992 1 98.94 134 VAL B C 1
ATOM 3255 O O . VAL B 1 134 ? -5.629 -20.234 -9.078 1 98.94 134 VAL B O 1
ATOM 3258 N N . THR B 1 135 ? -7.301 -19.125 -8.023 1 98.75 135 THR B N 1
ATOM 3259 C CA . THR B 1 135 ? -7.582 -20.25 -7.145 1 98.75 135 THR B CA 1
ATOM 3260 C C . THR B 1 135 ? -7.996 -21.484 -7.949 1 98.75 135 THR B C 1
ATOM 3262 O O . THR B 1 135 ? -7.453 -22.562 -7.754 1 98.75 135 THR B O 1
ATOM 3265 N N . ARG B 1 136 ? -8.859 -21.297 -8.883 1 98.75 136 ARG B N 1
ATOM 3266 C CA . ARG B 1 136 ? -9.328 -22.391 -9.734 1 98.75 136 ARG B CA 1
ATOM 3267 C C . ARG B 1 136 ? -8.188 -22.938 -10.594 1 98.75 136 ARG B C 1
ATOM 3269 O O . ARG B 1 136 ? -8.062 -24.141 -10.773 1 98.75 136 ARG B O 1
ATOM 3276 N N . GLY B 1 137 ? -7.371 -22.031 -11.109 1 98.94 137 GLY B N 1
ATOM 3277 C CA . GLY B 1 137 ? -6.227 -22.469 -11.898 1 98.94 137 GLY B CA 1
ATOM 3278 C C . GLY B 1 137 ? -5.262 -23.344 -11.117 1 98.94 137 GLY B C 1
ATOM 3279 O O . GLY B 1 137 ? -4.812 -24.375 -11.617 1 98.94 137 GLY B O 1
ATOM 3280 N N . GLY B 1 138 ? -4.891 -22.891 -9.898 1 98.88 138 GLY B N 1
ATOM 3281 C CA . GLY B 1 138 ? -4.035 -23.688 -9.039 1 98.88 138 GLY B CA 1
ATOM 3282 C C . GLY B 1 138 ? -4.613 -25.062 -8.742 1 98.88 138 GLY B C 1
ATOM 3283 O O . GLY B 1 138 ? -3.896 -26.062 -8.766 1 98.88 138 GLY B O 1
ATOM 3284 N N . MET B 1 139 ? -5.918 -25.094 -8.5 1 98.75 139 MET B N 1
ATOM 3285 C CA . MET B 1 139 ? -6.59 -26.359 -8.219 1 98.75 139 MET B CA 1
ATOM 3286 C C . MET B 1 139 ? -6.57 -27.266 -9.438 1 98.75 139 MET B C 1
ATOM 3288 O O . MET B 1 139 ? -6.359 -28.484 -9.32 1 98.75 139 MET B O 1
ATOM 3292 N N . GLU B 1 140 ? -6.828 -26.719 -10.578 1 98.75 140 GLU B N 1
ATOM 3293 C CA . GLU B 1 140 ? -6.801 -27.469 -11.82 1 98.75 140 GLU B CA 1
ATOM 3294 C C . GLU B 1 140 ? -5.43 -28.094 -12.055 1 98.75 140 GLU B C 1
ATOM 3296 O O . GLU B 1 140 ? -5.324 -29.172 -12.648 1 98.75 140 GLU B O 1
ATOM 3301 N N . ALA B 1 141 ? -4.379 -27.422 -11.617 1 98.81 141 ALA B N 1
ATOM 3302 C CA . ALA B 1 141 ? -3.014 -27.906 -11.766 1 98.81 141 ALA B CA 1
ATOM 3303 C C . ALA B 1 141 ? -2.742 -29.062 -10.797 1 98.81 141 ALA B C 1
ATOM 3305 O O . ALA B 1 141 ? -1.726 -29.75 -10.906 1 98.81 141 ALA B O 1
ATOM 3306 N N . GLY B 1 142 ? -3.684 -29.297 -9.82 1 98.56 142 GLY B N 1
ATOM 3307 C CA . GLY B 1 142 ? -3.473 -30.312 -8.797 1 98.56 142 GLY B CA 1
ATOM 3308 C C . GLY B 1 142 ? -2.3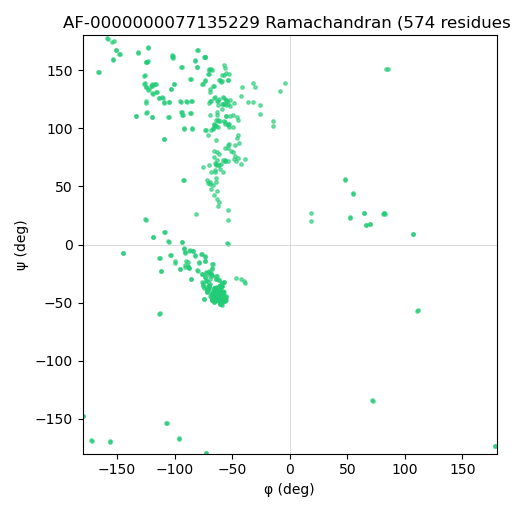83 -29.938 -7.809 1 98.56 142 GLY B C 1
ATOM 3309 O O . GLY B 1 142 ? -1.735 -30.812 -7.23 1 98.56 142 GLY B O 1
ATOM 3310 N N . LYS B 1 143 ? -1.995 -28.672 -7.715 1 98.62 143 LYS B N 1
ATOM 3311 C CA . LYS B 1 143 ? -1.001 -28.156 -6.781 1 98.62 143 LYS B CA 1
ATOM 3312 C C . LYS B 1 143 ? -1.668 -27.453 -5.602 1 98.62 143 LYS B C 1
ATOM 3314 O O . LYS B 1 143 ? -2.859 -27.141 -5.652 1 98.62 143 LYS B O 1
ATOM 3319 N N . PRO B 1 144 ? -0.972 -27.219 -4.5 1 98.75 144 PRO B N 1
ATOM 3320 C CA . PRO B 1 144 ? -1.589 -26.547 -3.35 1 98.75 144 PRO B CA 1
ATOM 3321 C C . PRO B 1 144 ? -2.084 -25.141 -3.68 1 98.75 144 PRO B C 1
ATOM 3323 O O . PRO B 1 144 ? -1.458 -24.438 -4.473 1 98.75 144 PRO B O 1
ATOM 3326 N N . VAL B 1 145 ? -3.215 -24.844 -3.104 1 98.88 145 VAL B N 1
ATOM 3327 C CA . VAL B 1 145 ? -3.803 -23.5 -3.16 1 98.88 145 VAL B CA 1
ATOM 3328 C C . VAL B 1 145 ? -4.016 -22.984 -1.744 1 98.88 145 VAL B C 1
ATOM 3330 O O . VAL B 1 145 ? -4.504 -23.703 -0.871 1 98.88 145 VAL B O 1
ATOM 3333 N N . ALA B 1 146 ? -3.602 -21.719 -1.5 1 98.94 146 ALA B N 1
ATOM 3334 C CA . ALA B 1 146 ? -3.719 -21.109 -0.182 1 98.94 146 ALA B CA 1
ATOM 3335 C C . ALA B 1 146 ? -3.883 -19.594 -0.3 1 98.94 146 ALA B C 1
ATOM 3337 O O . ALA B 1 146 ? -3.73 -19.031 -1.386 1 98.94 146 ALA B O 1
ATOM 3338 N N . GLY B 1 147 ? -4.254 -18.984 0.781 1 98.75 147 GLY B N 1
ATOM 3339 C CA . GLY B 1 147 ? -4.398 -17.531 0.724 1 98.75 147 GLY B CA 1
ATOM 3340 C C . GLY B 1 147 ? -4.875 -16.922 2.031 1 98.75 147 GLY B C 1
ATOM 3341 O O . GLY B 1 147 ? -4.926 -17.609 3.055 1 98.75 147 GLY B O 1
ATOM 3342 N N . PHE B 1 148 ? -5.141 -15.664 1.985 1 98.19 148 PHE B N 1
ATOM 3343 C CA . PHE B 1 148 ? -5.562 -14.906 3.158 1 98.19 148 PHE B CA 1
ATOM 3344 C C . PHE B 1 148 ? -6.77 -14.031 2.836 1 98.19 148 PHE B C 1
ATOM 3346 O O . PHE B 1 148 ? -6.66 -13.07 2.072 1 98.19 148 PHE B O 1
ATOM 3353 N N . MET B 1 149 ? -7.84 -14.43 3.418 1 96.38 149 MET B N 1
ATOM 3354 C CA . MET B 1 149 ? -9.07 -13.656 3.271 1 96.38 149 MET B CA 1
ATOM 3355 C C . MET B 1 149 ? -9.078 -12.461 4.215 1 96.38 149 MET B C 1
ATOM 3357 O O . MET B 1 149 ? -8.32 -12.422 5.184 1 96.38 149 MET B O 1
ATOM 3361 N N . ILE B 1 150 ? -9.797 -11.445 3.818 1 93.44 150 ILE B N 1
ATOM 3362 C CA . ILE B 1 150 ? -9.969 -10.273 4.672 1 93.44 150 ILE B CA 1
ATOM 3363 C C . ILE B 1 150 ? -11.43 -10.164 5.113 1 93.44 150 ILE B C 1
ATOM 3365 O O . ILE B 1 150 ? -12.336 -10.289 4.293 1 93.44 150 ILE B O 1
ATOM 3369 N N . LEU B 1 151 ? -11.609 -10.078 6.395 1 84.69 151 LEU B N 1
ATOM 3370 C CA . LEU B 1 151 ? -12.945 -9.891 6.945 1 84.69 151 LEU B CA 1
ATOM 3371 C C . LEU B 1 151 ? -13.438 -8.469 6.707 1 84.69 151 LEU B C 1
ATOM 3373 O O . LEU B 1 151 ? -12.797 -7.504 7.129 1 84.69 151 LEU B O 1
ATOM 3377 N N . LEU B 1 152 ? -14.219 -8.273 5.707 1 70.56 152 LEU B N 1
ATOM 3378 C CA . LEU B 1 152 ? -14.773 -6.941 5.473 1 70.56 152 LEU B CA 1
ATOM 3379 C C . LEU B 1 152 ? -16.125 -6.789 6.16 1 70.56 152 LEU B C 1
ATOM 3381 O O . LEU B 1 152 ? -16.969 -7.688 6.098 1 70.56 152 LEU B O 1
ATOM 3385 N N . GLU B 1 153 ? -16.125 -6.172 7.293 1 48.62 153 GLU B N 1
ATOM 3386 C CA . GLU B 1 153 ? -17.422 -5.922 7.906 1 48.62 153 GLU B CA 1
ATOM 3387 C C . GLU B 1 153 ? -18.281 -5.008 7.035 1 48.62 153 GLU B C 1
ATOM 3389 O O . GLU B 1 153 ? -17.828 -3.955 6.586 1 48.62 153 GLU B O 1
ATOM 3394 N N . ALA B 1 154 ? -18.812 -5.34 5.977 1 33.66 154 ALA B N 1
ATOM 3395 C CA . ALA B 1 154 ? -19.734 -4.578 5.137 1 33.66 154 ALA B CA 1
ATOM 3396 C C . ALA B 1 154 ? -20.5 -3.555 5.965 1 33.66 154 ALA B C 1
ATOM 3398 O O . ALA B 1 154 ? -21.156 -3.908 6.949 1 33.66 154 ALA B O 1
ATOM 3399 N N . GLY B 1 155 ? -20.234 -2.135 5.727 1 36.81 155 GLY B N 1
ATOM 3400 C CA . GLY B 1 155 ? -21.219 -1.111 6.043 1 36.81 155 GLY B CA 1
ATOM 3401 C C . GLY B 1 155 ? -22.297 -1.587 7.004 1 36.81 155 GLY B C 1
ATOM 3402 O O . GLY B 1 155 ? -23.438 -1.153 6.926 1 36.81 155 GLY B O 1
ATOM 3403 N N . GLY B 1 156 ? -22.375 -2.406 7.863 1 37.47 156 GLY B N 1
ATOM 3404 C CA . GLY B 1 156 ? -23.422 -2.957 8.703 1 37.47 156 GLY B CA 1
ATOM 3405 C C . GLY B 1 156 ? -23.766 -4.398 8.367 1 37.47 156 GLY B C 1
ATOM 3406 O O . GLY B 1 156 ? -24.516 -5.051 9.102 1 37.47 156 GLY B O 1
ATOM 3407 N N . GLN B 1 157 ? -24.188 -4.602 6.969 1 35.56 157 GLN B N 1
ATOM 3408 C CA . GLN B 1 157 ? -24.594 -5.996 6.805 1 35.56 157 GLN B CA 1
ATOM 3409 C C . GLN B 1 157 ? -23.375 -6.926 6.895 1 35.56 157 GLN B C 1
ATOM 3411 O O . GLN B 1 157 ? -22.266 -6.555 6.496 1 35.56 157 GLN B O 1
ATOM 3416 N N . ARG B 1 158 ? -23.484 -7.953 7.676 1 38.66 158 ARG B N 1
ATOM 3417 C CA . ARG B 1 158 ? -22.734 -9.094 8.188 1 38.66 158 ARG B CA 1
ATOM 3418 C C . ARG B 1 158 ? -21.703 -9.562 7.16 1 38.66 158 ARG B C 1
ATOM 3420 O O . ARG B 1 158 ? -21.906 -9.398 5.953 1 38.66 158 ARG B O 1
ATOM 3427 N N . GLN B 1 159 ? -20.406 -9.867 7.543 1 46.41 159 GLN B N 1
ATOM 3428 C CA . GLN B 1 159 ? -19.203 -10.641 7.227 1 46.41 159 GLN B CA 1
ATOM 3429 C C . GLN B 1 159 ? -19.5 -11.727 6.199 1 46.41 159 GLN B C 1
ATOM 3431 O O . GLN B 1 159 ? -20.406 -12.547 6.402 1 46.41 159 GLN B O 1
ATOM 3436 N N . ALA B 1 160 ? -19.016 -11.43 5.031 1 53.91 160 ALA B N 1
ATOM 3437 C CA . ALA B 1 160 ? -18.75 -12.656 4.289 1 53.91 160 ALA B CA 1
ATOM 3438 C C . ALA B 1 160 ? -18.125 -13.719 5.191 1 53.91 160 ALA B C 1
ATOM 3440 O O . ALA B 1 160 ? -17.531 -13.398 6.227 1 53.91 160 ALA B O 1
ATOM 3441 N N . SER B 1 161 ? -18.469 -14.914 5.211 1 64.25 161 SER B N 1
ATOM 3442 C CA . SER B 1 161 ? -18.062 -16.109 5.938 1 64.25 161 SER B CA 1
ATOM 3443 C C . SER B 1 161 ? -16.562 -16.125 6.168 1 64.25 161 SER B C 1
ATOM 3445 O O . SER B 1 161 ? -15.797 -15.594 5.363 1 64.25 161 SER B O 1
ATOM 3447 N N . ARG B 1 162 ? -16.203 -16.219 7.473 1 78.5 162 ARG B N 1
ATOM 3448 C CA . ARG B 1 162 ? -14.812 -16.531 7.828 1 78.5 162 ARG B CA 1
ATOM 3449 C C . ARG B 1 162 ? -14.344 -17.797 7.141 1 78.5 162 ARG B C 1
ATOM 3451 O O . ARG B 1 162 ? -13.164 -18.156 7.219 1 78.5 162 ARG B O 1
ATOM 3458 N N . THR B 1 163 ? -15.312 -18.297 6.379 1 89.94 163 THR B N 1
ATOM 3459 C CA . THR B 1 163 ? -14.969 -19.578 5.766 1 89.94 163 THR B CA 1
ATOM 3460 C C . THR B 1 163 ? -15.016 -19.469 4.246 1 89.94 163 THR B C 1
ATOM 3462 O O . THR B 1 163 ? -15.914 -18.844 3.686 1 89.94 163 THR B O 1
ATOM 3465 N N . HIS B 1 164 ? -14.062 -20.016 3.699 1 94.06 164 HIS B N 1
ATOM 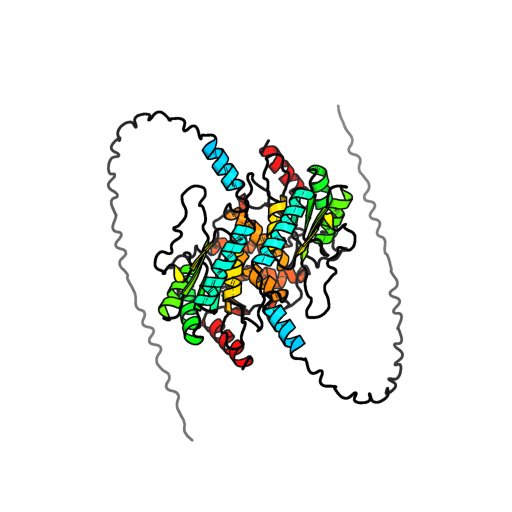3466 C CA . HIS B 1 164 ? -14.062 -20.094 2.244 1 94.06 164 HIS B CA 1
ATOM 3467 C C . HIS B 1 164 ? -15.117 -21.078 1.744 1 94.06 164 HIS B C 1
ATOM 3469 O O . HIS B 1 164 ? -15.367 -22.109 2.373 1 94.06 164 HIS B O 1
ATOM 3475 N N . PRO B 1 165 ? -15.68 -20.781 0.618 1 92.62 165 PRO B N 1
ATOM 3476 C CA . PRO B 1 165 ? -16.812 -21.594 0.166 1 92.62 165 PRO B CA 1
ATOM 3477 C C . PRO B 1 165 ? -16.438 -23.047 -0.108 1 92.62 165 PRO B C 1
ATOM 3479 O O . PRO B 1 165 ? -17.281 -23.938 0.01 1 92.62 165 PRO B O 1
ATOM 3482 N N . TYR B 1 166 ? -15.156 -23.375 -0.526 1 95.5 166 TYR B N 1
ATOM 3483 C CA . TYR B 1 166 ? -14.898 -24.766 -0.895 1 95.5 166 TYR B CA 1
ATOM 3484 C C . TYR B 1 166 ? -13.484 -25.188 -0.499 1 95.5 166 TYR B C 1
ATOM 3486 O O . TYR B 1 166 ? -13.133 -26.359 -0.593 1 95.5 166 TYR B O 1
ATOM 3494 N N . LEU B 1 167 ? -12.648 -24.266 -0.045 1 97.44 167 LEU B N 1
ATOM 3495 C CA . LEU B 1 167 ? -11.312 -24.641 0.416 1 97.44 167 LEU B CA 1
ATOM 3496 C C . LEU B 1 167 ? -11.344 -25.062 1.883 1 97.44 167 LEU B C 1
ATOM 3498 O O .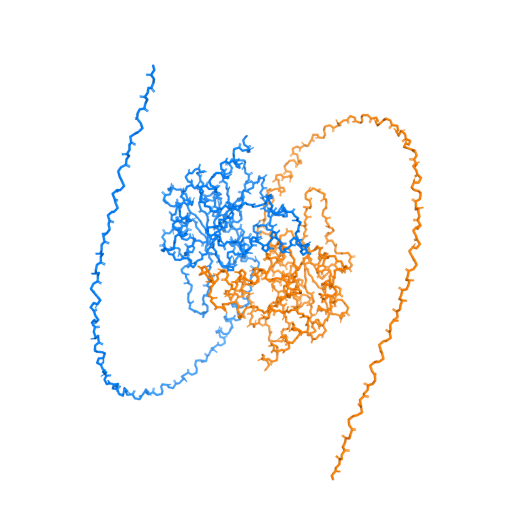 LEU B 1 167 ? -12.07 -24.469 2.686 1 97.44 167 LEU B O 1
ATOM 3502 N N . PRO B 1 168 ? -10.562 -26.078 2.281 1 96.94 168 PRO B N 1
ATOM 3503 C CA . PRO B 1 168 ? -10.492 -26.453 3.695 1 96.94 168 PRO B CA 1
ATOM 3504 C C . PRO B 1 168 ? -9.812 -25.391 4.555 1 96.94 168 PRO B C 1
ATOM 3506 O O . PRO B 1 168 ? -8.898 -24.703 4.09 1 96.94 168 PRO B O 1
ATOM 3509 N N . PRO B 1 169 ? -10.109 -25.25 5.77 1 95.56 169 PRO B N 1
ATOM 3510 C CA . PRO B 1 169 ? -9.656 -24.141 6.625 1 95.56 169 PRO B CA 1
ATOM 3511 C C . PRO B 1 169 ? -8.156 -24.172 6.887 1 95.56 169 PRO B C 1
ATOM 3513 O O . PRO B 1 169 ? -7.566 -23.156 7.27 1 95.56 169 PRO B O 1
ATOM 3516 N N . GLU B 1 170 ? -7.504 -25.312 6.645 1 96.81 170 GLU B N 1
ATOM 3517 C CA . GLU B 1 170 ? -6.086 -25.453 6.953 1 96.81 170 GLU B CA 1
ATOM 3518 C C . GLU B 1 170 ? -5.227 -24.672 5.953 1 96.81 170 GLU B C 1
ATOM 3520 O O . GLU B 1 170 ? -4.047 -24.422 6.207 1 96.81 170 GLU B O 1
ATOM 3525 N N . VAL B 1 171 ? -5.82 -24.234 4.82 1 98.38 171 VAL B N 1
ATOM 3526 C CA . VAL B 1 171 ? -4.98 -23.703 3.76 1 98.38 171 VAL B CA 1
ATOM 3527 C C . VAL B 1 171 ? -5.117 -22.172 3.717 1 98.38 171 VAL B C 1
ATOM 3529 O O . VAL B 1 171 ? -4.598 -21.531 2.809 1 98.38 171 VAL B O 1
ATOM 3532 N N . TYR B 1 172 ? -5.895 -21.594 4.656 1 98.12 172 TYR B N 1
ATOM 3533 C CA . TYR B 1 172 ? -6.016 -20.141 4.637 1 98.12 172 TYR B CA 1
ATOM 3534 C C . TYR B 1 172 ? -6.199 -19.594 6.047 1 98.12 172 TYR B C 1
ATOM 3536 O O . TYR B 1 172 ? -6.371 -20.359 7 1 98.12 172 TYR B O 1
ATOM 3544 N N . HIS B 1 173 ? -5.996 -18.297 6.195 1 97.62 173 HIS B N 1
ATOM 3545 C CA . HIS B 1 173 ? -6.375 -17.516 7.363 1 97.62 173 HIS B CA 1
ATOM 3546 C C . HIS B 1 173 ? -7.25 -16.328 6.969 1 97.62 173 HIS B C 1
ATOM 3548 O O . HIS B 1 173 ? -7.023 -15.703 5.934 1 97.62 173 HIS B O 1
ATOM 3554 N N . THR B 1 174 ? -8.289 -16.141 7.723 1 96.19 174 THR B N 1
ATOM 3555 C CA . THR B 1 174 ? -9.102 -14.945 7.555 1 96.19 174 THR B CA 1
ATOM 3556 C C . THR B 1 174 ? -8.641 -13.836 8.492 1 96.19 174 THR B C 1
ATOM 3558 O O . THR B 1 174 ? -8.836 -13.93 9.711 1 96.19 174 THR B O 1
ATOM 3561 N N . ALA B 1 175 ? -8.07 -12.781 7.91 1 94.38 175 ALA B N 1
ATOM 3562 C CA . ALA B 1 175 ? -7.504 -11.695 8.695 1 94.38 175 ALA B CA 1
ATOM 3563 C C . ALA B 1 175 ? -8.516 -10.57 8.891 1 94.38 175 ALA B C 1
ATOM 3565 O O . ALA B 1 175 ? -9.414 -10.383 8.062 1 94.38 175 ALA B O 1
ATOM 3566 N N . SER B 1 176 ? -8.336 -9.844 10 1 92.06 176 SER B N 1
ATOM 3567 C CA . SER B 1 176 ? -9.102 -8.625 10.258 1 92.06 176 SER B CA 1
ATOM 3568 C C . SER B 1 176 ? -8.336 -7.387 9.805 1 92.06 176 SER B C 1
ATOM 3570 O O . SER B 1 176 ? -8.93 -6.332 9.578 1 92.06 176 SER B O 1
ATOM 3572 N N . PHE B 1 177 ? -7.008 -7.59 9.688 1 92.69 177 PHE B N 1
ATOM 3573 C CA . PHE B 1 177 ? -6.156 -6.461 9.344 1 92.69 177 PHE B CA 1
ATOM 3574 C C . PHE B 1 177 ? -5.492 -6.676 7.988 1 92.69 177 PHE B C 1
ATOM 3576 O O . PHE B 1 177 ? -4.891 -7.727 7.746 1 92.69 177 PHE B O 1
ATOM 3583 N N . PHE B 1 178 ? -5.578 -5.672 7.18 1 94.75 178 PHE B N 1
ATOM 3584 C CA . PHE B 1 178 ? -4.977 -5.742 5.855 1 94.75 178 PHE B CA 1
ATOM 3585 C C . PHE B 1 178 ? -3.469 -5.945 5.957 1 94.75 178 PHE B C 1
ATOM 3587 O O . PHE B 1 178 ? -2.873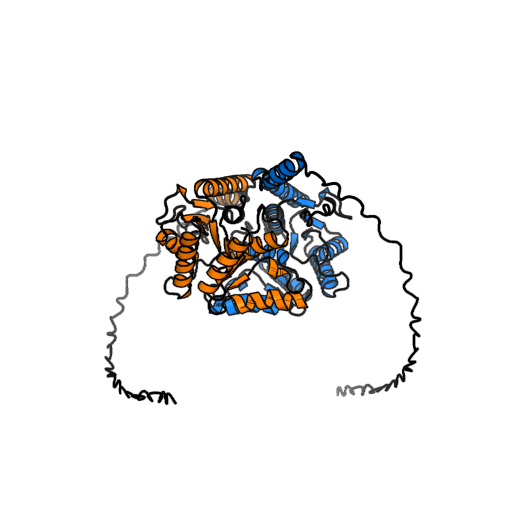 -6.629 5.121 1 94.75 178 PHE B O 1
ATOM 3594 N N . SER B 1 179 ? -2.881 -5.324 6.977 1 96 179 SER B N 1
ATOM 3595 C CA . SER B 1 179 ? -1.436 -5.438 7.145 1 96 179 SER B CA 1
ATOM 3596 C C . SER B 1 179 ? -1.014 -6.891 7.328 1 96 179 SER B C 1
ATOM 3598 O O . SER B 1 179 ? -0.02 -7.332 6.746 1 96 179 SER B O 1
ATOM 3600 N N . ALA B 1 180 ? -1.724 -7.652 8.102 1 96.75 180 ALA B N 1
ATOM 3601 C CA . ALA B 1 180 ? -1.391 -9.062 8.312 1 96.75 180 ALA B CA 1
ATOM 3602 C C . ALA B 1 180 ? -1.49 -9.844 7.012 1 96.75 180 ALA B C 1
ATOM 3604 O O . ALA B 1 180 ? -0.617 -10.664 6.703 1 96.75 180 ALA B O 1
ATOM 3605 N N . ARG B 1 181 ? -2.535 -9.594 6.289 1 97.06 181 ARG B N 1
ATOM 3606 C CA . ARG B 1 181 ? -2.713 -10.234 4.988 1 97.06 181 ARG B CA 1
ATOM 3607 C C . ARG B 1 181 ? -1.53 -9.953 4.07 1 97.06 181 ARG B C 1
ATOM 3609 O O . ARG B 1 181 ? -0.992 -10.859 3.439 1 97.06 181 ARG B O 1
ATOM 3616 N N . LYS B 1 182 ? -1.143 -8.695 3.982 1 98.12 182 LYS B N 1
ATOM 3617 C CA . LYS B 1 182 ? -0.055 -8.312 3.09 1 98.12 182 LYS B CA 1
ATOM 3618 C C . LYS B 1 182 ? 1.27 -8.922 3.539 1 98.12 182 LYS B C 1
ATOM 3620 O O . LYS B 1 182 ? 2.078 -9.336 2.709 1 98.12 182 LYS B O 1
ATOM 3625 N N . HIS B 1 183 ? 1.507 -9 4.844 1 97.94 183 HIS B N 1
ATOM 3626 C CA . HIS B 1 183 ? 2.697 -9.68 5.34 1 97.94 183 HIS B CA 1
ATOM 3627 C C . HIS B 1 183 ? 2.699 -11.148 4.945 1 97.94 183 HIS B C 1
ATOM 3629 O O . HIS B 1 183 ? 3.736 -11.688 4.555 1 97.94 183 HIS B O 1
ATOM 3635 N N . GLY B 1 184 ? 1.561 -11.781 5.055 1 98.56 184 GLY B N 1
ATOM 3636 C CA . GLY B 1 184 ? 1.445 -13.172 4.648 1 98.56 184 GLY B CA 1
ATOM 3637 C C . GLY B 1 184 ? 1.733 -13.383 3.174 1 98.56 184 GLY B C 1
ATOM 3638 O O . GLY B 1 184 ? 2.496 -14.281 2.809 1 98.56 184 GLY B O 1
ATOM 3639 N N . LEU B 1 185 ? 1.128 -12.539 2.383 1 98.81 185 LEU B N 1
ATOM 3640 C CA . LEU B 1 185 ? 1.299 -12.672 0.94 1 98.81 185 LEU B CA 1
ATOM 3641 C C . LEU B 1 185 ? 2.748 -12.422 0.539 1 98.81 185 LEU B C 1
ATOM 3643 O O . LEU B 1 185 ? 3.285 -13.117 -0.328 1 98.81 185 LEU B O 1
ATOM 3647 N N . VAL B 1 186 ? 3.377 -11.453 1.165 1 98.69 186 VAL B N 1
ATOM 3648 C CA . VAL B 1 186 ? 4.785 -11.195 0.883 1 98.69 186 VAL B CA 1
ATOM 3649 C C . VAL B 1 186 ? 5.621 -12.406 1.298 1 98.69 186 VAL B C 1
ATOM 3651 O O . VAL B 1 186 ? 6.473 -12.875 0.537 1 98.69 186 VAL B O 1
ATOM 3654 N N . ASP B 1 187 ? 5.375 -12.961 2.451 1 98.25 187 ASP B N 1
ATOM 3655 C CA . ASP B 1 187 ? 6.113 -14.125 2.932 1 98.25 187 ASP B CA 1
ATOM 3656 C C . ASP B 1 187 ? 5.941 -15.312 1.989 1 98.25 187 ASP B C 1
ATOM 3658 O O . ASP B 1 187 ? 6.875 -16.094 1.783 1 98.25 187 ASP B O 1
ATOM 3662 N N . ALA B 1 188 ? 4.797 -15.438 1.421 1 98.69 188 ALA B N 1
ATOM 3663 C CA . ALA B 1 188 ? 4.477 -16.547 0.513 1 98.69 188 ALA B CA 1
ATOM 3664 C C . ALA B 1 188 ? 5.27 -16.422 -0.788 1 98.69 188 ALA B C 1
ATOM 3666 O O . ALA B 1 188 ? 5.473 -17.422 -1.487 1 98.69 188 ALA B O 1
ATOM 3667 N N . GLY B 1 189 ? 5.66 -15.188 -1.102 1 98.75 189 GLY B N 1
ATOM 3668 C CA . GLY B 1 189 ? 6.246 -14.961 -2.414 1 98.75 189 GLY B CA 1
ATOM 3669 C C . GLY B 1 189 ? 7.754 -14.812 -2.377 1 98.75 189 GLY B C 1
ATOM 3670 O O . GLY B 1 189 ? 8.398 -14.742 -3.424 1 98.75 189 GLY B O 1
ATOM 3671 N N . ILE B 1 190 ? 8.375 -14.719 -1.193 1 97.94 190 ILE B N 1
ATOM 3672 C CA . ILE B 1 190 ? 9.82 -14.508 -1.11 1 97.94 190 ILE B CA 1
ATOM 3673 C C . ILE B 1 190 ? 10.539 -15.836 -1.317 1 97.94 190 ILE B C 1
ATOM 3675 O O . ILE B 1 190 ? 9.914 -16.906 -1.334 1 97.94 190 ILE B O 1
ATOM 3679 N N . ARG B 1 191 ? 11.867 -15.781 -1.539 1 97.31 191 ARG B N 1
ATOM 3680 C CA . ARG B 1 191 ? 12.719 -16.953 -1.741 1 97.31 191 ARG B CA 1
ATOM 3681 C C . ARG B 1 191 ? 13.797 -17.031 -0.664 1 97.31 191 ARG B C 1
ATOM 3683 O O . ARG B 1 191 ? 14.719 -16.219 -0.638 1 97.31 191 ARG B O 1
ATOM 3690 N N . ALA B 1 192 ? 13.641 -18 0.192 1 91.81 192 ALA B N 1
ATOM 3691 C CA . ALA B 1 192 ? 14.633 -18.234 1.242 1 91.81 192 ALA B CA 1
ATOM 3692 C C . ALA B 1 192 ? 15.766 -19.125 0.743 1 91.81 192 ALA B C 1
ATOM 3694 O O . ALA B 1 192 ? 16.906 -19 1.198 1 91.81 192 ALA B O 1
ATOM 3695 N N . ASN B 1 193 ? 15.383 -19.953 -0.187 1 92.88 193 ASN B N 1
ATOM 3696 C CA . ASN B 1 193 ? 16.328 -20.875 -0.787 1 92.88 193 ASN B CA 1
ATOM 3697 C C . ASN B 1 193 ? 16.375 -20.734 -2.305 1 92.88 193 ASN B C 1
ATOM 3699 O O . ASN B 1 193 ? 15.406 -20.312 -2.924 1 92.88 193 ASN B O 1
ATOM 3703 N N . LYS B 1 194 ? 17.484 -21.156 -2.83 1 91.81 194 LYS B N 1
ATOM 3704 C CA . LYS B 1 194 ? 17.672 -21.062 -4.273 1 91.81 194 LYS B CA 1
ATOM 3705 C C . LYS B 1 194 ? 16.656 -21.938 -5.016 1 91.81 194 LYS B C 1
ATOM 3707 O O . LYS B 1 194 ? 16.297 -21.641 -6.152 1 91.81 194 LYS B O 1
ATOM 3712 N N . THR B 1 195 ? 16.234 -22.969 -4.305 1 93.31 195 THR B N 1
ATOM 3713 C CA . THR B 1 195 ? 15.336 -23.938 -4.941 1 93.31 195 THR B CA 1
ATOM 3714 C C . THR B 1 195 ? 13.891 -23.438 -4.914 1 93.31 195 THR B C 1
ATOM 3716 O O . THR B 1 195 ? 13.031 -24 -5.59 1 93.31 195 THR B O 1
ATOM 3719 N N . ASP B 1 196 ? 13.633 -22.328 -4.176 1 94.81 196 ASP B N 1
ATOM 3720 C CA . ASP B 1 196 ? 12.289 -21.766 -4.148 1 94.81 196 ASP B CA 1
ATOM 3721 C C . ASP B 1 196 ? 11.891 -21.219 -5.52 1 94.81 196 ASP B C 1
ATOM 3723 O O . ASP B 1 196 ? 12.672 -20.5 -6.152 1 94.81 196 ASP B O 1
ATOM 3727 N N . ARG B 1 197 ? 10.812 -21.656 -5.98 1 97.44 197 ARG B N 1
ATOM 3728 C CA . ARG B 1 197 ? 10.234 -21.156 -7.219 1 97.44 197 ARG B CA 1
ATOM 3729 C C . ARG B 1 197 ? 8.984 -20.328 -6.938 1 97.44 197 ARG B C 1
ATOM 3731 O O . ARG B 1 197 ? 7.887 -20.875 -6.812 1 97.44 197 ARG B O 1
ATOM 3738 N N . THR B 1 198 ? 9.188 -19.031 -6.762 1 98.56 198 THR B N 1
ATOM 3739 C CA . THR B 1 198 ? 8.094 -18.125 -6.441 1 98.56 198 THR B CA 1
ATOM 3740 C C . THR B 1 198 ? 8.008 -17 -7.473 1 98.56 198 THR B C 1
ATOM 3742 O O . THR B 1 198 ? 8.875 -16.875 -8.336 1 98.56 198 THR B O 1
ATOM 3745 N N . ALA B 1 199 ? 6.949 -16.234 -7.426 1 98.88 199 ALA B N 1
ATOM 3746 C CA . ALA B 1 199 ? 6.73 -15.039 -8.242 1 98.88 199 ALA B CA 1
ATOM 3747 C C . ALA B 1 199 ? 5.566 -14.211 -7.703 1 98.88 199 ALA B C 1
ATOM 3749 O O . ALA B 1 199 ? 4.645 -14.75 -7.09 1 98.88 199 ALA B O 1
ATOM 3750 N N . PHE B 1 200 ? 5.66 -12.945 -7.887 1 98.94 200 PHE B N 1
ATOM 3751 C CA . PHE B 1 200 ? 4.504 -12.07 -7.719 1 98.94 200 PHE B CA 1
ATOM 3752 C C . PHE B 1 200 ? 3.898 -11.711 -9.07 1 98.94 200 PHE B C 1
ATOM 3754 O O . PHE B 1 200 ? 4.625 -11.461 -10.031 1 98.94 200 PHE B O 1
ATOM 3761 N N . PHE B 1 201 ? 2.564 -11.719 -9.117 1 99 201 PHE B N 1
ATOM 3762 C CA . PHE B 1 201 ? 1.838 -11.305 -10.312 1 99 201 PHE B CA 1
ATOM 3763 C C . PHE B 1 201 ? 0.849 -10.195 -9.992 1 99 201 PHE B C 1
ATOM 3765 O O . PHE B 1 201 ? 0.004 -10.344 -9.109 1 99 201 PHE B O 1
ATOM 3772 N N . ALA B 1 202 ? 0.975 -9.078 -10.672 1 98.94 202 ALA B N 1
ATOM 3773 C CA . ALA B 1 202 ? -0.057 -8.047 -10.664 1 98.94 202 ALA B CA 1
ATOM 3774 C C . ALA B 1 202 ? -1.108 -8.312 -11.734 1 98.94 202 ALA B C 1
ATOM 3776 O O . ALA B 1 202 ? -0.809 -8.266 -12.93 1 98.94 202 ALA B O 1
ATOM 3777 N N . LEU B 1 203 ? -2.305 -8.602 -11.297 1 98.88 203 LEU B N 1
ATOM 3778 C CA . LEU B 1 203 ? -3.463 -8.766 -12.172 1 98.88 203 LEU B CA 1
ATOM 3779 C C . LEU B 1 203 ? -4.348 -7.523 -12.125 1 98.88 203 LEU B C 1
ATOM 3781 O O . LEU B 1 203 ? -4.211 -6.684 -11.234 1 98.88 203 LEU B O 1
ATOM 3785 N N . PRO B 1 204 ? -5.203 -7.379 -13.148 1 97.38 204 PRO B N 1
ATOM 3786 C CA . PRO B 1 204 ? -6.113 -6.234 -13.102 1 97.38 204 PRO B CA 1
ATOM 3787 C C . PRO B 1 204 ? -6.914 -6.18 -11.797 1 97.38 204 PRO B C 1
ATOM 3789 O O . PRO B 1 204 ? -7.34 -7.219 -11.289 1 97.38 204 PRO B O 1
ATOM 3792 N N . GLY B 1 205 ? -7.078 -4.926 -11.32 1 96.62 205 GLY B N 1
ATOM 3793 C CA . GLY B 1 205 ? -7.809 -4.789 -10.062 1 96.62 205 GLY B CA 1
ATOM 3794 C C . GLY B 1 205 ? -8.109 -3.348 -9.703 1 96.62 205 GLY B C 1
ATOM 3795 O O . GLY B 1 205 ? -8.125 -2.475 -10.578 1 96.62 205 GLY B O 1
ATOM 3796 N N . GLY B 1 206 ? -8.555 -3.174 -8.484 1 96.25 206 GLY B N 1
ATOM 3797 C CA . GLY B 1 206 ? -8.938 -1.863 -7.98 1 96.25 206 GLY B CA 1
ATOM 3798 C C . GLY B 1 206 ? -7.941 -1.287 -6.992 1 96.25 206 GLY B C 1
ATOM 3799 O O . GLY B 1 206 ? -6.75 -1.596 -7.055 1 96.25 206 GLY B O 1
ATOM 3800 N N . VAL B 1 207 ? -8.445 -0.447 -6.129 1 97.44 207 VAL B N 1
ATOM 3801 C CA . VAL B 1 207 ? -7.613 0.273 -5.172 1 97.44 207 VAL B CA 1
ATOM 3802 C C . VAL B 1 207 ? -6.918 -0.72 -4.242 1 97.44 207 VAL B C 1
ATOM 3804 O O . VAL B 1 207 ? -5.734 -0.565 -3.934 1 97.44 207 VAL B O 1
ATOM 3807 N N . GLY B 1 208 ? -7.633 -1.773 -3.801 1 96.44 208 GLY B N 1
ATOM 3808 C CA . GLY B 1 208 ? -7.012 -2.795 -2.973 1 96.44 208 GLY B CA 1
ATOM 3809 C C . GLY B 1 208 ? -5.871 -3.514 -3.666 1 96.44 208 GLY B C 1
ATOM 3810 O O . GLY B 1 208 ? -4.852 -3.82 -3.041 1 96.44 208 GLY B O 1
ATOM 3811 N N . THR B 1 209 ? -6.031 -3.758 -4.93 1 98.19 209 THR B N 1
ATOM 3812 C CA . THR B 1 209 ? -4.977 -4.379 -5.727 1 98.19 209 THR B CA 1
ATOM 3813 C C . THR B 1 209 ? -3.766 -3.457 -5.836 1 98.19 209 THR B C 1
ATOM 3815 O O . THR B 1 209 ? -2.627 -3.895 -5.66 1 98.19 209 THR B O 1
ATOM 3818 N N . LEU B 1 210 ? -4.023 -2.186 -6.07 1 98.62 210 LEU B N 1
ATOM 3819 C CA . LEU B 1 210 ? -2.932 -1.222 -6.168 1 98.62 210 LEU B CA 1
ATOM 3820 C C . LEU B 1 210 ? -2.188 -1.106 -4.84 1 98.62 210 LEU B C 1
ATOM 3822 O O . LEU B 1 210 ? -0.961 -0.987 -4.82 1 98.62 210 LEU B O 1
ATOM 3826 N N . ASP B 1 211 ? -2.879 -1.134 -3.748 1 98.38 211 ASP B N 1
ATOM 3827 C CA . ASP B 1 211 ? -2.266 -1.143 -2.424 1 98.38 211 ASP B CA 1
ATOM 3828 C C . ASP B 1 211 ? -1.276 -2.299 -2.285 1 98.38 211 ASP B C 1
ATOM 3830 O O . ASP B 1 211 ? -0.15 -2.105 -1.823 1 98.38 211 ASP B O 1
ATOM 3834 N N . GLU B 1 212 ? -1.645 -3.484 -2.727 1 98.56 212 GLU B N 1
ATOM 3835 C CA . GLU B 1 212 ? -0.789 -4.664 -2.648 1 98.56 212 GLU B CA 1
ATOM 3836 C C . GLU B 1 212 ? 0.372 -4.57 -3.635 1 98.56 212 GLU B C 1
ATOM 3838 O O . GLU B 1 212 ? 1.51 -4.902 -3.297 1 98.56 212 GLU B O 1
ATOM 3843 N N . ILE B 1 213 ? 0.091 -4.082 -4.828 1 98.81 213 ILE B N 1
ATOM 3844 C CA . ILE B 1 213 ? 1.105 -3.971 -5.867 1 98.81 213 ILE B CA 1
ATOM 3845 C C . ILE B 1 213 ? 2.211 -3.02 -5.414 1 98.81 213 ILE B C 1
ATOM 3847 O O . ILE B 1 213 ? 3.395 -3.355 -5.484 1 98.81 213 ILE B O 1
ATOM 3851 N N . PHE B 1 214 ? 1.843 -1.879 -4.906 1 98.62 214 PHE B N 1
ATOM 3852 C CA . PHE B 1 214 ? 2.846 -0.87 -4.59 1 98.62 214 PHE B CA 1
ATOM 3853 C C . PHE B 1 214 ? 3.582 -1.227 -3.303 1 98.62 214 PHE B C 1
ATOM 3855 O O . PHE B 1 214 ? 4.738 -0.842 -3.115 1 98.62 214 PHE B O 1
ATOM 3862 N N . GLU B 1 215 ? 2.922 -2.008 -2.426 1 98.25 215 GLU B N 1
ATOM 3863 C CA . GLU B 1 215 ? 3.672 -2.514 -1.281 1 98.25 215 GLU B CA 1
ATOM 3864 C C . GLU B 1 215 ? 4.809 -3.432 -1.728 1 98.25 215 GLU B C 1
ATOM 3866 O O . GLU B 1 215 ? 5.953 -3.258 -1.312 1 98.25 215 GLU B O 1
ATOM 3871 N N . VAL B 1 216 ? 4.527 -4.363 -2.621 1 98.56 216 VAL B N 1
ATOM 3872 C CA . VAL B 1 216 ? 5.543 -5.297 -3.104 1 98.56 216 VAL B CA 1
ATOM 3873 C C . VAL B 1 216 ? 6.625 -4.531 -3.865 1 98.56 216 VAL B C 1
ATOM 3875 O O . VAL B 1 216 ? 7.82 -4.75 -3.645 1 98.56 216 VAL B O 1
ATOM 3878 N N . LEU B 1 217 ? 6.184 -3.605 -4.707 1 98.38 217 LEU B N 1
ATOM 3879 C CA . LEU B 1 217 ? 7.137 -2.861 -5.52 1 98.38 217 LEU B CA 1
ATOM 3880 C C . LEU B 1 217 ? 8.055 -2.016 -4.648 1 98.38 217 LEU B C 1
ATOM 3882 O O . LEU B 1 217 ? 9.266 -1.951 -4.891 1 98.38 217 LEU B O 1
ATOM 3886 N N . ALA B 1 218 ? 7.48 -1.35 -3.625 1 96.81 218 ALA B N 1
ATOM 3887 C CA . ALA B 1 218 ? 8.281 -0.543 -2.711 1 96.81 218 ALA B CA 1
ATOM 3888 C C . ALA B 1 218 ? 9.312 -1.404 -1.978 1 96.81 218 ALA B C 1
ATOM 3890 O O . ALA B 1 218 ? 10.477 -1.022 -1.853 1 96.81 218 ALA B O 1
ATOM 3891 N N . LEU B 1 219 ? 8.898 -2.559 -1.527 1 96.44 219 LEU B N 1
ATOM 3892 C CA . LEU B 1 219 ? 9.789 -3.451 -0.795 1 96.44 219 LEU B CA 1
ATOM 3893 C C . LEU B 1 219 ? 10.914 -3.953 -1.693 1 96.44 219 LEU B C 1
ATOM 3895 O O . LEU B 1 219 ? 12.062 -4.082 -1.25 1 96.44 219 LEU B O 1
ATOM 3899 N N . LEU B 1 220 ? 10.578 -4.234 -2.949 1 96.25 220 LEU B N 1
ATOM 3900 C CA . LEU B 1 220 ? 11.594 -4.664 -3.9 1 96.25 220 LEU B CA 1
ATOM 3901 C C . LEU B 1 220 ? 12.57 -3.525 -4.203 1 96.25 220 LEU B C 1
ATOM 3903 O O . LEU B 1 220 ? 13.789 -3.715 -4.16 1 96.25 220 LEU B O 1
ATOM 3907 N N . GLN B 1 221 ? 12.031 -2.35 -4.488 1 93.75 221 GLN B N 1
ATOM 3908 C CA . GLN B 1 221 ? 12.852 -1.191 -4.836 1 93.75 221 GLN B CA 1
ATOM 3909 C C . GLN B 1 221 ? 13.82 -0.849 -3.709 1 93.75 221 GLN B C 1
ATOM 3911 O O . GLN B 1 221 ? 14.961 -0.459 -3.963 1 93.75 221 GLN B O 1
ATOM 3916 N N . LEU B 1 222 ? 13.406 -1.019 -2.471 1 90.25 222 LEU B N 1
ATOM 3917 C CA . LEU B 1 222 ? 14.203 -0.638 -1.312 1 90.25 222 LEU B CA 1
ATOM 3918 C C . LEU B 1 222 ? 15.031 -1.818 -0.811 1 90.25 222 LEU B C 1
ATOM 3920 O O . LEU B 1 222 ? 15.734 -1.707 0.195 1 90.25 222 LEU B O 1
ATOM 3924 N N . ARG B 1 223 ? 14.93 -2.92 -1.494 1 90.31 223 ARG B N 1
ATOM 3925 C CA . ARG B 1 223 ? 15.633 -4.141 -1.119 1 90.31 223 ARG B CA 1
ATOM 3926 C C . ARG B 1 223 ? 15.312 -4.539 0.318 1 90.31 223 ARG B C 1
ATOM 3928 O O . ARG B 1 223 ? 16.219 -4.863 1.093 1 90.31 223 ARG B O 1
ATOM 3935 N N . ARG B 1 224 ? 13.984 -4.434 0.626 1 91.88 224 ARG B N 1
ATOM 3936 C CA . ARG B 1 224 ? 13.523 -4.711 1.984 1 91.88 224 ARG B CA 1
ATOM 3937 C C . ARG B 1 224 ? 12.43 -5.77 1.99 1 91.88 224 ARG B C 1
ATOM 3939 O O . ARG B 1 224 ? 11.68 -5.887 2.959 1 91.88 224 ARG B O 1
ATOM 3946 N N . ILE B 1 225 ? 12.391 -6.539 0.921 1 93.62 225 ILE B N 1
ATOM 3947 C CA . ILE B 1 225 ? 11.312 -7.516 0.827 1 93.62 225 ILE B CA 1
ATOM 3948 C C . ILE B 1 225 ? 11.641 -8.727 1.697 1 93.62 225 ILE B C 1
ATOM 3950 O O . ILE B 1 225 ? 10.766 -9.547 1.992 1 93.62 225 ILE B O 1
ATOM 3954 N N . GLY B 1 226 ? 12.867 -8.93 2.146 1 91.44 226 GLY B N 1
ATOM 3955 C CA . GLY B 1 226 ? 13.234 -10.016 3.043 1 91.44 226 GLY B CA 1
ATOM 3956 C C . GLY B 1 226 ? 13.461 -11.328 2.328 1 91.44 226 GLY B C 1
ATOM 3957 O O . GLY B 1 226 ? 13.188 -12.398 2.881 1 91.44 226 GLY B O 1
ATOM 3958 N N . SER B 1 227 ? 13.844 -11.25 1.074 1 94.69 227 SER B N 1
ATOM 3959 C CA . SER B 1 227 ? 14.117 -12.438 0.272 1 94.69 227 SER B CA 1
ATOM 3960 C C . SER B 1 227 ? 15.617 -12.664 0.119 1 94.69 227 SER B C 1
ATOM 3962 O O . SER B 1 227 ? 16.375 -11.727 -0.16 1 94.69 227 SER B O 1
ATOM 3964 N N . ALA B 1 228 ? 16.125 -13.883 0.295 1 94.31 228 ALA B N 1
ATOM 3965 C CA . ALA B 1 228 ? 17.531 -14.227 0.144 1 94.31 228 ALA B CA 1
ATOM 3966 C C . ALA B 1 228 ? 17.938 -14.25 -1.328 1 94.31 228 ALA B C 1
ATOM 3968 O O . ALA B 1 228 ? 19.094 -14.016 -1.664 1 94.31 228 ALA B O 1
ATOM 3969 N N . HIS B 1 229 ? 17.031 -14.531 -2.156 1 95.25 229 HIS B N 1
ATOM 3970 C CA . HIS B 1 229 ? 17.234 -14.578 -3.598 1 95.25 229 HIS B CA 1
ATOM 3971 C C . HIS B 1 229 ? 16.281 -13.641 -4.328 1 95.25 229 HIS B C 1
ATOM 3973 O O . HIS B 1 229 ? 15.219 -13.289 -3.789 1 95.25 229 HIS B O 1
ATOM 3979 N N . LYS B 1 230 ? 16.641 -13.258 -5.508 1 95.31 230 LYS B N 1
ATOM 3980 C CA . LYS B 1 230 ? 15.789 -12.391 -6.316 1 95.31 230 LYS B CA 1
ATOM 3981 C C . LYS B 1 230 ? 14.438 -13.055 -6.582 1 95.31 230 LYS B C 1
ATOM 3983 O O . LYS B 1 230 ? 14.367 -14.266 -6.805 1 95.31 230 LYS B O 1
ATOM 3988 N N . VAL B 1 231 ? 13.422 -12.273 -6.527 1 96.75 231 VAL B N 1
ATOM 3989 C CA . VAL B 1 231 ? 12.07 -12.758 -6.805 1 96.75 231 VAL B CA 1
ATOM 3990 C C . VAL B 1 231 ? 11.492 -12.008 -8 1 96.75 231 VAL B C 1
ATOM 3992 O O . VAL B 1 231 ? 11.586 -10.781 -8.086 1 96.75 231 VAL B O 1
ATOM 3995 N N . PRO B 1 232 ? 10.961 -12.727 -8.977 1 98 232 PRO B N 1
ATOM 3996 C CA . PRO B 1 232 ? 10.336 -12.031 -10.109 1 98 232 PRO B CA 1
ATOM 3997 C C . PRO B 1 232 ? 8.992 -11.398 -9.758 1 98 232 PRO B C 1
ATOM 3999 O O . PRO B 1 232 ? 8.227 -11.969 -8.977 1 98 232 PRO B O 1
ATOM 4002 N N . PHE B 1 233 ? 8.758 -10.25 -10.273 1 98.88 233 PHE B N 1
ATOM 4003 C CA . PHE B 1 233 ? 7.488 -9.547 -10.188 1 98.88 233 PHE B CA 1
ATOM 4004 C C . PHE B 1 233 ? 6.965 -9.195 -11.578 1 98.88 233 PHE B C 1
ATOM 4006 O O . PHE B 1 233 ? 7.543 -8.359 -12.266 1 98.88 233 PHE B O 1
ATOM 4013 N N . VAL B 1 234 ? 5.805 -9.836 -11.953 1 98.94 234 VAL B N 1
ATOM 4014 C CA . VAL B 1 234 ? 5.27 -9.719 -13.305 1 98.94 234 VAL B CA 1
ATOM 4015 C C . VAL B 1 234 ? 3.977 -8.914 -13.281 1 98.94 234 VAL B C 1
ATOM 4017 O O . VAL B 1 234 ? 3.061 -9.219 -12.516 1 98.94 234 VAL B O 1
ATOM 4020 N N . VAL B 1 235 ? 3.895 -7.867 -14.094 1 98.88 235 VAL B N 1
ATOM 4021 C CA . VAL B 1 235 ? 2.67 -7.109 -14.328 1 98.88 235 VAL B CA 1
ATOM 4022 C C . VAL B 1 235 ? 1.964 -7.641 -15.57 1 98.88 235 VAL B C 1
ATOM 4024 O O . VAL B 1 235 ? 2.469 -7.496 -16.688 1 98.88 235 VAL B O 1
ATOM 4027 N N . MET B 1 236 ? 0.784 -8.219 -15.312 1 98.94 236 MET B N 1
ATOM 4028 C CA . MET B 1 236 ? 0.016 -8.734 -16.438 1 98.94 236 MET B CA 1
ATOM 4029 C C . MET B 1 236 ? -0.815 -7.633 -17.078 1 98.94 236 MET B C 1
ATOM 4031 O O . MET B 1 236 ? -1.907 -7.316 -16.609 1 98.94 236 MET B O 1
ATOM 4035 N N . ASN B 1 237 ? -0.326 -7.117 -18.141 1 98.75 237 ASN B N 1
ATOM 4036 C CA . ASN B 1 237 ? -0.965 -6 -18.828 1 98.75 237 ASN B CA 1
ATOM 4037 C C . ASN B 1 237 ? -1.908 -6.48 -19.922 1 98.75 237 ASN B C 1
ATOM 4039 O O . ASN B 1 237 ? -1.802 -6.047 -21.078 1 98.75 237 ASN B O 1
ATOM 4043 N N . TYR B 1 238 ? -2.861 -7.344 -19.516 1 98.56 238 TYR B N 1
ATOM 4044 C CA . TYR B 1 238 ? -3.84 -7.883 -20.453 1 98.56 238 TYR B CA 1
ATOM 4045 C C . TYR B 1 238 ? -4.57 -6.766 -21.188 1 98.56 238 TYR B C 1
ATOM 4047 O O . TYR B 1 238 ? -5.145 -5.871 -20.562 1 98.56 238 TYR B O 1
ATOM 4055 N N . ASP B 1 239 ? -4.527 -6.781 -22.547 1 98.06 239 ASP B N 1
ATOM 4056 C CA . ASP B 1 239 ? -5.215 -5.836 -23.422 1 98.06 239 ASP B CA 1
ATOM 4057 C C . ASP B 1 239 ? -4.891 -4.395 -23.031 1 98.06 239 ASP B C 1
ATOM 4059 O O . ASP B 1 239 ? -5.73 -3.506 -23.172 1 98.06 239 ASP B O 1
ATOM 4063 N N . GLY B 1 240 ? -3.842 -4.125 -22.406 1 98.25 240 GLY B N 1
ATOM 4064 C CA . GLY B 1 240 ? -3.369 -2.787 -22.078 1 98.25 240 GLY B CA 1
ATOM 4065 C C . GLY B 1 240 ? -4.027 -2.195 -20.859 1 98.25 240 GLY B C 1
ATOM 4066 O O . GLY B 1 240 ? -4.121 -0.974 -20.719 1 98.25 240 GLY B O 1
ATOM 4067 N N . CYS B 1 241 ? -4.504 -3.033 -19.922 1 97.75 241 CYS B N 1
ATOM 4068 C CA . CYS B 1 241 ? -5.297 -2.57 -18.797 1 97.75 241 CYS B CA 1
ATOM 4069 C C . CYS B 1 241 ? -4.461 -1.712 -17.844 1 97.75 241 CYS B C 1
ATOM 4071 O O . CYS B 1 241 ? -5 -0.903 -17.094 1 97.75 241 CYS B O 1
ATOM 4073 N N . PHE B 1 242 ? -3.1 -1.829 -17.891 1 98.38 242 PHE B N 1
ATOM 4074 C CA . PHE B 1 242 ? -2.223 -1.064 -17.016 1 98.38 242 PHE B CA 1
ATOM 4075 C C . PHE B 1 242 ? -1.476 0.01 -17.797 1 98.38 242 PHE B C 1
ATOM 4077 O O . PHE B 1 242 ? -0.576 0.661 -17.25 1 98.38 242 PHE B O 1
ATOM 4084 N N . ASP B 1 243 ? -1.816 0.304 -19.047 1 98.25 243 ASP B N 1
ATOM 4085 C CA . ASP B 1 243 ? -1.075 1.254 -19.875 1 98.25 243 ASP B CA 1
ATOM 4086 C C . ASP B 1 243 ? -0.975 2.613 -19.188 1 98.25 243 ASP B C 1
ATOM 4088 O O . ASP B 1 243 ? 0.102 3.213 -19.141 1 98.25 243 ASP B O 1
ATOM 4092 N N . GLY B 1 244 ? -2.102 3.096 -18.703 1 98.31 244 GLY B N 1
ATOM 4093 C CA . GLY B 1 244 ? -2.111 4.395 -18.047 1 98.31 244 GLY B CA 1
ATOM 4094 C C . GLY B 1 244 ? -1.236 4.441 -16.812 1 98.31 244 GLY B C 1
ATOM 4095 O O . GLY B 1 244 ? -0.555 5.438 -16.562 1 98.31 244 GLY B O 1
ATOM 4096 N N . LEU B 1 245 ? -1.252 3.365 -16.016 1 98.56 245 LEU B N 1
ATOM 4097 C CA . LEU B 1 245 ? -0.42 3.287 -14.82 1 98.56 245 LEU B CA 1
ATOM 4098 C C . LEU B 1 245 ? 1.06 3.256 -15.188 1 98.56 245 LEU B C 1
ATOM 4100 O O . LEU B 1 245 ? 1.869 3.965 -14.586 1 98.56 245 LEU B O 1
ATOM 4104 N N . ILE B 1 246 ? 1.392 2.422 -16.156 1 98.12 246 ILE B N 1
ATOM 4105 C CA . ILE B 1 246 ? 2.775 2.264 -16.594 1 98.12 246 ILE B CA 1
ATOM 4106 C C . ILE B 1 246 ? 3.301 3.592 -17.125 1 98.12 246 ILE B C 1
ATOM 4108 O O . ILE B 1 246 ? 4.418 4.004 -16.797 1 98.12 246 ILE B O 1
ATOM 4112 N N . LYS B 1 247 ? 2.496 4.277 -17.891 1 98 247 LYS B N 1
ATOM 4113 C CA . LYS B 1 247 ? 2.875 5.59 -18.406 1 98 247 LYS B CA 1
ATOM 4114 C C . LYS B 1 247 ? 3.107 6.578 -17.266 1 98 247 LYS B C 1
ATOM 4116 O O . LYS B 1 247 ? 4.07 7.348 -17.281 1 98 247 LYS B O 1
ATOM 4121 N N . PHE B 1 248 ? 2.262 6.551 -16.266 1 98.38 248 PHE B N 1
ATOM 4122 C CA . PHE B 1 248 ? 2.4 7.441 -15.125 1 98.38 248 PHE B CA 1
ATOM 4123 C C . PHE B 1 248 ? 3.709 7.176 -14.391 1 98.38 248 PHE B C 1
ATOM 4125 O O . PHE B 1 248 ? 4.441 8.109 -14.062 1 98.38 248 PHE B O 1
ATOM 4132 N N . LEU B 1 249 ? 4.055 5.926 -14.195 1 98.12 249 LEU B N 1
ATOM 4133 C CA . LEU B 1 249 ? 5.238 5.543 -13.43 1 98.12 249 LEU B CA 1
ATOM 4134 C C . LEU B 1 249 ? 6.508 5.797 -14.234 1 98.12 249 LEU B C 1
ATOM 4136 O O . LEU B 1 249 ? 7.457 6.402 -13.734 1 98.12 249 LEU B O 1
ATOM 4140 N N . GLU B 1 250 ? 6.52 5.402 -15.445 1 96.38 250 GLU B N 1
ATOM 4141 C CA . GLU B 1 250 ? 7.766 5.348 -16.203 1 96.38 250 GLU B CA 1
ATOM 4142 C C . GLU B 1 250 ? 8.008 6.652 -16.953 1 96.38 250 GLU B C 1
ATOM 4144 O O . GLU B 1 250 ? 9.133 6.938 -17.375 1 96.38 250 GLU B O 1
ATOM 4149 N N . ASP B 1 251 ? 6.926 7.488 -17.172 1 96.56 251 ASP B N 1
ATOM 4150 C CA . ASP B 1 251 ? 7.09 8.75 -17.875 1 96.56 251 ASP B CA 1
ATOM 4151 C C . ASP B 1 251 ? 6.852 9.945 -16.953 1 96.56 251 ASP B C 1
ATOM 4153 O O . ASP B 1 251 ? 7.754 10.75 -16.734 1 96.56 251 ASP B O 1
ATOM 4157 N N . ASP B 1 252 ? 5.645 10.039 -16.359 1 96.5 252 ASP B N 1
ATOM 4158 C CA . ASP B 1 252 ? 5.258 11.219 -15.594 1 96.5 252 ASP B CA 1
ATOM 4159 C C . ASP B 1 252 ? 6.129 11.391 -14.352 1 96.5 252 ASP B C 1
ATOM 4161 O O . ASP B 1 252 ? 6.641 12.477 -14.086 1 96.5 252 ASP B O 1
ATOM 4165 N N . MET B 1 253 ? 6.344 10.32 -13.625 1 97 253 MET B N 1
ATOM 4166 C CA . MET B 1 253 ? 7.113 10.414 -12.391 1 97 253 MET B CA 1
ATOM 4167 C C . MET B 1 253 ? 8.594 10.625 -12.68 1 97 253 MET B C 1
ATOM 4169 O O . MET B 1 253 ? 9.297 11.281 -11.914 1 97 253 MET B O 1
ATOM 4173 N N . VAL B 1 254 ? 9.086 10.094 -13.828 1 97 254 VAL B N 1
ATOM 4174 C CA . VAL B 1 254 ? 10.461 10.312 -14.25 1 97 254 VAL B CA 1
ATOM 4175 C C . VAL B 1 254 ? 10.656 11.773 -14.656 1 97 254 VAL B C 1
ATOM 4177 O O . VAL B 1 254 ? 11.617 12.414 -14.242 1 97 254 VAL B O 1
ATOM 4180 N N . ARG B 1 255 ? 9.711 12.297 -15.398 1 96.38 255 ARG B N 1
ATOM 4181 C CA . ARG B 1 255 ? 9.766 13.703 -15.797 1 96.38 255 ARG B CA 1
ATOM 4182 C C . ARG B 1 255 ? 9.719 14.617 -14.578 1 96.38 255 ARG B C 1
ATOM 4184 O O . ARG B 1 255 ? 10.43 15.625 -14.516 1 96.38 255 ARG B O 1
ATOM 4191 N N . TYR B 1 256 ? 8.945 14.266 -13.586 1 96 256 TYR B N 1
ATOM 4192 C CA . TYR B 1 256 ? 8.812 15.047 -12.359 1 96 256 TYR B CA 1
ATOM 4193 C C . TYR B 1 256 ? 10.094 14.984 -11.531 1 96 256 TYR B C 1
ATOM 4195 O O . TYR B 1 256 ? 10.438 15.945 -10.836 1 96 256 TYR B O 1
ATOM 4203 N N . GLY B 1 257 ? 10.789 13.828 -11.539 1 95.12 257 GLY B N 1
ATOM 4204 C CA . GLY B 1 257 ? 12.039 13.656 -10.812 1 95.12 257 GLY B CA 1
ATOM 4205 C C . GLY B 1 257 ? 11.891 12.781 -9.578 1 95.12 257 GLY B C 1
ATOM 4206 O O . GLY B 1 257 ? 12.844 12.617 -8.812 1 95.12 257 GLY B O 1
ATOM 4207 N N . SER B 1 258 ? 10.75 12.188 -9.461 1 94.69 258 SER B N 1
ATOM 4208 C CA . SER B 1 258 ? 10.547 11.336 -8.297 1 94.69 258 SER B CA 1
ATOM 4209 C C . SER B 1 258 ? 11.023 9.906 -8.562 1 94.69 258 SER B C 1
ATOM 4211 O O . SER B 1 258 ? 11.18 9.117 -7.637 1 94.69 258 SER B O 1
ATOM 4213 N N . LEU B 1 259 ? 11.156 9.508 -9.812 1 96.06 259 LEU B N 1
ATOM 4214 C CA . LEU B 1 259 ? 11.797 8.266 -10.25 1 96.06 259 LEU B CA 1
ATOM 4215 C C . LEU B 1 259 ? 12.891 8.555 -11.273 1 96.06 259 LEU B C 1
ATOM 4217 O O . LEU B 1 259 ? 12.773 9.492 -12.07 1 96.06 259 LEU B O 1
ATOM 4221 N N . ARG B 1 260 ? 13.93 7.754 -11.211 1 95.75 260 ARG B N 1
ATOM 4222 C CA . ARG B 1 260 ? 14.961 7.828 -12.242 1 95.75 260 ARG B CA 1
ATOM 4223 C C . ARG B 1 260 ? 14.555 7.023 -13.477 1 95.75 260 ARG B C 1
ATOM 4225 O O . ARG B 1 260 ? 13.742 6.102 -13.383 1 95.75 260 ARG B O 1
ATOM 4232 N N . ASP B 1 261 ? 15.18 7.391 -14.555 1 96.44 261 ASP B N 1
ATOM 4233 C CA . ASP B 1 261 ? 14.953 6.645 -15.781 1 96.44 261 ASP B CA 1
ATOM 4234 C C . ASP B 1 261 ? 15.289 5.164 -15.602 1 96.44 261 ASP B C 1
ATOM 4236 O O . ASP B 1 261 ? 16.344 4.824 -15.062 1 96.44 261 ASP B O 1
ATOM 4240 N N . LYS B 1 262 ? 14.336 4.211 -15.93 1 96.38 262 LYS B N 1
ATOM 4241 C CA . LYS B 1 262 ? 14.492 2.758 -15.93 1 96.38 262 LYS B CA 1
ATOM 4242 C C . LYS B 1 262 ? 14.703 2.227 -14.516 1 96.38 262 LYS B C 1
ATOM 4244 O O . LYS B 1 262 ? 15.234 1.13 -14.336 1 96.38 262 LYS B O 1
ATOM 4249 N N . GLU B 1 263 ? 14.391 3.014 -13.523 1 95.25 263 GLU B N 1
ATOM 4250 C CA . GLU B 1 263 ? 14.633 2.654 -12.125 1 95.25 263 GLU B CA 1
ATOM 4251 C C . GLU B 1 263 ? 13.852 1.404 -11.734 1 95.25 263 GLU B C 1
ATOM 4253 O O . GLU B 1 263 ? 14.297 0.626 -10.891 1 95.25 263 GLU B O 1
ATOM 4258 N N . LEU B 1 264 ? 12.672 1.196 -12.375 1 96.31 264 LEU B N 1
ATOM 4259 C CA . LEU B 1 264 ? 11.789 0.114 -11.953 1 96.31 264 LEU B CA 1
ATOM 4260 C C . LEU B 1 264 ? 12.086 -1.165 -12.727 1 96.31 264 LEU B C 1
ATOM 4262 O O . LEU B 1 264 ? 11.625 -2.244 -12.352 1 96.31 264 LEU B O 1
ATOM 4266 N N . GLU B 1 265 ? 12.953 -1.098 -13.734 1 94.25 265 GLU B N 1
ATOM 4267 C CA . GLU B 1 265 ? 13.203 -2.205 -14.656 1 94.25 265 GLU B CA 1
ATOM 4268 C C . GLU B 1 265 ? 13.727 -3.43 -13.906 1 94.25 265 GLU B C 1
ATOM 4270 O O . GLU B 1 265 ? 13.367 -4.562 -14.234 1 94.25 265 GLU B O 1
ATOM 4275 N N . PRO B 1 266 ? 14.539 -3.201 -12.883 1 94.81 266 PRO B N 1
ATOM 4276 C CA . PRO B 1 266 ? 15.07 -4.375 -12.188 1 94.81 266 PRO B CA 1
ATOM 4277 C C . PRO B 1 266 ? 14.039 -5.016 -11.258 1 94.81 266 PRO B C 1
ATOM 4279 O O . PRO B 1 266 ? 14.25 -6.125 -10.766 1 94.81 266 PRO B O 1
ATOM 4282 N N . HIS B 1 267 ? 12.883 -4.332 -11.07 1 96.38 267 HIS B N 1
ATOM 4283 C CA . HIS B 1 267 ? 12.031 -4.746 -9.961 1 96.38 267 HIS B CA 1
ATOM 4284 C C . HIS B 1 267 ? 10.734 -5.363 -10.469 1 96.38 267 HIS B C 1
ATOM 4286 O O . HIS B 1 267 ? 10.039 -6.059 -9.727 1 96.38 267 HIS B O 1
ATOM 4292 N N . TRP B 1 268 ? 10.32 -5.062 -11.688 1 97.62 268 TRP B N 1
ATOM 4293 C CA . TRP B 1 268 ? 9.156 -5.738 -12.258 1 97.62 268 TRP B CA 1
ATOM 4294 C C . TRP B 1 268 ? 9.234 -5.754 -13.781 1 97.62 268 TRP B C 1
ATOM 4296 O O . TRP B 1 268 ? 10.062 -5.059 -14.375 1 97.62 268 TRP B O 1
ATOM 4306 N N . VAL B 1 269 ? 8.508 -6.676 -14.414 1 98.5 269 VAL B N 1
ATOM 4307 C CA . VAL B 1 269 ? 8.414 -6.805 -15.859 1 98.5 269 VAL B CA 1
ATOM 4308 C C . VAL B 1 269 ? 6.953 -6.777 -16.297 1 98.5 269 VAL B C 1
ATOM 4310 O O . VAL B 1 269 ? 6.086 -7.344 -15.625 1 98.5 269 VAL B O 1
ATOM 4313 N N . VAL B 1 270 ? 6.684 -6.074 -17.391 1 98.69 270 VAL B N 1
ATOM 4314 C CA . VAL B 1 270 ? 5.344 -5.988 -17.953 1 98.69 270 VAL B CA 1
ATOM 4315 C C . VAL B 1 270 ? 5.172 -7.035 -19.047 1 98.69 270 VAL B C 1
ATOM 4317 O O . VAL B 1 270 ? 5.98 -7.102 -19.984 1 98.69 270 VAL B O 1
ATOM 4320 N N . CYS B 1 271 ? 4.188 -7.887 -18.906 1 98.88 271 CYS B N 1
ATOM 4321 C CA . CYS B 1 271 ? 3.861 -8.891 -19.922 1 98.88 271 CYS B CA 1
ATOM 4322 C C . CYS B 1 271 ? 2.445 -8.695 -20.438 1 98.88 271 CYS B C 1
ATOM 4324 O O . CYS B 1 271 ? 1.503 -8.539 -19.672 1 98.88 271 CYS B O 1
ATOM 4326 N N . ASP B 1 272 ? 2.227 -8.812 -21.734 1 98.56 272 ASP B N 1
ATOM 4327 C CA . ASP B 1 272 ? 0.934 -8.539 -22.359 1 98.56 272 ASP B CA 1
ATOM 4328 C C . ASP B 1 272 ? 0.053 -9.789 -22.359 1 98.56 272 ASP B C 1
ATOM 4330 O O . ASP B 1 272 ? -1.159 -9.695 -22.578 1 98.56 272 ASP B O 1
ATOM 4334 N N . ASP B 1 273 ? 0.667 -10.953 -22.219 1 98.62 273 ASP B N 1
ATOM 4335 C CA . ASP B 1 273 ? -0.095 -12.195 -22.203 1 98.62 273 ASP B CA 1
ATOM 4336 C C . ASP B 1 273 ? 0.632 -13.281 -21.406 1 98.62 273 ASP B C 1
ATOM 4338 O O . ASP B 1 273 ? 1.744 -13.062 -20.922 1 98.62 273 ASP B O 1
ATOM 4342 N N . ASN B 1 274 ? -0.054 -14.438 -21.25 1 98.94 274 ASN B N 1
ATOM 4343 C CA . ASN B 1 274 ? 0.464 -15.523 -20.438 1 98.94 274 ASN B CA 1
ATOM 4344 C C . ASN B 1 274 ? 1.751 -16.109 -21.016 1 98.94 274 ASN B C 1
ATOM 4346 O O . ASN B 1 274 ? 2.66 -16.484 -20.266 1 98.94 274 ASN B O 1
ATOM 4350 N N . ALA B 1 275 ? 1.829 -16.188 -22.328 1 98.88 275 ALA B N 1
ATOM 4351 C CA . ALA B 1 275 ? 3.02 -16.734 -22.984 1 98.88 275 ALA B CA 1
ATOM 4352 C C . ALA B 1 275 ? 4.258 -15.906 -22.641 1 98.88 275 ALA B C 1
ATOM 4354 O O . ALA B 1 275 ? 5.316 -16.453 -22.344 1 98.88 275 ALA B O 1
ATOM 4355 N N . ALA B 1 276 ? 4.137 -14.625 -22.672 1 98.88 276 ALA B N 1
ATOM 4356 C CA . ALA B 1 276 ? 5.242 -13.734 -22.328 1 98.88 276 ALA B CA 1
ATOM 4357 C C . ALA B 1 276 ? 5.664 -13.922 -20.875 1 98.88 276 ALA B C 1
ATOM 4359 O O . ALA B 1 276 ? 6.859 -13.922 -20.562 1 98.88 276 ALA B O 1
ATOM 4360 N N . ALA B 1 277 ? 4.734 -14.062 -19.969 1 98.94 277 ALA B N 1
ATOM 4361 C CA . ALA B 1 277 ? 5.027 -14.266 -18.547 1 98.94 277 ALA B CA 1
ATOM 4362 C C . ALA B 1 277 ? 5.766 -15.578 -18.328 1 98.94 277 ALA B C 1
ATOM 4364 O O . ALA B 1 277 ? 6.754 -15.625 -17.578 1 98.94 277 ALA B O 1
ATOM 4365 N N . MET B 1 278 ? 5.277 -16.656 -18.984 1 98.88 278 MET B N 1
ATOM 4366 C CA . MET B 1 278 ? 5.91 -17.969 -18.828 1 98.88 278 MET B CA 1
ATOM 4367 C C . MET B 1 278 ? 7.336 -17.938 -19.375 1 98.88 278 MET B C 1
ATOM 4369 O O . MET B 1 278 ? 8.242 -18.516 -18.766 1 98.88 278 MET B O 1
ATOM 4373 N N . LYS B 1 279 ? 7.504 -17.25 -20.484 1 98.75 279 LYS B N 1
ATOM 4374 C CA . LYS B 1 279 ? 8.836 -17.125 -21.062 1 98.75 279 LYS B CA 1
ATOM 4375 C C . LYS B 1 279 ? 9.773 -16.359 -20.125 1 98.75 279 LYS B C 1
ATOM 4377 O O . LYS B 1 279 ? 10.93 -16.734 -19.953 1 98.75 279 LYS B O 1
ATOM 4382 N N . TYR B 1 280 ? 9.289 -15.328 -19.516 1 98.5 280 TYR B N 1
ATOM 4383 C CA . TYR B 1 280 ? 10.078 -14.539 -18.578 1 98.5 280 TYR B CA 1
ATOM 4384 C C . TYR B 1 280 ? 10.508 -15.391 -17.391 1 98.5 280 TYR B C 1
ATOM 4386 O O . TYR B 1 280 ? 11.672 -15.359 -16.984 1 98.5 280 TYR B O 1
ATOM 4394 N N . LEU B 1 281 ? 9.547 -16.156 -16.797 1 98.5 281 LEU B N 1
ATOM 4395 C CA . LEU B 1 281 ? 9.867 -16.984 -15.641 1 98.5 281 LEU B CA 1
ATOM 4396 C C . LEU B 1 281 ? 10.906 -18.047 -16 1 98.5 281 LEU B C 1
ATOM 4398 O O . LEU B 1 281 ? 11.812 -18.328 -15.219 1 98.5 281 LEU B O 1
ATOM 4402 N N . GLU B 1 282 ? 10.742 -18.609 -17.203 1 98 282 GLU B N 1
ATOM 4403 C CA . GLU B 1 282 ? 11.711 -19.594 -17.672 1 98 282 GLU B CA 1
ATOM 4404 C C . GLU B 1 282 ? 13.117 -19 -17.734 1 98 282 GLU B C 1
ATOM 4406 O O . GLU B 1 282 ? 14.078 -19.609 -17.25 1 98 282 GLU B O 1
ATOM 4411 N N . THR B 1 283 ? 13.25 -17.844 -18.281 1 97.38 283 THR B N 1
ATOM 4412 C CA . THR B 1 283 ? 14.539 -17.172 -18.391 1 97.38 283 THR B CA 1
ATOM 4413 C C . THR B 1 283 ? 15.078 -16.797 -17.016 1 97.38 283 THR B C 1
ATOM 4415 O O . THR B 1 283 ? 16.266 -16.969 -16.734 1 97.38 283 THR B O 1
ATOM 4418 N N . PHE B 1 284 ? 14.195 -16.312 -16.172 1 96.88 284 PHE B N 1
ATOM 4419 C CA . PHE B 1 284 ? 14.562 -15.867 -14.828 1 96.88 284 PHE B CA 1
ATOM 4420 C C . PHE B 1 284 ? 15.18 -17.016 -14.039 1 96.88 284 PHE B C 1
ATOM 4422 O O . PHE B 1 284 ? 16.25 -16.859 -13.438 1 96.88 284 PHE B O 1
ATOM 4429 N N . TYR B 1 285 ? 14.586 -18.156 -14.078 1 96.25 285 TYR B N 1
ATOM 4430 C CA . TYR B 1 285 ? 15 -19.281 -13.25 1 96.25 285 TYR B CA 1
ATOM 4431 C C . TYR B 1 285 ? 16.062 -20.109 -13.953 1 96.25 285 TYR B C 1
ATOM 4433 O O . TYR B 1 285 ? 16.781 -20.891 -13.312 1 96.25 285 TYR B O 1
ATOM 4441 N N . ALA B 1 286 ? 16.266 -19.922 -15.305 1 93.44 286 ALA B N 1
ATOM 4442 C CA . ALA B 1 286 ? 17.375 -20.547 -16.016 1 93.44 286 ALA B CA 1
ATOM 4443 C C . ALA B 1 286 ? 18.688 -19.844 -15.719 1 93.44 286 ALA B C 1
ATOM 4445 O O . ALA B 1 286 ? 19.75 -20.484 -15.656 1 93.44 286 ALA B O 1
ATOM 4446 N N . ASP B 1 287 ? 18.641 -18.516 -15.547 1 84.5 287 ASP B N 1
ATOM 4447 C CA . ASP B 1 287 ? 19.828 -17.703 -15.297 1 84.5 287 ASP B CA 1
ATOM 4448 C C . ASP B 1 287 ? 20.359 -17.922 -13.883 1 84.5 287 ASP B C 1
ATOM 4450 O O . ASP B 1 287 ? 21.516 -17.609 -13.594 1 84.5 287 ASP B O 1
ATOM 4454 N N . GLU B 1 288 ? 19.578 -18.328 -12.938 1 74 288 GLU B N 1
ATOM 4455 C CA . GLU B 1 288 ? 20.016 -18.531 -11.562 1 74 288 GLU B CA 1
ATOM 4456 C C . GLU B 1 288 ? 20.75 -19.859 -11.414 1 74 288 GLU B C 1
ATOM 4458 O O . GLU B 1 288 ? 21.531 -20.047 -10.477 1 74 288 GLU B O 1
ATOM 4463 N N . ASN B 1 289 ? 20.469 -20.812 -12.375 1 54.66 289 ASN B N 1
ATOM 4464 C CA . ASN B 1 289 ? 21.188 -22.094 -12.367 1 54.66 289 ASN B CA 1
ATOM 4465 C C . ASN B 1 289 ? 22.562 -21.953 -13.023 1 54.66 289 ASN B C 1
ATOM 4467 O O . ASN B 1 289 ? 22.703 -21.25 -14.023 1 54.66 289 ASN B O 1
#

Organism: Micromonas pusilla (strain CCMP1545) (NCBI:txid564608)

Sequence (578 aa):
MRSLTTPSSLRFIATATTNAIESRARWRWHHVPRRRGPEPRAVAARGTHRTAASLAAADAAANERESPGKVKKEMDACFDVVERMGRGAVYLGSARVPEDHPHFAMARDLARDVATAYDCTTWSGLGAGMMEAVTRGGMEAGKPVAGFMILLEAGGQRQASRTHPYLPPEVYHTASFFSARKHGLVDAGIRANKTDRTAFFALPGGVGTLDEIFEVLALLQLRRIGSAHKVPFVVMNYDGCFDGLIKFLEDDMVRYGSLRDKELEPHWVVCDDNAAAMKYLETFYADENMRSLTTPSSLRFIATATTNAIESRARWRWHHVPRRRGPEPRAVAARGTHRTAASLAAADAAANERESPGKVKKEMDACFDVVERMGRGAVYLGSARVPEDHPHFAMARDLARDVATAYDCTTWSGLGAGMMEAVTRGGMEAGKPVAGFMILLEAGGQRQASRTHPYLPPEVYHTASFFSARKHGLVDAGIRANKTDRTAFFALPGGVGTLDEIFEVLALLQLRRIGSAHKVPFVVMNYDGCFDGLIKFLEDDMVRYGSLRDKELEPHWVVCDDNAAAMKYLETFYADEN

Radius of gyration: 30.26 Å; Cα contacts (8 Å, |Δi|>4): 950; chains: 2; bounding box: 108×95×91 Å

Secondary structure (DSSP, 8-state):
---------------------------------------------------HHHHHHHHHHHSS---HHHHHHHHHHHHHHHHHH--EEEEE--S---TTSHHHHHHHHHHHHHHHHHT-EEEE---STHHHHHHHHHHHTTS-EEEEEE----SSS----SS-SSS-GGGEEEES-HHHHHHHHHHHH--SSTT---EEEE-S--HHHHHHHHHHHHHHHTT-S--SS---EEEE-GGGTTHHHHHIIIIIHHHHTSS-TTTTTTT-EEESSHHHHHHHHHHHHHH--/---------------------------------------------------HHHHHHHHHHHSS---HHHHHHHHHHHHHHHHHH--EEEEE--S---TTSHHHHHHHHHHHHHHHHHT-EEEE---STHHHHHHHHHHHTTS-EEEEEE----SSS----SS-SSS-GGGEEEES-HHHHHHHHHHHH--SSTT---EEEE-S--HHHHHHHHHHHHHHHTT-S--SS---EEEE-GGGTTHHHHHIIIIIHHHHTSS-TTTTTTT-EEESSHHHHHHHHHHHHHHH-